Protein AF-A0A813EGX7-F1 (afdb_monomer_lite)

Structure (mmCIF, N/CA/C/O backbone):
data_AF-A0A813EGX7-F1
#
_entry.id   AF-A0A813EGX7-F1
#
loop_
_atom_site.group_PDB
_atom_site.id
_atom_site.type_symbol
_atom_site.label_atom_id
_atom_site.label_alt_id
_atom_site.label_comp_id
_atom_site.label_asym_id
_atom_site.label_entity_id
_atom_site.label_seq_id
_atom_site.pdbx_PDB_ins_code
_atom_site.Cartn_x
_atom_site.Cartn_y
_atom_site.Cartn_z
_atom_site.occupancy
_atom_site.B_iso_or_equiv
_atom_site.auth_seq_id
_atom_site.auth_comp_id
_atom_site.auth_asym_id
_atom_site.auth_atom_id
_atom_site.pdbx_PDB_model_num
ATOM 1 N N . MET A 1 1 ? -16.558 -33.524 -22.747 1.00 45.19 1 MET A N 1
ATOM 2 C CA . MET A 1 1 ? -15.262 -33.756 -23.423 1.00 45.19 1 MET A CA 1
ATOM 3 C C . MET A 1 1 ? -14.991 -35.251 -23.414 1.00 45.19 1 MET A C 1
ATOM 5 O O . MET A 1 1 ? -14.545 -35.788 -22.410 1.00 45.19 1 MET A O 1
ATOM 9 N N . GLU A 1 2 ? -15.364 -35.927 -24.496 1.00 51.81 2 GLU A N 1
ATOM 10 C CA . GLU A 1 2 ? -15.288 -37.383 -24.633 1.00 51.81 2 GLU A CA 1
ATOM 11 C C . GLU A 1 2 ? -13.990 -37.765 -25.347 1.00 51.81 2 GLU A C 1
ATOM 13 O O . GLU A 1 2 ? -13.885 -37.665 -26.566 1.00 51.81 2 GLU A O 1
ATOM 18 N N . LEU A 1 3 ? -12.980 -38.207 -24.597 1.00 62.59 3 LEU A N 1
ATOM 19 C CA . LEU A 1 3 ? -11.788 -38.815 -25.203 1.00 62.59 3 LEU A CA 1
ATOM 20 C C . LEU A 1 3 ? -12.041 -40.260 -25.687 1.00 62.59 3 LEU A C 1
ATOM 22 O O . LEU A 1 3 ? -11.210 -40.793 -26.418 1.00 62.59 3 LEU A O 1
ATOM 26 N N . GLY A 1 4 ? -13.201 -40.846 -25.346 1.00 71.69 4 GLY A N 1
ATOM 27 C CA . GLY A 1 4 ? -13.812 -42.034 -25.961 1.00 71.69 4 GLY A CA 1
ATOM 28 C C . GLY A 1 4 ? -12.841 -43.120 -26.445 1.00 71.69 4 GLY A C 1
ATOM 29 O O . GLY A 1 4 ? -11.885 -43.483 -25.764 1.00 71.69 4 GLY A O 1
ATOM 30 N N . SER A 1 5 ? -13.069 -43.619 -27.662 1.00 67.19 5 SER A N 1
ATOM 31 C CA . SER A 1 5 ? -12.245 -44.640 -28.332 1.00 67.19 5 SER A CA 1
ATOM 32 C C . SER A 1 5 ? -10.843 -44.166 -28.750 1.00 67.19 5 SER A C 1
ATOM 34 O O . SER A 1 5 ? -10.038 -44.972 -29.214 1.00 67.19 5 SER A O 1
ATOM 36 N N . ARG A 1 6 ? -10.523 -42.873 -28.583 1.00 67.75 6 ARG A N 1
ATOM 37 C CA . ARG A 1 6 ? -9.210 -42.285 -28.907 1.00 67.75 6 ARG A CA 1
ATOM 38 C C . ARG A 1 6 ? -8.250 -42.269 -27.712 1.00 67.75 6 ARG A C 1
ATOM 40 O O . ARG A 1 6 ? -7.054 -42.052 -27.902 1.00 67.75 6 ARG A O 1
ATOM 47 N N . PHE A 1 7 ? -8.729 -42.543 -26.496 1.00 80.69 7 PHE A N 1
ATOM 48 C CA . PHE A 1 7 ? -7.889 -42.698 -25.306 1.00 80.69 7 PHE A CA 1
ATOM 49 C C . PHE A 1 7 ? -7.298 -44.111 -25.231 1.00 80.69 7 PHE A C 1
ATOM 51 O O . PHE A 1 7 ? -7.738 -44.972 -24.470 1.00 80.69 7 PHE A O 1
ATOM 58 N N . THR A 1 8 ? -6.300 -44.362 -26.074 1.00 86.25 8 THR A N 1
ATOM 59 C CA . THR A 1 8 ? -5.605 -45.653 -26.138 1.00 86.25 8 THR A CA 1
ATOM 60 C C . THR A 1 8 ? -4.811 -45.941 -24.856 1.00 86.25 8 THR A C 1
ATOM 62 O O . THR A 1 8 ? -4.517 -45.048 -24.058 1.00 86.25 8 THR A O 1
ATOM 65 N N . SER A 1 9 ? -4.396 -47.195 -24.661 1.00 84.12 9 SER A N 1
ATOM 66 C CA . SER A 1 9 ? -3.467 -47.579 -23.585 1.00 84.12 9 SER A CA 1
ATOM 67 C C . SER A 1 9 ? -2.167 -46.763 -23.619 1.00 84.12 9 SER A C 1
ATOM 69 O O . SER A 1 9 ? -1.671 -46.353 -22.569 1.00 84.12 9 SER A O 1
ATOM 71 N N . ASN A 1 10 ? -1.667 -46.452 -24.818 1.00 85.88 10 ASN A N 1
ATOM 72 C CA . ASN A 1 10 ? -0.508 -45.584 -25.024 1.00 85.88 10 ASN A CA 1
ATOM 73 C C . ASN A 1 10 ? -0.790 -44.145 -24.574 1.00 85.88 10 ASN A C 1
ATOM 75 O O . ASN A 1 10 ? 0.039 -43.552 -23.885 1.00 85.88 10 ASN A O 1
ATOM 79 N N . ALA A 1 11 ? -1.973 -43.599 -24.884 1.00 84.94 11 ALA A N 1
ATOM 80 C CA . ALA A 1 11 ? -2.385 -42.284 -24.394 1.00 84.94 11 ALA A CA 1
ATOM 81 C C . ALA A 1 11 ? -2.476 -42.263 -22.858 1.00 84.94 11 ALA A C 1
ATOM 83 O O . ALA A 1 11 ? -1.947 -41.350 -22.226 1.00 84.94 11 ALA A O 1
ATOM 84 N N . LYS A 1 12 ? -3.056 -43.301 -22.240 1.00 86.12 12 LYS A N 1
ATOM 85 C CA . LYS A 1 12 ? -3.098 -43.461 -20.777 1.00 86.12 12 LYS A CA 1
ATOM 86 C C . LYS A 1 12 ? -1.696 -43.508 -20.159 1.00 86.12 12 LYS A C 1
ATOM 88 O O . LYS A 1 12 ? -1.464 -42.873 -19.131 1.00 86.12 12 LYS A O 1
ATOM 93 N N . GLY A 1 13 ? -0.768 -44.237 -20.780 1.00 90.81 13 GLY A N 1
ATOM 94 C CA . GLY A 1 13 ? 0.637 -44.296 -20.368 1.00 90.81 13 GLY A CA 1
ATOM 95 C C . GLY A 1 13 ? 1.327 -42.934 -20.460 1.00 90.81 13 GLY A C 1
ATOM 96 O O . GLY A 1 13 ? 1.921 -42.487 -19.481 1.00 90.81 13 GLY A O 1
ATOM 97 N N . GLY A 1 14 ? 1.175 -42.236 -21.589 1.00 90.00 14 GLY A N 1
ATOM 98 C CA . GLY A 1 14 ? 1.719 -40.892 -21.799 1.00 90.00 14 GLY A CA 1
ATOM 99 C C . GLY A 1 14 ? 1.189 -39.873 -20.787 1.00 90.00 14 GLY A C 1
ATOM 100 O O . GLY A 1 14 ? 1.975 -39.173 -20.153 1.00 90.00 14 GLY A O 1
ATOM 101 N N . TRP A 1 15 ? -0.127 -39.849 -20.554 1.00 90.81 15 TRP A N 1
ATOM 102 C CA . TRP A 1 15 ? -0.745 -38.984 -19.543 1.00 90.81 15 TRP A CA 1
ATOM 103 C C . TRP A 1 15 ? -0.251 -39.289 -18.131 1.00 90.81 15 TRP A C 1
ATOM 105 O O . TRP A 1 15 ? 0.045 -38.364 -17.378 1.00 90.81 15 TRP A O 1
ATOM 115 N N . ARG A 1 16 ? -0.105 -40.568 -17.768 1.00 91.62 16 ARG A N 1
ATOM 116 C CA . ARG A 1 16 ? 0.450 -40.956 -16.465 1.00 91.62 16 ARG A CA 1
ATOM 117 C C . ARG A 1 16 ? 1.886 -40.461 -16.301 1.00 91.62 16 ARG A C 1
ATOM 119 O O . ARG A 1 16 ? 2.215 -39.933 -15.244 1.00 91.62 16 ARG A O 1
ATOM 126 N N . SER A 1 17 ? 2.721 -40.594 -17.329 1.00 92.12 17 SER A N 1
ATOM 127 C CA . SER A 1 17 ? 4.101 -40.098 -17.303 1.00 92.12 17 SER A CA 1
ATOM 128 C C . SER A 1 17 ? 4.164 -38.577 -17.175 1.00 92.12 17 SER A C 1
ATOM 130 O O . SER A 1 17 ? 4.918 -38.079 -16.343 1.00 92.12 17 SER A O 1
ATOM 132 N N . ILE A 1 18 ? 3.334 -37.842 -17.925 1.00 94.50 18 ILE A N 1
ATOM 133 C CA . ILE A 1 18 ? 3.250 -36.377 -17.833 1.00 94.50 18 ILE A CA 1
ATOM 134 C C . ILE A 1 18 ? 2.794 -35.953 -16.438 1.00 94.50 18 ILE A C 1
ATOM 136 O O . ILE A 1 18 ? 3.456 -35.137 -15.810 1.00 94.50 18 ILE A O 1
ATOM 140 N N . LEU A 1 19 ? 1.702 -36.519 -15.920 1.00 93.75 19 LEU A N 1
ATOM 141 C CA . LEU A 1 19 ? 1.178 -36.151 -14.603 1.00 93.75 19 LEU A CA 1
ATOM 142 C C . LEU A 1 19 ? 2.152 -36.506 -13.475 1.00 93.75 19 LEU A C 1
ATOM 144 O O . LEU A 1 19 ? 2.310 -35.718 -12.547 1.00 93.75 19 LEU A O 1
ATOM 148 N N . ASN A 1 20 ? 2.850 -37.641 -13.569 1.00 93.88 20 ASN A N 1
ATOM 149 C CA . ASN A 1 20 ? 3.901 -38.003 -12.618 1.00 93.88 20 ASN A CA 1
ATOM 150 C C . ASN A 1 20 ? 5.095 -37.048 -12.693 1.00 93.88 20 ASN A C 1
ATOM 152 O O . ASN A 1 20 ? 5.609 -36.644 -11.653 1.00 93.88 20 ASN A O 1
ATOM 156 N N . TYR A 1 21 ? 5.531 -36.673 -13.898 1.00 93.75 21 TYR A N 1
ATOM 157 C CA . TYR A 1 21 ? 6.613 -35.709 -14.082 1.00 93.75 21 TYR A CA 1
ATOM 158 C C . TYR A 1 21 ? 6.225 -34.332 -13.541 1.00 93.75 21 TYR A C 1
ATOM 160 O O . TYR A 1 21 ? 6.965 -33.757 -12.751 1.00 93.75 21 TYR A O 1
ATOM 168 N N . VAL A 1 22 ? 5.040 -33.835 -13.902 1.00 92.81 22 VAL A N 1
ATOM 169 C CA . VAL A 1 22 ? 4.501 -32.556 -13.425 1.00 92.81 22 VAL A CA 1
ATOM 170 C C . VAL A 1 22 ? 4.359 -32.579 -11.904 1.00 92.81 22 VAL A C 1
ATOM 172 O O . VAL A 1 22 ? 4.867 -31.684 -11.236 1.00 92.81 22 VAL A O 1
ATOM 175 N N . GLY A 1 23 ? 3.750 -33.621 -11.334 1.00 91.06 23 GLY A N 1
ATOM 176 C CA . GLY A 1 23 ? 3.618 -33.783 -9.885 1.00 91.06 23 GLY A CA 1
ATOM 177 C C . GLY A 1 23 ? 4.971 -33.849 -9.172 1.00 91.06 23 GLY A C 1
ATOM 178 O O . GLY A 1 23 ? 5.176 -33.155 -8.177 1.00 91.06 23 GLY A O 1
ATOM 179 N N . GLY A 1 24 ? 5.922 -34.617 -9.709 1.00 89.19 24 GLY A N 1
ATOM 180 C CA . GLY A 1 24 ? 7.290 -34.698 -9.198 1.00 89.19 24 GLY A CA 1
ATOM 181 C C . GLY A 1 24 ? 8.025 -33.358 -9.265 1.00 89.19 24 GLY A C 1
ATOM 182 O O . GLY A 1 24 ? 8.662 -32.964 -8.289 1.00 89.19 24 GLY A O 1
ATOM 183 N N . ALA A 1 25 ? 7.876 -32.618 -10.365 1.00 86.31 25 ALA A N 1
ATOM 184 C CA . ALA A 1 25 ? 8.431 -31.280 -10.531 1.00 86.31 25 ALA A CA 1
ATOM 185 C C . ALA A 1 25 ? 7.820 -30.290 -9.531 1.00 86.31 25 ALA A C 1
ATOM 187 O O . ALA A 1 25 ? 8.562 -29.553 -8.889 1.00 86.31 25 ALA A O 1
ATOM 188 N N . TYR A 1 26 ? 6.500 -30.313 -9.317 1.00 84.56 26 TYR A N 1
ATOM 189 C CA . TYR A 1 26 ? 5.847 -29.483 -8.298 1.00 84.56 26 TYR A CA 1
ATOM 190 C C . TYR A 1 26 ? 6.363 -29.783 -6.890 1.00 84.56 26 TYR A C 1
ATOM 192 O O . TYR A 1 26 ? 6.650 -28.854 -6.136 1.00 84.56 26 TYR A O 1
ATOM 200 N N . ILE A 1 27 ? 6.508 -31.062 -6.532 1.00 86.31 27 ILE A N 1
ATOM 201 C CA . ILE A 1 27 ? 7.036 -31.469 -5.222 1.00 86.31 27 ILE A CA 1
ATOM 202 C C . ILE A 1 27 ? 8.485 -31.004 -5.065 1.00 86.31 27 ILE A C 1
ATOM 204 O O . ILE A 1 27 ? 8.824 -30.407 -4.043 1.00 86.31 27 ILE A O 1
ATOM 208 N N . TYR A 1 28 ? 9.323 -31.246 -6.074 1.00 83.00 28 TYR A N 1
ATOM 209 C CA . TYR A 1 28 ? 10.725 -30.840 -6.068 1.00 83.00 28 TYR A CA 1
ATOM 210 C C . TYR A 1 28 ? 10.862 -29.319 -5.949 1.00 83.00 28 TYR A C 1
ATOM 212 O O . TYR A 1 28 ? 11.502 -28.840 -5.018 1.00 83.00 28 TYR A O 1
ATOM 220 N N . VAL A 1 29 ? 10.187 -28.554 -6.814 1.00 83.75 29 VAL A N 1
ATOM 221 C CA . VAL A 1 29 ? 10.199 -27.084 -6.781 1.00 83.75 29 VAL A CA 1
ATOM 222 C C . VAL A 1 29 ? 9.729 -26.582 -5.426 1.00 83.75 29 VAL A C 1
ATOM 224 O O . VAL A 1 29 ? 10.419 -25.768 -4.824 1.00 83.75 29 VAL A O 1
ATOM 227 N N . ARG A 1 30 ? 8.613 -27.100 -4.898 1.00 82.81 30 ARG A N 1
ATOM 228 C CA . ARG A 1 30 ? 8.091 -26.685 -3.592 1.00 82.81 30 ARG A CA 1
ATOM 229 C C . ARG A 1 30 ? 9.081 -26.969 -2.466 1.00 82.81 30 ARG A C 1
ATOM 231 O O . ARG A 1 30 ? 9.258 -26.111 -1.606 1.00 82.81 30 ARG A O 1
ATOM 238 N N . ARG A 1 31 ? 9.723 -28.141 -2.461 1.00 85.62 31 ARG A N 1
ATOM 239 C CA . ARG A 1 31 ? 10.693 -28.523 -1.426 1.00 85.62 31 ARG A CA 1
ATOM 240 C C . ARG A 1 31 ? 11.950 -27.659 -1.488 1.00 85.62 31 ARG A C 1
ATOM 242 O O . ARG A 1 31 ? 12.354 -27.110 -0.468 1.00 85.62 31 ARG A O 1
ATOM 249 N N . GLU A 1 32 ? 12.543 -27.518 -2.670 1.00 87.06 32 GLU A N 1
ATOM 250 C CA . GLU A 1 32 ? 13.781 -26.755 -2.854 1.00 87.06 32 GLU A CA 1
ATOM 251 C C . GLU A 1 32 ? 13.557 -25.250 -2.641 1.00 87.06 32 GLU A C 1
ATOM 253 O O . GLU A 1 32 ? 14.358 -24.603 -1.966 1.00 87.06 32 GLU A O 1
ATOM 258 N N . TYR A 1 33 ? 12.444 -24.687 -3.136 1.00 87.81 33 TYR A N 1
ATOM 259 C CA . TYR A 1 33 ? 12.081 -23.292 -2.857 1.00 87.81 33 TYR A CA 1
ATOM 260 C C . TYR A 1 33 ? 11.847 -23.076 -1.368 1.00 87.81 33 TYR A C 1
ATOM 262 O O . TYR A 1 33 ? 12.433 -22.162 -0.801 1.00 87.81 33 TYR A O 1
ATOM 270 N N . ALA A 1 34 ? 11.043 -23.917 -0.712 1.00 89.38 34 ALA A N 1
ATOM 271 C CA . ALA A 1 34 ? 10.782 -23.768 0.718 1.00 89.38 34 ALA A CA 1
ATOM 272 C C . ALA A 1 34 ? 12.075 -23.829 1.546 1.00 89.38 34 ALA A C 1
ATOM 274 O O . ALA A 1 34 ? 12.238 -23.041 2.475 1.00 89.38 34 ALA A O 1
ATOM 275 N N . GLY A 1 35 ? 13.013 -24.712 1.180 1.00 92.38 35 GLY A N 1
ATOM 276 C CA . GLY A 1 35 ? 14.334 -24.786 1.805 1.00 92.38 35 GLY A CA 1
ATOM 277 C C . GLY A 1 35 ? 15.123 -23.481 1.674 1.00 92.38 35 GLY A C 1
ATOM 278 O O . GLY A 1 35 ? 15.589 -22.945 2.678 1.00 92.38 35 GLY A O 1
ATOM 279 N N . ARG A 1 36 ? 15.216 -22.924 0.458 1.00 94.81 36 ARG A N 1
ATOM 280 C CA . ARG A 1 36 ? 15.902 -21.642 0.209 1.00 94.81 36 ARG A CA 1
ATOM 281 C C . ARG A 1 36 ? 15.238 -20.482 0.941 1.00 94.81 36 ARG A C 1
ATOM 283 O O . ARG A 1 36 ? 15.931 -19.710 1.591 1.00 94.81 36 ARG A O 1
ATOM 290 N N . LEU A 1 37 ? 13.910 -20.392 0.878 1.00 94.44 37 LEU A N 1
ATOM 291 C CA . LEU A 1 37 ? 13.131 -19.356 1.559 1.00 94.44 37 LEU A CA 1
ATOM 292 C C . LEU A 1 37 ? 13.343 -19.402 3.073 1.00 94.44 37 LEU A C 1
ATOM 294 O O . LEU A 1 37 ? 13.539 -18.360 3.692 1.00 94.44 37 LEU A O 1
ATOM 298 N N . LYS A 1 38 ? 13.366 -20.603 3.665 1.00 94.56 38 LYS A N 1
ATOM 299 C CA . LYS A 1 38 ? 13.644 -20.778 5.093 1.00 94.56 38 LYS A CA 1
ATOM 300 C C . LYS A 1 38 ? 15.043 -20.282 5.455 1.00 94.56 38 LYS A C 1
ATOM 302 O O . LYS A 1 38 ? 15.168 -19.546 6.425 1.00 94.56 38 LYS A O 1
ATOM 307 N N . ILE A 1 39 ? 16.059 -20.657 4.672 1.00 96.19 39 ILE A N 1
ATOM 308 C CA . ILE A 1 39 ? 17.447 -20.215 4.877 1.00 96.19 39 ILE A CA 1
ATOM 309 C C . ILE A 1 39 ? 17.552 -18.692 4.784 1.00 96.19 39 ILE A C 1
ATOM 311 O O . ILE A 1 39 ? 18.139 -18.069 5.666 1.00 96.19 39 ILE A O 1
ATOM 315 N N . ILE A 1 40 ? 16.974 -18.088 3.742 1.00 96.75 40 ILE A N 1
ATOM 316 C CA . ILE A 1 40 ? 16.983 -16.633 3.544 1.00 96.75 40 ILE A CA 1
ATOM 317 C C . ILE A 1 40 ? 16.323 -15.943 4.739 1.00 96.75 40 ILE A C 1
ATOM 319 O O . ILE A 1 40 ? 16.952 -15.099 5.364 1.00 96.75 40 ILE A O 1
ATOM 323 N N . ALA A 1 41 ? 15.112 -16.353 5.121 1.00 94.62 41 ALA A N 1
ATOM 324 C CA . ALA A 1 41 ? 14.388 -15.742 6.233 1.00 94.62 41 ALA A CA 1
ATOM 325 C C . ALA A 1 41 ? 15.136 -15.876 7.571 1.00 94.62 41 ALA A C 1
ATOM 327 O O . ALA A 1 41 ? 15.265 -14.897 8.305 1.00 94.62 41 ALA A O 1
ATOM 328 N N . SER A 1 42 ? 15.665 -17.064 7.892 1.00 94.44 42 SER A N 1
ATOM 329 C CA . SER A 1 42 ? 16.363 -17.283 9.164 1.00 94.44 42 SER A CA 1
ATOM 330 C C . SER A 1 42 ? 17.701 -16.553 9.229 1.00 94.44 42 SER A C 1
ATOM 332 O O . SER A 1 42 ? 18.004 -15.930 10.243 1.00 94.44 42 SER A O 1
ATOM 334 N N . SER A 1 43 ? 18.497 -16.601 8.158 1.00 95.19 43 SER A N 1
ATOM 335 C CA . SER A 1 43 ? 19.795 -15.918 8.120 1.00 95.19 43 SER A CA 1
ATOM 336 C C . SER A 1 43 ? 19.645 -14.399 8.043 1.00 95.19 43 SER A C 1
ATOM 338 O O . SER A 1 43 ? 20.428 -13.695 8.673 1.00 95.19 43 SER A O 1
ATOM 340 N N . TRP A 1 44 ? 18.606 -13.890 7.369 1.00 96.38 44 TRP A N 1
ATOM 341 C CA . TRP A 1 44 ? 18.268 -12.465 7.375 1.00 96.38 44 TRP A CA 1
ATOM 342 C C . TRP A 1 44 ? 17.869 -11.972 8.765 1.00 96.38 44 TRP A C 1
ATOM 344 O O . TRP A 1 44 ? 18.356 -10.934 9.209 1.00 96.38 44 TRP A O 1
ATOM 354 N N . ALA A 1 45 ? 17.046 -12.741 9.486 1.00 93.50 45 ALA A N 1
ATOM 355 C CA . ALA A 1 45 ? 16.718 -12.432 10.872 1.00 93.50 45 ALA A CA 1
ATOM 356 C C . ALA A 1 45 ? 17.988 -12.397 11.735 1.00 93.50 45 ALA A C 1
ATOM 358 O O . ALA A 1 45 ? 18.220 -11.421 12.438 1.00 93.50 45 ALA A O 1
ATOM 359 N N . THR A 1 46 ? 18.860 -13.406 11.645 1.00 93.38 46 THR A N 1
ATOM 360 C CA . THR A 1 46 ? 20.135 -13.423 12.385 1.00 93.38 46 THR A CA 1
ATOM 361 C C . THR A 1 46 ? 21.032 -12.232 12.043 1.00 93.38 46 THR A C 1
ATOM 363 O O . THR A 1 46 ? 21.591 -11.625 12.952 1.00 93.38 46 THR A O 1
ATOM 366 N N . ALA A 1 47 ? 21.123 -11.849 10.767 1.00 93.38 47 ALA A N 1
ATOM 367 C CA . ALA A 1 47 ? 21.926 -10.714 10.315 1.00 93.38 47 ALA A CA 1
ATOM 368 C C . ALA A 1 47 ? 21.415 -9.348 10.814 1.00 93.38 47 ALA A C 1
ATOM 370 O O . ALA A 1 47 ? 22.158 -8.371 10.763 1.00 93.38 47 ALA A O 1
ATOM 371 N N . ASN A 1 48 ? 20.174 -9.275 11.307 1.00 90.50 48 ASN A N 1
ATOM 372 C CA . ASN A 1 48 ? 19.564 -8.045 11.817 1.00 90.50 48 ASN A CA 1
ATOM 373 C C . ASN A 1 48 ? 19.181 -8.105 13.308 1.00 90.50 48 ASN A C 1
ATOM 375 O O . ASN A 1 48 ? 18.812 -7.086 13.880 1.00 90.50 48 ASN A O 1
ATOM 379 N N . LYS A 1 49 ? 19.319 -9.256 13.983 1.00 74.94 49 LYS A N 1
ATOM 380 C CA . LYS A 1 49 ? 18.928 -9.441 15.397 1.00 74.94 49 LYS A CA 1
ATOM 381 C C . LYS A 1 49 ? 19.642 -8.511 16.382 1.00 74.94 49 LYS A C 1
ATOM 383 O O . LYS A 1 49 ? 19.037 -8.125 17.373 1.00 74.94 49 LYS A O 1
ATOM 388 N N . LYS A 1 50 ? 20.879 -8.095 16.098 1.00 54.06 50 LYS A N 1
ATOM 389 C CA . LYS A 1 50 ? 21.597 -7.140 16.959 1.00 54.06 50 LYS A CA 1
ATOM 390 C C . LYS A 1 50 ? 21.109 -5.689 16.830 1.00 54.06 50 LYS A C 1
ATOM 392 O O . LYS A 1 50 ? 21.482 -4.875 17.663 1.00 54.06 50 LYS A O 1
ATOM 397 N N . ALA A 1 51 ? 20.276 -5.370 15.833 1.00 45.16 51 ALA A N 1
ATOM 398 C CA . ALA A 1 51 ? 19.594 -4.076 15.760 1.00 45.16 51 ALA A CA 1
ATOM 399 C C . ALA A 1 51 ? 18.469 -3.986 16.807 1.00 45.16 51 ALA A C 1
ATOM 401 O O . ALA A 1 51 ? 18.340 -2.978 17.488 1.00 45.16 51 ALA A O 1
ATOM 402 N N . ASN A 1 52 ? 17.702 -5.070 16.980 1.00 39.69 52 ASN A N 1
ATOM 403 C CA . ASN A 1 52 ? 16.533 -5.083 17.865 1.00 39.69 52 ASN A CA 1
ATOM 404 C C . ASN A 1 52 ? 16.907 -5.106 19.356 1.00 39.69 52 ASN A C 1
ATOM 406 O O . ASN A 1 52 ? 16.208 -4.511 20.165 1.00 39.69 52 ASN A O 1
ATOM 410 N N . GLU A 1 53 ? 18.036 -5.719 19.725 1.00 37.72 53 GLU A N 1
ATOM 411 C CA . GLU A 1 53 ? 18.519 -5.713 21.118 1.00 37.72 53 GLU A CA 1
ATOM 412 C C . GLU A 1 53 ? 19.007 -4.323 21.583 1.00 37.72 53 GLU A C 1
ATOM 414 O O . GLU A 1 53 ? 19.120 -4.089 22.783 1.00 37.72 53 GLU A O 1
ATOM 419 N N . LEU A 1 54 ? 19.275 -3.384 20.662 1.00 36.38 54 LEU A N 1
ATOM 420 C CA . LEU A 1 54 ? 19.698 -2.014 20.990 1.00 36.38 54 LEU A CA 1
ATOM 421 C C . LEU A 1 54 ? 18.530 -1.019 21.115 1.00 36.38 54 LEU A C 1
ATOM 423 O O . LEU A 1 54 ? 18.703 -0.001 21.781 1.00 36.38 54 LEU A O 1
ATOM 427 N N . ASP A 1 55 ? 17.351 -1.344 20.575 1.00 37.00 55 ASP A N 1
ATOM 428 C CA . ASP A 1 55 ? 16.110 -0.574 20.776 1.00 37.00 55 ASP A CA 1
ATOM 429 C C . ASP A 1 55 ? 15.245 -1.129 21.930 1.00 37.00 55 ASP A C 1
ATOM 431 O O . ASP A 1 55 ? 14.464 -0.390 22.527 1.00 37.00 55 ASP A O 1
ATOM 435 N N . GLU A 1 56 ? 15.424 -2.397 22.322 1.00 33.22 56 GLU A N 1
ATOM 436 C CA . GLU A 1 56 ? 14.760 -3.000 23.496 1.00 33.22 56 GLU A CA 1
ATOM 437 C C . GLU A 1 56 ? 15.549 -2.818 24.813 1.00 33.22 56 GLU A C 1
ATOM 439 O O . GLU A 1 56 ? 15.039 -3.102 25.895 1.00 33.22 56 GLU A O 1
ATOM 444 N N . ALA A 1 57 ? 16.765 -2.258 24.773 1.00 28.58 57 ALA A N 1
ATOM 445 C CA . ALA A 1 57 ? 17.575 -1.971 25.966 1.00 28.58 57 ALA A CA 1
ATOM 446 C C . ALA A 1 57 ? 17.191 -0.665 26.706 1.00 28.58 57 ALA A C 1
ATOM 448 O O . ALA A 1 57 ? 17.923 -0.209 27.588 1.00 28.58 57 ALA A O 1
ATOM 449 N N . ALA A 1 58 ? 16.036 -0.075 26.385 1.00 32.28 58 ALA A N 1
ATOM 450 C CA . ALA A 1 58 ? 15.436 1.051 27.101 1.00 32.28 58 ALA A CA 1
ATOM 451 C C . ALA A 1 58 ? 13.982 0.742 27.508 1.00 32.28 58 ALA A C 1
ATOM 453 O O . ALA A 1 58 ? 13.061 1.489 27.192 1.00 32.28 58 ALA A O 1
ATOM 454 N N . GLY A 1 59 ? 13.769 -0.366 28.220 1.00 26.45 59 GLY A N 1
ATOM 455 C CA . GLY A 1 59 ? 12.477 -0.671 28.835 1.00 26.45 59 GLY A CA 1
ATOM 456 C C . GLY A 1 59 ? 12.426 -2.064 29.452 1.00 26.45 59 GLY A C 1
ATOM 457 O O . GLY A 1 59 ? 12.194 -3.019 28.735 1.00 26.45 59 GLY A O 1
ATOM 458 N N . GLU A 1 60 ? 12.654 -2.123 30.771 1.00 27.08 60 GLU A N 1
ATOM 459 C CA . GLU A 1 60 ? 12.141 -3.106 31.752 1.00 27.08 60 GLU A CA 1
ATOM 460 C C . GLU A 1 60 ? 12.142 -4.597 31.327 1.00 27.08 60 GLU A C 1
ATOM 462 O O . GLU A 1 60 ? 11.403 -5.043 30.465 1.00 27.08 60 GLU A O 1
ATOM 467 N N . GLY A 1 61 ? 12.952 -5.473 31.925 1.00 25.73 61 GLY A N 1
ATOM 468 C CA . GLY A 1 61 ? 12.875 -5.801 33.347 1.00 25.73 61 GLY A CA 1
ATOM 469 C C . GLY A 1 61 ? 11.758 -6.822 33.603 1.00 25.73 61 GLY A C 1
ATOM 470 O O . GLY A 1 61 ? 10.601 -6.441 33.714 1.00 25.73 61 GLY A O 1
ATOM 471 N N . GLY A 1 62 ? 12.110 -8.105 33.752 1.00 25.20 62 GLY A N 1
ATOM 472 C CA . GLY A 1 62 ? 11.202 -9.113 34.315 1.00 25.20 62 GLY A CA 1
ATOM 473 C C . GLY A 1 62 ? 11.239 -10.474 33.630 1.00 25.20 62 GLY A C 1
ATOM 474 O O . GLY A 1 62 ? 10.423 -10.764 32.763 1.00 25.20 62 GLY A O 1
ATOM 475 N N . GLU A 1 63 ? 12.171 -11.318 34.070 1.00 28.67 63 GLU A N 1
ATOM 476 C CA . GLU A 1 63 ? 12.175 -12.763 33.838 1.00 28.67 63 GLU A CA 1
ATOM 477 C C . GLU A 1 63 ? 10.960 -13.461 34.471 1.00 28.67 63 GLU A C 1
ATOM 479 O O . GLU A 1 63 ? 10.421 -13.022 35.488 1.00 28.67 63 GLU A O 1
ATOM 484 N N . GLY A 1 64 ? 10.607 -14.620 33.912 1.00 25.89 64 GLY A N 1
ATOM 485 C CA . GLY A 1 64 ? 9.708 -15.583 34.542 1.00 25.89 64 GLY A CA 1
ATOM 486 C C . GLY A 1 64 ? 9.346 -16.736 33.612 1.00 25.89 64 GLY A C 1
ATOM 487 O O . GLY A 1 64 ? 8.212 -16.821 33.152 1.00 25.89 64 GLY A O 1
ATOM 488 N N . GLY A 1 65 ? 10.320 -17.593 33.299 1.00 25.20 65 GLY A N 1
ATOM 489 C CA . GLY A 1 65 ? 10.086 -18.873 32.630 1.00 25.20 65 GLY A CA 1
ATOM 490 C C . GLY A 1 65 ? 9.754 -19.993 33.620 1.00 25.20 65 GLY A C 1
ATOM 491 O O . GLY A 1 65 ? 10.148 -19.930 34.779 1.00 25.20 65 GLY A O 1
ATOM 492 N N . GLU A 1 66 ? 9.101 -21.046 33.132 1.00 24.91 66 GLU A N 1
ATOM 493 C CA . GLU A 1 66 ? 9.149 -22.386 33.726 1.00 24.91 66 GLU A CA 1
ATOM 494 C C . GLU A 1 66 ? 9.189 -23.428 32.597 1.00 24.91 66 GLU A C 1
ATOM 496 O O . GLU A 1 66 ? 8.191 -23.693 31.930 1.00 24.91 66 GLU A O 1
ATOM 501 N N . GLU A 1 67 ? 10.365 -24.026 32.398 1.00 25.39 67 GLU A N 1
ATOM 502 C CA . GLU A 1 67 ? 10.519 -25.372 31.848 1.00 25.39 67 GLU A CA 1
ATOM 503 C C . GLU A 1 67 ? 11.282 -26.208 32.885 1.00 25.39 67 GLU A C 1
ATOM 505 O O . GLU A 1 67 ? 12.255 -25.758 33.493 1.00 25.39 67 GLU A O 1
ATOM 510 N N . VAL A 1 68 ? 10.764 -27.411 33.125 1.00 27.92 68 VAL A N 1
ATOM 511 C CA . VAL A 1 68 ? 11.159 -28.349 34.181 1.00 27.92 68 VAL A CA 1
ATOM 512 C C . VAL A 1 68 ? 12.431 -29.113 33.795 1.00 27.92 68 VAL A C 1
ATOM 514 O O . VAL A 1 68 ? 12.599 -29.536 32.655 1.00 27.92 68 VAL A O 1
ATOM 517 N N . VAL A 1 69 ? 13.303 -29.305 34.789 1.00 26.55 69 VAL A N 1
ATOM 518 C CA . VAL A 1 69 ? 14.614 -29.973 34.738 1.00 26.55 69 VAL A CA 1
ATOM 519 C C . VAL A 1 69 ? 14.511 -31.460 35.108 1.00 26.55 69 VAL A C 1
ATOM 521 O O . VAL A 1 69 ? 13.877 -31.796 36.100 1.00 26.55 69 VAL A O 1
ATOM 524 N N . GLU A 1 70 ? 15.264 -32.308 34.405 1.00 23.77 70 GLU A N 1
ATOM 525 C CA . GLU A 1 70 ? 15.985 -33.493 34.920 1.00 23.77 70 GLU A CA 1
ATOM 526 C C . GLU A 1 70 ? 17.256 -33.617 34.055 1.00 23.77 70 GLU A C 1
ATOM 528 O O . GLU A 1 70 ? 17.175 -33.447 32.844 1.00 23.77 70 GLU A O 1
ATOM 533 N N . GLY A 1 71 ? 18.481 -33.882 34.504 1.00 23.05 71 GLY A N 1
ATOM 534 C CA . GLY A 1 71 ? 19.109 -34.211 35.780 1.00 23.05 71 GLY A CA 1
ATOM 535 C C . GLY A 1 71 ? 20.570 -34.601 35.450 1.00 23.05 71 GLY A C 1
ATOM 536 O O . GLY A 1 71 ? 20.846 -35.010 34.321 1.00 23.05 71 GLY A O 1
ATOM 537 N N . GLY A 1 72 ? 21.516 -34.470 36.387 1.00 23.81 72 GLY A N 1
ATOM 538 C CA . GLY A 1 72 ? 22.881 -34.995 36.200 1.00 23.81 72 GLY A CA 1
ATOM 539 C C . GLY A 1 72 ? 23.977 -34.261 36.973 1.00 23.81 72 GLY A C 1
ATOM 540 O O . GLY A 1 72 ? 24.341 -33.141 36.639 1.00 23.81 72 GLY A O 1
ATOM 541 N N . GLU A 1 73 ? 24.490 -34.931 38.000 1.00 24.89 73 GLU A N 1
ATOM 542 C CA . GLU A 1 73 ? 25.519 -34.529 38.965 1.00 24.89 73 GLU A CA 1
ATOM 543 C C . GLU A 1 73 ? 26.926 -34.327 38.359 1.00 24.89 73 GLU A C 1
ATOM 545 O O . GLU A 1 73 ? 27.303 -35.030 37.426 1.00 24.89 73 GLU A O 1
ATOM 550 N N . ALA A 1 74 ? 27.746 -33.448 38.961 1.00 27.48 74 ALA A N 1
ATOM 551 C CA . ALA A 1 74 ? 28.936 -33.833 39.750 1.00 27.48 74 ALA A CA 1
ATOM 552 C C . ALA A 1 74 ? 29.925 -32.662 39.982 1.00 27.48 74 ALA A C 1
ATOM 554 O O . ALA A 1 74 ? 30.500 -32.117 39.049 1.00 27.48 74 ALA A O 1
ATOM 555 N N . ALA A 1 75 ? 30.116 -32.357 41.273 1.00 26.97 75 ALA A N 1
ATOM 556 C CA . ALA A 1 75 ? 31.349 -32.045 42.015 1.00 26.97 75 ALA A CA 1
ATOM 557 C C . ALA A 1 75 ? 32.470 -31.146 41.434 1.00 26.97 75 ALA A C 1
ATOM 559 O O . ALA A 1 75 ? 33.058 -31.445 40.401 1.00 26.97 75 ALA A O 1
ATOM 560 N N . GLY A 1 76 ? 32.935 -30.200 42.272 1.00 25.28 76 GLY A N 1
ATOM 561 C CA . GLY A 1 76 ? 34.375 -29.911 42.385 1.00 25.28 76 GLY A CA 1
ATOM 562 C C . GLY A 1 76 ? 34.804 -28.460 42.646 1.00 25.28 76 GLY A C 1
ATOM 563 O O . GLY A 1 76 ? 35.136 -27.755 41.709 1.00 25.28 76 GLY A O 1
ATOM 564 N N . GLU A 1 77 ? 34.858 -28.087 43.930 1.00 25.47 77 GLU A N 1
ATOM 565 C CA . GLU A 1 77 ? 35.880 -27.250 44.606 1.00 25.47 77 GLU A CA 1
ATOM 566 C C . GLU A 1 77 ? 36.264 -25.824 44.124 1.00 25.47 77 GLU A C 1
ATOM 568 O O . GLU A 1 77 ? 36.963 -25.611 43.142 1.00 25.47 77 GLU A O 1
ATOM 573 N N . ALA A 1 78 ? 35.891 -24.858 44.980 1.00 25.50 78 ALA A N 1
ATOM 574 C CA . ALA A 1 78 ? 36.733 -23.864 45.671 1.00 25.50 78 ALA A CA 1
ATOM 575 C C . ALA A 1 78 ? 37.829 -23.076 44.912 1.00 25.50 78 ALA A C 1
ATOM 577 O O . ALA A 1 78 ? 38.880 -23.611 44.575 1.00 25.50 78 ALA A O 1
ATOM 578 N N . ASN A 1 79 ? 37.708 -21.738 44.909 1.00 27.97 79 ASN A N 1
ATOM 579 C CA . ASN A 1 79 ? 38.571 -20.927 45.783 1.00 27.97 79 ASN A CA 1
ATOM 580 C C . ASN A 1 79 ? 38.081 -19.482 45.986 1.00 27.97 79 ASN A C 1
ATOM 582 O O . ASN A 1 79 ? 37.630 -18.804 45.064 1.00 27.97 79 ASN A O 1
ATOM 586 N N . GLU A 1 80 ? 38.226 -19.046 47.233 1.00 27.20 80 GLU A N 1
ATOM 587 C CA . GLU A 1 80 ? 37.966 -17.724 47.796 1.00 27.20 80 GLU A CA 1
ATOM 588 C C . GLU A 1 80 ? 38.935 -16.648 47.266 1.00 27.20 80 GLU A C 1
ATOM 590 O O . GLU A 1 80 ? 40.129 -16.873 47.088 1.00 27.20 80 GLU A O 1
ATOM 595 N N . ALA A 1 81 ? 38.390 -15.474 46.947 1.00 27.89 81 ALA A N 1
ATOM 596 C CA . ALA A 1 81 ? 38.530 -14.190 47.644 1.00 27.89 81 ALA A CA 1
ATOM 597 C C . ALA A 1 81 ? 39.944 -13.591 47.746 1.00 27.89 81 ALA A C 1
ATOM 599 O O . ALA A 1 81 ? 40.845 -14.136 48.380 1.00 27.89 81 ALA A O 1
ATOM 600 N N . LYS A 1 82 ? 40.068 -12.342 47.274 1.00 29.00 82 LYS A N 1
ATOM 601 C CA . LYS A 1 82 ? 40.771 -11.301 48.034 1.00 29.00 82 LYS A CA 1
ATOM 602 C C . LYS A 1 82 ? 40.313 -9.895 47.648 1.00 29.00 82 LYS A C 1
ATOM 604 O O . LYS A 1 82 ? 40.422 -9.470 46.503 1.00 29.00 82 LYS A O 1
ATOM 609 N N . GLU A 1 83 ? 39.785 -9.228 48.667 1.00 26.70 83 GLU A N 1
ATOM 610 C CA . GLU A 1 83 ? 39.417 -7.820 48.764 1.00 26.70 83 GLU A CA 1
ATOM 611 C C . GLU A 1 83 ? 40.628 -6.872 48.838 1.00 26.70 83 GLU A C 1
ATOM 613 O O . GLU A 1 83 ? 41.752 -7.286 49.130 1.00 26.70 83 GLU A O 1
ATOM 618 N N . GLY A 1 84 ? 40.318 -5.573 48.724 1.00 25.34 84 GLY A N 1
ATOM 619 C CA . GLY A 1 84 ? 41.086 -4.439 49.259 1.00 25.34 84 GLY A CA 1
ATOM 620 C C . GLY A 1 84 ? 41.645 -3.563 48.139 1.00 25.34 84 GLY A C 1
ATOM 621 O O . GLY A 1 84 ? 42.544 -3.990 47.431 1.00 25.34 84 GLY A O 1
ATOM 622 N N . GLY A 1 85 ? 41.087 -2.383 47.832 1.00 23.84 85 GLY A N 1
ATOM 623 C CA . GLY A 1 85 ? 41.063 -1.177 48.683 1.00 23.84 85 GLY A CA 1
ATOM 624 C C . GLY A 1 85 ? 42.450 -0.501 48.667 1.00 23.84 85 GLY A C 1
ATOM 625 O O . GLY A 1 85 ? 43.452 -1.188 48.756 1.00 23.84 85 GLY A O 1
ATOM 626 N N . MET A 1 86 ? 42.671 0.809 48.594 1.00 25.56 86 MET A N 1
ATOM 627 C CA . MET A 1 86 ? 41.861 2.023 48.617 1.00 25.56 86 MET A CA 1
ATOM 628 C C . MET A 1 86 ? 42.865 3.185 48.397 1.00 25.56 86 MET A C 1
ATOM 630 O O . MET A 1 86 ? 44.003 3.089 48.849 1.00 25.56 86 MET A O 1
ATOM 634 N N . GLY A 1 87 ? 42.430 4.298 47.794 1.00 24.61 87 GLY A N 1
ATOM 635 C CA . GLY A 1 87 ? 42.962 5.635 48.109 1.00 24.61 87 GLY A CA 1
ATOM 636 C C . GLY A 1 87 ? 44.050 6.254 47.214 1.00 24.61 87 GLY A C 1
ATOM 637 O O . GLY A 1 87 ? 45.088 5.658 46.958 1.00 24.61 87 GLY A O 1
ATOM 638 N N . GLY A 1 88 ? 43.850 7.539 46.881 1.00 25.52 88 GLY A N 1
ATOM 639 C CA . GLY A 1 88 ? 44.949 8.516 46.922 1.00 25.52 88 GLY A CA 1
ATOM 640 C C . GLY A 1 88 ? 45.111 9.471 45.736 1.00 25.52 88 GLY A C 1
ATOM 641 O O . GLY A 1 88 ? 45.820 9.180 44.787 1.00 25.52 88 GLY A O 1
ATOM 642 N N . GLU A 1 89 ? 44.494 10.642 45.865 1.00 25.98 89 GLU A N 1
ATOM 643 C CA . GLU A 1 89 ? 44.528 11.873 45.058 1.00 25.98 89 GLU A CA 1
ATOM 644 C C . GLU A 1 89 ? 45.864 12.433 44.488 1.00 25.98 89 GLU A C 1
ATOM 646 O O . GLU A 1 89 ? 46.908 12.415 45.128 1.00 25.98 89 GLU A O 1
ATOM 651 N N . LYS A 1 90 ? 45.674 13.172 43.372 1.00 28.16 90 LYS A N 1
ATOM 652 C CA . LYS A 1 90 ? 46.265 14.472 42.945 1.00 28.16 90 LYS A CA 1
ATOM 653 C C . LYS A 1 90 ? 47.751 14.576 42.555 1.00 28.16 90 LYS A C 1
ATOM 655 O O . LYS A 1 90 ? 48.645 14.561 43.388 1.00 28.16 90 LYS A O 1
ATOM 660 N N . SER A 1 91 ? 47.981 15.034 41.319 1.00 28.20 91 SER A N 1
ATOM 661 C CA . SER A 1 91 ? 48.665 16.322 41.073 1.00 28.20 91 SER A CA 1
ATOM 662 C C . SER A 1 91 ? 48.542 16.784 39.613 1.00 28.20 91 SER A C 1
ATOM 664 O O . SER A 1 91 ? 48.615 16.004 38.669 1.00 28.20 91 SER A O 1
ATOM 666 N N . GLN A 1 92 ? 48.306 18.088 39.453 1.00 28.47 92 GLN A N 1
ATOM 667 C CA . GLN A 1 92 ? 48.341 18.832 38.196 1.00 28.47 92 GLN A CA 1
ATOM 668 C C . GLN A 1 92 ? 49.790 19.067 37.749 1.00 28.47 92 GLN A C 1
ATOM 670 O O . GLN A 1 92 ? 50.621 19.460 38.565 1.00 28.47 92 GLN A O 1
ATOM 675 N N . ALA A 1 93 ? 50.047 19.007 36.442 1.00 27.73 93 ALA A N 1
ATOM 676 C CA . ALA A 1 93 ? 51.092 19.804 35.807 1.00 27.73 93 ALA A CA 1
ATOM 677 C C . ALA A 1 93 ? 50.640 20.241 34.408 1.00 27.73 93 ALA A C 1
ATOM 679 O O . ALA A 1 93 ? 50.080 19.475 33.627 1.00 27.73 93 ALA A O 1
ATOM 680 N N . ARG A 1 94 ? 50.841 21.529 34.150 1.00 25.89 94 ARG A N 1
ATOM 681 C CA . ARG A 1 94 ? 50.361 22.324 33.023 1.00 25.89 94 ARG A CA 1
ATOM 682 C C . ARG A 1 94 ? 51.544 22.567 32.080 1.00 25.89 94 ARG A C 1
ATOM 684 O O . ARG A 1 94 ? 52.606 22.944 32.561 1.00 25.89 94 ARG A O 1
ATOM 691 N N . GLY A 1 95 ? 51.318 22.472 30.768 1.00 24.03 95 GLY A N 1
ATOM 692 C CA . GLY A 1 95 ? 52.100 23.201 29.760 1.00 24.03 95 GLY A CA 1
ATOM 693 C C . GLY A 1 95 ? 52.905 22.358 28.770 1.00 24.03 95 GLY A C 1
ATOM 694 O O . GLY A 1 95 ? 53.947 21.822 29.119 1.00 24.03 95 GLY A O 1
ATOM 695 N N . ALA A 1 96 ? 52.448 22.317 27.515 1.00 25.66 96 ALA A N 1
ATOM 696 C CA . ALA A 1 96 ? 53.146 22.901 26.359 1.00 25.66 96 ALA A CA 1
ATOM 697 C C . ALA A 1 96 ? 52.472 22.431 25.059 1.00 25.66 96 ALA A C 1
ATOM 699 O O . ALA A 1 96 ? 52.511 21.262 24.684 1.00 25.66 96 ALA A O 1
ATOM 700 N N . SER A 1 97 ? 51.818 23.378 24.395 1.00 26.77 97 SER A N 1
ATOM 701 C CA . SER A 1 97 ? 51.229 23.277 23.065 1.00 26.77 97 SER A CA 1
ATOM 702 C C . SER A 1 97 ? 52.310 23.104 21.996 1.00 26.77 97 SER A C 1
ATOM 704 O O . SER A 1 97 ? 53.193 23.950 21.874 1.00 26.77 97 SER A O 1
ATOM 706 N N . GLY A 1 98 ? 52.191 22.047 21.197 1.00 24.70 98 GLY A N 1
ATOM 707 C CA . GLY A 1 98 ? 52.931 21.840 19.957 1.00 24.70 98 GLY A CA 1
ATOM 708 C C . GLY A 1 98 ? 52.039 21.083 18.978 1.00 24.70 98 GLY A C 1
ATOM 709 O O . GLY A 1 98 ? 51.507 20.025 19.314 1.00 24.70 98 GLY A O 1
ATOM 710 N N . GLU A 1 99 ? 51.822 21.683 17.813 1.00 33.34 99 GLU A N 1
ATOM 711 C CA . GLU A 1 99 ? 50.956 21.238 16.722 1.00 33.34 99 GLU A CA 1
ATOM 712 C C . GLU A 1 99 ? 51.121 19.750 16.375 1.00 33.34 99 GLU A C 1
ATOM 714 O O . GLU A 1 99 ? 52.224 19.260 16.133 1.00 33.34 99 GLU A O 1
ATOM 719 N N . LYS A 1 100 ? 49.995 19.034 16.273 1.00 26.20 100 LYS A N 1
ATOM 720 C CA . LYS A 1 100 ? 49.912 17.750 15.572 1.00 26.20 100 LYS A CA 1
ATOM 721 C C . LYS A 1 100 ? 48.741 17.774 14.605 1.00 26.20 100 LYS A C 1
ATOM 723 O O . LYS A 1 100 ? 47.582 17.822 15.011 1.00 26.20 100 LYS A O 1
ATOM 728 N N . ALA A 1 101 ? 49.088 17.691 13.323 1.00 30.20 101 ALA A N 1
ATOM 729 C CA . ALA A 1 101 ? 48.210 17.242 12.260 1.00 30.20 101 ALA A CA 1
ATOM 730 C C . ALA A 1 101 ? 47.508 15.945 12.694 1.00 30.20 101 ALA A C 1
ATOM 732 O O . ALA A 1 101 ? 48.155 14.970 13.091 1.00 30.20 101 ALA A O 1
ATOM 733 N N . SER A 1 102 ? 46.178 15.954 12.655 1.00 27.19 102 SER A N 1
ATOM 734 C CA . SER A 1 102 ? 45.327 14.830 13.028 1.00 27.19 102 SER A CA 1
ATOM 735 C C . SER A 1 102 ? 45.361 13.749 11.949 1.00 27.19 102 SER A C 1
ATOM 737 O O . SER A 1 102 ? 44.429 13.574 11.169 1.00 27.19 102 SER A O 1
ATOM 739 N N . ASN A 1 103 ? 46.427 12.954 11.950 1.00 29.72 103 ASN A N 1
ATOM 740 C CA . ASN A 1 103 ? 46.349 11.595 11.437 1.00 29.72 103 ASN A CA 1
ATOM 741 C C . ASN A 1 103 ? 45.468 10.813 12.419 1.00 29.72 103 ASN A C 1
ATOM 743 O O . ASN A 1 103 ? 45.924 10.388 13.482 1.00 29.72 103 ASN A O 1
ATOM 747 N N . LYS A 1 104 ? 44.167 10.729 12.123 1.00 32.62 104 LYS A N 1
ATOM 748 C CA . LYS A 1 104 ? 43.205 10.008 12.958 1.00 32.62 104 LYS A CA 1
ATOM 749 C C . LYS A 1 104 ? 43.406 8.514 12.721 1.00 32.62 104 LYS A C 1
ATOM 751 O O . LYS A 1 104 ? 42.859 7.919 11.799 1.00 32.62 104 LYS A O 1
ATOM 756 N N . THR A 1 105 ? 44.266 7.955 13.557 1.00 30.97 105 THR A N 1
ATOM 757 C CA . THR A 1 105 ? 44.499 6.534 13.773 1.00 30.97 105 THR A CA 1
ATOM 758 C C . THR A 1 105 ? 43.168 5.801 13.935 1.00 30.97 105 THR A C 1
ATOM 760 O O . THR A 1 105 ? 42.327 6.197 14.744 1.00 30.97 105 THR A O 1
ATOM 763 N N . VAL A 1 106 ? 42.996 4.733 13.158 1.00 41.12 106 VAL A N 1
ATOM 764 C CA . VAL A 1 106 ? 41.914 3.750 13.270 1.00 41.12 106 VAL A CA 1
ATOM 765 C C . VAL A 1 106 ? 42.070 3.036 14.617 1.00 41.12 106 VAL A C 1
ATOM 767 O O . VAL A 1 106 ? 42.795 2.055 14.724 1.00 41.12 106 VAL A O 1
ATOM 770 N N . ASN A 1 107 ? 41.456 3.578 15.668 1.00 37.41 107 ASN A N 1
ATOM 771 C CA . ASN A 1 107 ? 41.418 2.974 16.998 1.00 37.41 107 ASN A CA 1
ATOM 772 C C . ASN A 1 107 ? 40.015 2.413 17.260 1.00 37.41 107 ASN A C 1
ATOM 774 O O . ASN A 1 107 ? 39.027 3.121 17.084 1.00 37.41 107 ASN A O 1
ATOM 778 N N . SER A 1 108 ? 39.978 1.135 17.663 1.00 39.69 108 SER A N 1
ATOM 779 C CA . SER A 1 108 ? 38.813 0.352 18.107 1.00 39.69 108 SER A CA 1
ATOM 780 C C . SER A 1 108 ? 37.580 0.442 17.197 1.00 39.69 108 SER A C 1
ATOM 782 O O . SER A 1 108 ? 36.606 1.122 17.511 1.00 39.69 108 SER A O 1
ATOM 784 N N . MET A 1 109 ? 37.607 -0.263 16.063 1.00 52.78 109 MET A N 1
ATOM 785 C CA . MET A 1 109 ? 36.406 -0.452 15.246 1.00 52.78 109 MET A CA 1
ATOM 786 C C . MET A 1 109 ? 35.402 -1.321 16.009 1.00 52.78 109 MET A C 1
ATOM 788 O O . MET A 1 109 ? 35.621 -2.521 16.174 1.00 52.78 109 MET A O 1
ATOM 792 N N . ASN A 1 110 ? 34.295 -0.717 16.449 1.00 73.06 110 ASN A N 1
ATOM 793 C CA . ASN A 1 110 ? 33.072 -1.459 16.738 1.00 73.06 110 ASN A CA 1
ATOM 794 C C . ASN A 1 110 ? 32.749 -2.296 15.497 1.00 73.06 110 ASN A C 1
ATOM 796 O O . ASN A 1 110 ? 32.504 -1.744 14.424 1.00 73.06 110 ASN A O 1
ATOM 800 N N . VAL A 1 111 ? 32.831 -3.620 15.626 1.00 79.44 111 VAL A N 1
ATOM 801 C CA . VAL A 1 111 ? 32.494 -4.535 14.535 1.00 79.44 111 VAL A CA 1
ATOM 802 C C . VAL A 1 111 ? 31.008 -4.343 14.223 1.00 79.44 111 VAL A C 1
ATOM 804 O O . VAL A 1 111 ? 30.205 -4.490 15.147 1.00 79.44 111 VAL A O 1
ATOM 807 N N . PRO A 1 112 ? 30.635 -4.020 12.968 1.00 90.81 112 PRO A N 1
ATOM 808 C CA . PRO A 1 112 ? 29.243 -3.870 12.561 1.00 90.81 112 PRO A CA 1
ATOM 809 C C . PRO A 1 112 ? 28.390 -5.061 12.978 1.00 90.81 112 PRO A C 1
ATOM 811 O O . PRO A 1 112 ? 28.837 -6.210 12.909 1.00 90.81 112 PRO A O 1
ATOM 814 N N . THR A 1 113 ? 27.160 -4.797 13.401 1.00 90.25 113 THR A N 1
ATOM 815 C CA . THR A 1 113 ? 26.302 -5.846 13.973 1.00 90.25 113 THR A CA 1
ATOM 816 C C . THR A 1 113 ? 25.028 -6.099 13.188 1.00 90.25 113 THR A C 1
ATOM 818 O O . THR A 1 113 ? 24.405 -7.145 13.368 1.00 90.25 113 THR A O 1
ATOM 821 N N . THR A 1 114 ? 24.685 -5.186 12.285 1.00 93.62 114 THR A N 1
ATOM 822 C CA . THR A 1 114 ? 23.522 -5.287 11.406 1.00 93.62 114 THR A CA 1
ATOM 823 C C . THR A 1 114 ? 23.957 -5.480 9.959 1.00 93.62 114 THR A C 1
ATOM 825 O O . THR A 1 114 ? 25.088 -5.140 9.583 1.00 93.62 114 THR A O 1
ATOM 828 N N . PHE A 1 115 ? 23.063 -6.006 9.117 1.00 95.62 115 PHE A N 1
ATOM 829 C CA . PHE A 1 115 ? 23.365 -6.190 7.698 1.00 95.62 115 PHE A CA 1
ATOM 830 C C . PHE A 1 115 ? 23.756 -4.879 7.019 1.00 95.62 115 PHE A C 1
ATOM 832 O O . PHE A 1 115 ? 24.767 -4.848 6.322 1.00 95.62 115 PHE A O 1
ATOM 839 N N . ASN A 1 116 ? 23.011 -3.798 7.254 1.00 94.94 116 ASN A N 1
ATOM 840 C CA . ASN A 1 116 ? 23.275 -2.509 6.615 1.00 94.94 116 ASN A CA 1
ATOM 841 C C . ASN A 1 116 ? 24.654 -1.956 6.990 1.00 94.94 116 ASN A C 1
ATOM 843 O O . ASN A 1 116 ? 25.419 -1.556 6.110 1.00 94.94 116 ASN A O 1
ATOM 847 N N . GLU A 1 117 ? 25.014 -1.988 8.273 1.00 94.62 117 GLU A N 1
ATOM 848 C CA . GLU A 1 117 ? 26.331 -1.535 8.728 1.00 94.62 117 GLU A CA 1
ATOM 849 C C . GLU A 1 117 ? 27.451 -2.410 8.154 1.00 94.62 117 GLU A C 1
ATOM 851 O O . GLU A 1 117 ? 28.458 -1.894 7.663 1.00 94.62 117 GLU A O 1
ATOM 856 N N . MET A 1 118 ? 27.276 -3.736 8.172 1.00 95.88 118 MET A N 1
ATOM 857 C CA . MET A 1 118 ? 28.279 -4.667 7.653 1.00 95.88 118 MET A CA 1
ATOM 858 C C . MET A 1 118 ? 28.412 -4.572 6.131 1.00 95.88 118 MET A C 1
ATOM 860 O O . MET A 1 118 ? 29.500 -4.751 5.586 1.00 95.88 118 MET A O 1
ATOM 864 N N . PHE A 1 119 ? 27.322 -4.300 5.415 1.00 96.75 119 PHE A N 1
ATOM 865 C CA . PHE A 1 119 ? 27.333 -4.023 3.981 1.00 96.75 119 PHE A CA 1
ATOM 866 C C . PHE A 1 119 ? 28.147 -2.771 3.679 1.00 96.75 119 PHE A C 1
ATOM 868 O O . PHE A 1 119 ? 29.045 -2.819 2.843 1.00 96.75 119 PHE A O 1
ATOM 875 N N . MET A 1 120 ? 27.901 -1.675 4.396 1.00 95.12 120 MET A N 1
ATOM 876 C CA . MET A 1 120 ? 28.659 -0.436 4.219 1.00 95.12 120 MET A CA 1
ATOM 877 C C . MET A 1 120 ? 30.141 -0.613 4.567 1.00 95.12 120 MET A C 1
ATOM 879 O O . MET A 1 120 ? 31.005 -0.128 3.835 1.00 95.12 120 MET A O 1
ATOM 883 N N . PHE A 1 121 ? 30.447 -1.356 5.633 1.00 95.12 121 PHE A N 1
ATOM 884 C CA . PHE A 1 121 ? 31.818 -1.683 6.023 1.00 95.12 121 PHE A CA 1
ATOM 885 C C . PHE A 1 121 ? 32.546 -2.500 4.948 1.00 95.12 121 PHE A C 1
ATOM 887 O O . PHE A 1 121 ? 33.596 -2.077 4.462 1.00 95.12 121 PHE A O 1
ATOM 894 N N . ASN A 1 122 ? 31.979 -3.630 4.516 1.00 96.06 122 ASN A N 1
ATOM 895 C CA . ASN A 1 122 ? 32.588 -4.463 3.476 1.00 96.06 122 ASN A CA 1
ATOM 896 C C . ASN A 1 122 ? 32.641 -3.742 2.126 1.00 96.06 122 ASN A C 1
ATOM 898 O O . ASN A 1 122 ? 33.633 -3.855 1.411 1.00 96.06 122 ASN A O 1
ATOM 902 N N . GLY A 1 123 ? 31.622 -2.947 1.79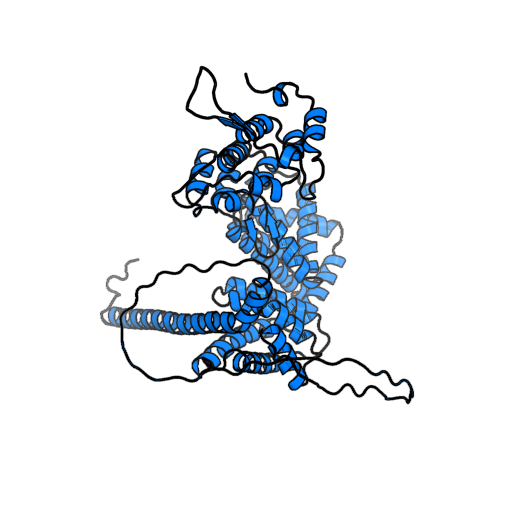9 1.00 96.12 123 GLY A N 1
ATOM 903 C CA . GLY A 1 123 ? 31.615 -2.082 0.626 1.00 96.12 123 GLY A CA 1
ATOM 904 C C . GLY A 1 123 ? 32.791 -1.111 0.650 1.00 96.12 123 GLY A C 1
ATOM 905 O O . GLY A 1 123 ? 33.524 -1.025 -0.330 1.00 96.12 123 GLY A O 1
ATOM 906 N N . ALA A 1 124 ? 33.047 -0.441 1.777 1.00 94.75 124 ALA A N 1
ATOM 907 C CA . ALA A 1 124 ? 34.205 0.438 1.937 1.00 94.75 124 ALA A CA 1
ATOM 908 C C . ALA A 1 124 ? 35.540 -0.309 1.787 1.00 94.75 124 ALA A C 1
ATOM 910 O O . ALA A 1 124 ? 36.410 0.157 1.052 1.00 94.75 124 ALA A O 1
ATOM 911 N N . VAL A 1 125 ? 35.679 -1.487 2.407 1.00 94.25 125 VAL A N 1
ATOM 912 C CA . VAL A 1 125 ? 36.878 -2.341 2.292 1.00 94.25 125 VAL A CA 1
ATOM 913 C C . VAL A 1 125 ? 37.133 -2.774 0.843 1.00 94.25 125 VAL A C 1
ATOM 915 O O . VAL A 1 125 ? 38.282 -2.824 0.409 1.00 94.25 125 VAL A O 1
ATOM 918 N N . MET A 1 126 ? 36.078 -3.042 0.072 1.00 93.56 126 MET A N 1
ATOM 919 C CA . MET A 1 126 ? 36.164 -3.446 -1.336 1.00 93.56 126 MET A CA 1
ATOM 920 C C . MET A 1 126 ? 36.275 -2.263 -2.319 1.00 93.56 126 MET A C 1
ATOM 922 O O . MET A 1 126 ? 36.303 -2.481 -3.527 1.00 93.56 126 MET A O 1
ATOM 926 N N . GLY A 1 127 ? 36.357 -1.018 -1.830 1.00 93.31 127 GLY A N 1
ATOM 927 C CA . GLY A 1 127 ? 36.496 0.187 -2.662 1.00 93.31 127 GLY A CA 1
ATOM 928 C C . GLY A 1 127 ? 35.177 0.812 -3.139 1.00 93.31 127 GLY A C 1
ATOM 929 O O . GLY A 1 127 ? 35.192 1.743 -3.939 1.00 93.31 127 GLY A O 1
ATOM 930 N N . PHE A 1 128 ? 34.036 0.351 -2.623 1.00 93.00 128 PHE A N 1
ATOM 931 C CA . PHE A 1 128 ? 32.682 0.786 -2.990 1.00 93.00 128 PHE A CA 1
ATOM 932 C C . PHE A 1 128 ? 31.995 1.680 -1.945 1.00 93.00 128 PHE A C 1
ATOM 934 O O . PHE A 1 128 ? 30.804 1.955 -2.067 1.00 93.00 128 PHE A O 1
ATOM 941 N N . GLY A 1 129 ? 32.710 2.160 -0.921 1.00 83.19 129 GLY A N 1
ATOM 942 C CA . GLY A 1 129 ? 32.112 2.891 0.212 1.00 83.19 129 GLY A CA 1
ATOM 943 C C . GLY A 1 129 ? 31.299 4.141 -0.165 1.00 83.19 129 GLY A C 1
ATOM 944 O O . GLY A 1 129 ? 30.365 4.503 0.544 1.00 83.19 129 GLY A O 1
ATOM 945 N N . ASN A 1 130 ? 31.600 4.756 -1.315 1.00 87.38 130 ASN A N 1
ATOM 946 C CA . ASN A 1 130 ? 30.903 5.936 -1.844 1.00 87.38 130 ASN A CA 1
ATOM 947 C C . ASN A 1 130 ? 29.927 5.606 -2.994 1.00 87.38 130 ASN A C 1
ATOM 949 O O . ASN A 1 130 ? 29.510 6.498 -3.734 1.00 87.38 130 ASN A O 1
ATOM 953 N N . SER A 1 131 ? 29.593 4.329 -3.203 1.00 92.62 131 SER A N 1
ATOM 954 C CA . SER A 1 131 ? 28.723 3.901 -4.300 1.00 92.62 131 SER A CA 1
ATOM 955 C C . SER A 1 131 ? 27.255 4.235 -4.018 1.00 92.62 131 SER A C 1
ATOM 957 O O . SER A 1 131 ? 26.555 3.510 -3.312 1.00 92.62 131 SER A O 1
ATOM 959 N N . ILE A 1 132 ? 26.775 5.334 -4.606 1.00 93.81 132 ILE A N 1
ATOM 960 C CA . ILE A 1 132 ? 25.396 5.822 -4.433 1.00 93.81 132 ILE A CA 1
ATOM 961 C C . ILE A 1 132 ? 24.372 4.776 -4.900 1.00 93.81 132 ILE A C 1
ATOM 963 O O . ILE A 1 132 ? 23.393 4.515 -4.210 1.00 93.81 132 ILE A O 1
ATOM 967 N N . TRP A 1 133 ? 24.602 4.125 -6.046 1.00 95.69 133 TRP A N 1
ATOM 968 C CA . TRP A 1 133 ? 23.653 3.136 -6.565 1.00 95.69 133 TRP A CA 1
ATOM 969 C C . TRP A 1 133 ? 23.555 1.895 -5.667 1.00 95.69 133 TRP A C 1
ATOM 971 O O . TRP A 1 133 ? 22.477 1.323 -5.542 1.00 95.69 133 TRP A O 1
ATOM 981 N N . MET A 1 134 ? 24.647 1.488 -5.004 1.00 96.62 134 MET A N 1
ATOM 982 C CA . MET A 1 134 ? 24.598 0.378 -4.048 1.00 96.62 134 MET A CA 1
ATOM 983 C C . MET A 1 134 ? 23.784 0.741 -2.807 1.00 96.62 134 MET A C 1
ATOM 985 O O . MET A 1 134 ? 23.073 -0.117 -2.294 1.00 96.62 134 MET A O 1
ATOM 989 N N . GLN A 1 135 ? 23.846 1.996 -2.350 1.00 94.75 135 GLN A N 1
ATOM 990 C CA . GLN A 1 135 ? 23.015 2.473 -1.240 1.00 94.75 135 GLN A CA 1
ATOM 991 C C . GLN A 1 135 ? 21.524 2.445 -1.597 1.00 94.75 135 GLN A C 1
ATOM 993 O O . GLN A 1 135 ? 20.709 2.065 -0.762 1.00 94.75 135 GLN A O 1
ATOM 998 N N . GLU A 1 136 ? 21.160 2.773 -2.840 1.00 95.38 136 GLU A N 1
ATOM 999 C CA . GLU A 1 136 ? 19.773 2.662 -3.318 1.00 95.38 136 GLU A CA 1
ATOM 1000 C C . GLU A 1 136 ? 19.264 1.212 -3.308 1.00 95.38 136 GLU A C 1
ATOM 1002 O O . GLU A 1 136 ? 18.149 0.942 -2.850 1.00 95.38 136 GLU A O 1
ATOM 1007 N N . VAL A 1 137 ? 20.094 0.260 -3.753 1.00 97.19 137 VAL A N 1
ATOM 1008 C CA . VAL A 1 137 ? 19.763 -1.171 -3.644 1.00 97.19 137 VAL A CA 1
ATOM 1009 C C . VAL A 1 137 ? 19.648 -1.574 -2.174 1.00 97.19 137 VAL A C 1
ATOM 1011 O O . VAL A 1 137 ? 18.678 -2.233 -1.813 1.00 97.19 137 VAL A O 1
ATOM 1014 N N . LEU A 1 138 ? 20.589 -1.148 -1.323 1.00 96.31 138 LEU A N 1
ATOM 1015 C CA . LEU A 1 138 ? 20.614 -1.469 0.105 1.00 96.31 138 LEU A CA 1
ATOM 1016 C C . LEU A 1 138 ? 19.345 -0.998 0.828 1.00 96.31 138 LEU A C 1
ATOM 1018 O O . LEU A 1 138 ? 18.751 -1.773 1.572 1.00 96.31 138 LEU A O 1
ATOM 1022 N N . GLN A 1 139 ? 18.883 0.226 0.557 1.00 94.19 139 GLN A N 1
ATOM 1023 C CA . GLN A 1 139 ? 17.640 0.770 1.124 1.00 94.19 139 GLN A CA 1
ATOM 1024 C C . GLN A 1 139 ? 16.403 -0.058 0.752 1.00 94.19 139 GLN A C 1
ATOM 1026 O O . GLN A 1 139 ? 15.459 -0.137 1.531 1.00 94.19 139 GLN A O 1
ATOM 1031 N N . SER A 1 140 ? 16.406 -0.685 -0.425 1.00 95.06 140 SER A N 1
ATOM 1032 C CA . SER A 1 140 ? 15.297 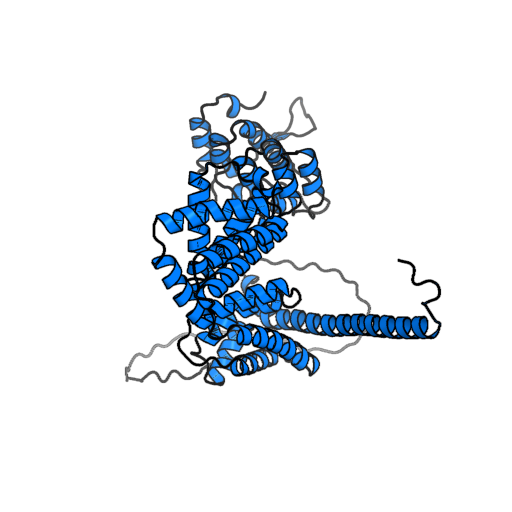-1.526 -0.899 1.00 95.06 140 SER A CA 1
ATOM 1033 C C . SER A 1 140 ? 15.463 -2.999 -0.502 1.00 95.06 140 SER A C 1
ATOM 1035 O O . SER A 1 140 ? 14.550 -3.804 -0.689 1.00 95.06 140 SER A O 1
ATOM 1037 N N . PHE A 1 141 ? 16.636 -3.380 0.012 1.00 96.75 141 PHE A N 1
ATOM 1038 C CA . PHE A 1 141 ? 17.035 -4.778 0.121 1.00 96.75 141 PHE A CA 1
ATOM 1039 C C . PHE A 1 141 ? 16.241 -5.540 1.182 1.00 96.75 141 PHE A C 1
ATOM 1041 O O . PHE A 1 141 ? 15.863 -6.683 0.940 1.00 96.75 141 PHE A O 1
ATOM 1048 N N . ASP A 1 142 ? 15.914 -4.903 2.308 1.00 95.50 142 ASP A N 1
ATOM 1049 C CA . ASP A 1 142 ? 15.071 -5.520 3.338 1.00 95.50 142 ASP A CA 1
ATOM 1050 C C . ASP A 1 142 ? 13.692 -5.903 2.778 1.00 95.50 142 ASP A C 1
ATOM 1052 O O . ASP A 1 142 ? 13.296 -7.068 2.837 1.00 95.50 142 ASP A O 1
ATOM 1056 N N . ASN A 1 143 ? 13.021 -4.972 2.092 1.00 93.69 143 ASN A N 1
ATOM 1057 C CA . ASN A 1 143 ? 11.741 -5.244 1.438 1.00 93.69 143 ASN A CA 1
ATOM 1058 C C . ASN A 1 143 ? 11.848 -6.357 0.385 1.00 93.69 143 ASN A C 1
ATOM 1060 O O . ASN A 1 143 ? 10.956 -7.203 0.296 1.00 93.69 143 ASN A O 1
ATOM 1064 N N . ILE A 1 144 ? 12.935 -6.398 -0.392 1.00 96.69 144 ILE A N 1
ATOM 1065 C CA . ILE A 1 144 ? 13.205 -7.470 -1.363 1.00 96.69 144 ILE A CA 1
ATOM 1066 C C . ILE A 1 144 ? 13.307 -8.829 -0.660 1.00 96.69 144 ILE A C 1
ATOM 1068 O O . ILE A 1 144 ? 12.693 -9.802 -1.104 1.00 96.69 144 ILE A O 1
ATOM 1072 N N . VAL A 1 145 ? 14.060 -8.903 0.440 1.00 96.56 145 VAL A N 1
ATOM 1073 C CA . VAL A 1 145 ? 14.276 -10.144 1.191 1.00 96.56 145 VAL A CA 1
ATOM 1074 C C . VAL A 1 145 ? 12.990 -10.606 1.870 1.00 96.56 145 VAL A C 1
ATOM 1076 O O . VAL A 1 145 ? 12.621 -11.772 1.726 1.00 96.56 145 VAL A O 1
ATOM 1079 N N . LEU A 1 146 ? 12.266 -9.713 2.545 1.00 94.12 146 LEU A N 1
ATOM 1080 C CA . LEU A 1 146 ? 11.006 -10.042 3.220 1.00 94.12 146 LEU A CA 1
ATOM 1081 C C . LEU A 1 146 ? 9.923 -10.514 2.239 1.00 94.12 146 LEU A C 1
ATOM 1083 O O . LEU A 1 146 ? 9.070 -11.327 2.598 1.00 94.12 146 LEU A O 1
ATOM 1087 N N . ASN A 1 147 ? 9.982 -10.062 0.984 1.00 93.75 147 ASN A N 1
ATOM 1088 C CA . ASN A 1 147 ? 8.994 -10.382 -0.043 1.00 93.75 147 ASN A CA 1
ATOM 1089 C C . ASN A 1 147 ? 9.469 -11.392 -1.095 1.00 93.75 147 ASN A C 1
ATOM 1091 O O . ASN A 1 147 ? 8.755 -11.628 -2.070 1.00 93.75 147 ASN A O 1
ATOM 1095 N N . VAL A 1 148 ? 10.613 -12.053 -0.902 1.00 93.62 148 VAL A N 1
ATOM 1096 C CA . VAL A 1 148 ? 11.174 -13.011 -1.876 1.00 93.62 148 VAL A CA 1
ATOM 1097 C C . VAL A 1 148 ? 10.218 -14.169 -2.221 1.00 93.62 148 VAL A C 1
ATOM 1099 O O . VAL A 1 148 ? 10.253 -14.705 -3.328 1.00 93.62 148 VAL A O 1
ATOM 1102 N N . ALA A 1 149 ? 9.327 -14.551 -1.299 1.00 91.00 149 ALA A N 1
ATOM 1103 C CA . ALA A 1 149 ? 8.319 -15.591 -1.527 1.00 91.00 149 ALA A CA 1
ATOM 1104 C C . ALA A 1 149 ? 7.104 -15.107 -2.346 1.00 91.00 149 ALA A C 1
ATOM 1106 O O . ALA A 1 149 ? 6.344 -15.930 -2.859 1.00 91.00 149 ALA A O 1
ATOM 1107 N N . ASN A 1 150 ? 6.904 -13.793 -2.468 1.00 91.31 150 ASN A N 1
ATOM 1108 C CA . ASN A 1 150 ? 5.791 -13.180 -3.182 1.00 91.31 150 ASN A CA 1
ATOM 1109 C C . ASN A 1 150 ? 6.297 -12.565 -4.493 1.00 91.31 150 ASN A C 1
ATOM 1111 O O . ASN A 1 150 ? 6.769 -11.431 -4.524 1.00 91.31 150 ASN A O 1
ATOM 1115 N N . SER A 1 151 ? 6.162 -13.304 -5.597 1.00 89.81 151 SER A N 1
ATOM 1116 C CA . SER A 1 151 ? 6.679 -12.891 -6.910 1.00 89.81 151 SER A CA 1
ATOM 1117 C C . SER A 1 151 ? 6.124 -11.552 -7.398 1.00 89.81 151 SER A C 1
ATOM 1119 O O . SER A 1 151 ? 6.843 -10.795 -8.042 1.00 89.81 151 SER A O 1
ATOM 1121 N N . TYR A 1 152 ? 4.858 -11.246 -7.096 1.00 90.25 152 TYR A N 1
ATOM 1122 C CA . TYR A 1 152 ? 4.241 -9.981 -7.499 1.00 90.25 152 TYR A CA 1
ATOM 1123 C C . TYR A 1 152 ? 4.825 -8.804 -6.724 1.00 90.25 152 TYR A C 1
ATOM 1125 O O . TYR A 1 152 ? 5.146 -7.777 -7.323 1.00 90.25 152 TYR A O 1
ATOM 1133 N N . ARG A 1 153 ? 5.007 -8.975 -5.410 1.00 91.50 153 ARG A N 1
ATOM 1134 C CA . ARG A 1 153 ? 5.608 -7.951 -4.558 1.00 91.50 153 ARG A CA 1
ATOM 1135 C C . ARG A 1 153 ? 7.086 -7.758 -4.880 1.00 91.50 153 ARG A C 1
ATOM 1137 O O . ARG A 1 153 ? 7.507 -6.626 -5.058 1.00 91.50 153 ARG A O 1
ATOM 1144 N N . LEU A 1 154 ? 7.840 -8.840 -5.071 1.00 94.12 154 LEU A N 1
ATOM 1145 C CA . LEU A 1 154 ? 9.236 -8.773 -5.505 1.00 94.12 154 LEU A CA 1
ATOM 1146 C C . LEU A 1 154 ? 9.389 -8.030 -6.844 1.00 94.12 154 LEU A C 1
ATOM 1148 O O . LEU A 1 154 ? 10.315 -7.238 -7.001 1.00 94.12 154 LEU A O 1
ATOM 1152 N N . GLN A 1 155 ? 8.477 -8.253 -7.799 1.00 94.50 155 GLN A N 1
ATOM 1153 C CA . GLN A 1 155 ? 8.469 -7.513 -9.065 1.00 94.50 155 GLN A CA 1
ATOM 1154 C C . GLN A 1 155 ? 8.190 -6.027 -8.866 1.00 94.50 155 GLN A C 1
ATOM 1156 O O . GLN A 1 155 ? 8.863 -5.215 -9.484 1.00 94.50 155 GLN A O 1
ATOM 1161 N N . GLU A 1 156 ? 7.245 -5.657 -8.005 1.00 94.69 156 GLU A N 1
ATOM 1162 C CA . GLU A 1 156 ? 6.981 -4.251 -7.671 1.00 94.69 156 GLU A CA 1
ATOM 1163 C C . GLU A 1 156 ? 8.199 -3.558 -7.034 1.00 94.69 156 GLU A C 1
ATOM 1165 O O . GLU A 1 156 ? 8.547 -2.449 -7.443 1.00 94.69 156 GLU A O 1
ATOM 1170 N N . GLU A 1 157 ? 8.892 -4.228 -6.105 1.00 95.19 157 GLU A N 1
ATOM 1171 C CA . GLU A 1 157 ? 10.132 -3.713 -5.503 1.00 95.19 157 GLU A CA 1
ATOM 1172 C C . GLU A 1 157 ? 11.227 -3.522 -6.562 1.00 95.19 157 GLU A C 1
ATOM 1174 O O . GLU A 1 157 ? 11.873 -2.477 -6.616 1.00 95.19 157 GLU A O 1
ATOM 1179 N N . CYS A 1 158 ? 11.407 -4.497 -7.460 1.00 96.94 158 CYS A N 1
ATOM 1180 C CA . CYS A 1 158 ? 12.401 -4.404 -8.532 1.00 96.94 158 CYS A CA 1
ATOM 1181 C C . CYS A 1 158 ? 12.044 -3.338 -9.580 1.00 96.94 158 CYS A C 1
ATOM 1183 O O . CYS A 1 158 ? 12.942 -2.662 -10.085 1.00 96.94 158 CYS A O 1
ATOM 1185 N N . ASP A 1 159 ? 10.762 -3.171 -9.913 1.00 97.00 159 ASP A N 1
ATOM 1186 C CA . ASP A 1 159 ? 10.283 -2.143 -10.845 1.00 97.00 159 ASP A CA 1
ATOM 1187 C C . ASP A 1 159 ? 10.552 -0.742 -10.270 1.00 97.00 159 ASP A C 1
ATOM 1189 O O . ASP A 1 159 ? 11.114 0.116 -10.954 1.00 97.00 159 ASP A O 1
ATOM 1193 N N . THR A 1 160 ? 10.238 -0.537 -8.987 1.00 96.50 160 THR A N 1
ATOM 1194 C CA . THR A 1 160 ? 10.487 0.725 -8.269 1.00 96.50 160 THR A CA 1
ATOM 1195 C C . THR A 1 160 ? 11.984 1.002 -8.137 1.00 96.50 160 THR A C 1
ATOM 1197 O O . THR A 1 160 ? 12.452 2.095 -8.461 1.00 96.50 160 THR A O 1
ATOM 1200 N N . LEU A 1 161 ? 12.770 -0.001 -7.735 1.00 97.25 161 LEU A N 1
ATOM 1201 C CA . LEU A 1 161 ? 14.225 0.109 -7.650 1.00 97.25 161 LEU A CA 1
ATOM 1202 C C . LEU A 1 161 ? 14.845 0.426 -9.018 1.00 97.25 161 LEU A C 1
ATOM 1204 O O . LEU A 1 161 ? 15.770 1.229 -9.096 1.00 97.25 161 LEU A O 1
ATOM 1208 N N . SER A 1 162 ? 14.321 -0.135 -10.110 1.00 97.12 162 SER A N 1
ATOM 1209 C CA . SER A 1 162 ? 14.801 0.167 -11.467 1.00 97.12 162 SER A CA 1
ATOM 1210 C C . SER A 1 162 ? 14.603 1.637 -11.842 1.00 97.12 162 SER A C 1
ATOM 1212 O O . SER A 1 162 ? 15.478 2.216 -12.489 1.00 97.12 162 SER A O 1
ATOM 1214 N N . LEU A 1 163 ? 13.504 2.262 -11.403 1.00 97.44 163 LEU A N 1
ATOM 1215 C CA . LEU A 1 163 ? 13.275 3.703 -11.572 1.00 97.44 163 LEU A CA 1
ATOM 1216 C C . LEU A 1 163 ? 14.282 4.525 -10.762 1.00 97.44 163 LEU A C 1
ATOM 1218 O O . LEU A 1 163 ? 14.878 5.460 -11.294 1.00 97.44 163 LEU A O 1
ATOM 1222 N N . CYS A 1 164 ? 14.534 4.150 -9.504 1.00 96.19 164 CYS A N 1
ATOM 1223 C CA . CYS A 1 164 ? 15.543 4.807 -8.666 1.00 96.19 164 CYS A CA 1
ATOM 1224 C C . CYS A 1 164 ? 16.946 4.702 -9.281 1.00 96.19 164 CYS A C 1
ATOM 1226 O O . CYS A 1 164 ? 17.656 5.700 -9.402 1.00 96.19 164 CYS A O 1
ATOM 1228 N N . LEU A 1 165 ? 17.330 3.506 -9.732 1.00 96.25 165 LEU A N 1
ATOM 1229 C CA . LEU A 1 165 ? 18.630 3.249 -10.348 1.00 96.25 165 LEU A CA 1
ATOM 1230 C C . LEU A 1 165 ? 18.807 3.985 -11.680 1.00 96.25 165 LEU A C 1
ATOM 1232 O O . LEU A 1 165 ? 19.919 4.406 -11.988 1.00 96.25 165 LEU A O 1
ATOM 1236 N N . ALA A 1 166 ? 17.739 4.198 -12.454 1.00 95.19 166 ALA A N 1
ATOM 1237 C CA . ALA A 1 166 ? 17.810 4.943 -13.712 1.00 95.19 166 ALA A CA 1
ATOM 1238 C C . ALA A 1 166 ? 18.250 6.408 -13.532 1.00 95.19 166 ALA A C 1
ATOM 1240 O O . ALA A 1 166 ? 18.760 7.015 -14.475 1.00 95.19 166 ALA A O 1
ATOM 1241 N N . LYS A 1 167 ? 18.102 6.966 -12.324 1.00 93.00 167 LYS A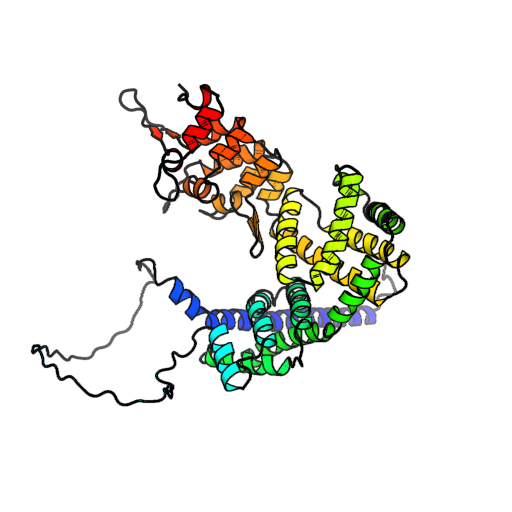 N 1
ATOM 1242 C CA . LYS A 1 167 ? 18.564 8.320 -11.984 1.00 93.00 167 LYS A CA 1
ATOM 1243 C C . LYS A 1 167 ? 20.069 8.397 -11.731 1.00 93.00 167 LYS A C 1
ATOM 1245 O O . LYS A 1 167 ? 20.642 9.489 -11.750 1.00 93.00 167 LYS A O 1
ATOM 1250 N N . TYR A 1 168 ? 20.721 7.264 -11.476 1.00 93.69 168 TYR A N 1
ATOM 1251 C CA . TYR A 1 168 ? 22.152 7.228 -11.219 1.00 93.69 168 TYR A CA 1
ATOM 1252 C C . TYR A 1 168 ? 22.948 7.511 -12.500 1.00 93.69 168 TYR A C 1
ATOM 1254 O O . TYR A 1 168 ? 22.799 6.842 -13.522 1.00 93.69 168 TYR A O 1
ATOM 1262 N N . LYS A 1 169 ? 23.838 8.505 -12.432 1.00 87.62 169 LYS A N 1
ATOM 1263 C CA . LYS A 1 169 ? 24.736 8.878 -13.530 1.00 87.62 169 LYS A CA 1
ATOM 1264 C C . LYS A 1 169 ? 26.050 8.111 -13.389 1.00 87.62 169 LYS A C 1
ATOM 1266 O O . LYS A 1 169 ? 26.981 8.589 -12.749 1.00 87.62 169 LYS A O 1
ATOM 1271 N N . GLY A 1 170 ? 26.119 6.918 -13.971 1.00 88.88 170 GLY A N 1
ATOM 1272 C CA . GLY A 1 170 ? 27.328 6.096 -13.973 1.00 88.88 170 GLY A CA 1
ATOM 1273 C C . GLY A 1 170 ? 27.069 4.665 -14.429 1.00 88.88 170 GLY A C 1
ATOM 1274 O O . GLY A 1 170 ? 25.967 4.319 -14.855 1.00 88.88 170 GLY A O 1
ATOM 1275 N N . SER A 1 171 ? 28.095 3.821 -14.340 1.00 90.75 171 SER A N 1
ATOM 1276 C CA . SER A 1 171 ? 27.968 2.389 -14.605 1.00 90.75 171 SER A CA 1
ATOM 1277 C C . SER A 1 171 ? 27.449 1.658 -13.371 1.00 90.75 171 SER A C 1
ATOM 1279 O O . SER A 1 171 ? 28.015 1.787 -12.287 1.00 90.75 171 SER A O 1
ATOM 1281 N N . ILE A 1 172 ? 26.409 0.848 -13.552 1.00 95.06 172 ILE A N 1
ATOM 1282 C CA . ILE A 1 172 ? 25.879 -0.043 -12.517 1.00 95.06 172 ILE A CA 1
ATOM 1283 C C . ILE A 1 172 ? 26.374 -1.456 -12.811 1.00 95.06 172 ILE A C 1
ATOM 1285 O O . ILE A 1 172 ? 26.090 -2.005 -13.879 1.00 95.06 172 ILE A O 1
ATOM 1289 N N . ASN A 1 173 ? 27.078 -2.061 -11.855 1.00 95.25 173 ASN A N 1
ATOM 1290 C CA . ASN A 1 173 ? 27.531 -3.444 -11.943 1.00 95.25 173 ASN A CA 1
ATOM 1291 C C . ASN A 1 173 ? 26.930 -4.276 -10.808 1.00 95.25 173 ASN A C 1
ATOM 1293 O O . ASN A 1 173 ? 27.478 -4.382 -9.716 1.00 95.25 173 ASN A O 1
ATOM 1297 N N . LEU A 1 174 ? 25.796 -4.912 -11.095 1.00 96.31 174 LEU A N 1
ATOM 1298 C CA . LEU A 1 174 ? 25.034 -5.708 -10.128 1.00 96.31 174 LEU A CA 1
ATOM 1299 C C . LEU A 1 174 ? 25.844 -6.870 -9.516 1.00 96.31 174 LEU A C 1
ATOM 1301 O O . LEU A 1 174 ? 25.576 -7.274 -8.385 1.00 96.31 174 LEU A O 1
ATOM 1305 N N . SER A 1 175 ? 26.885 -7.353 -10.202 1.00 96.31 175 SER A N 1
ATOM 1306 C CA . SER A 1 175 ? 27.779 -8.393 -9.672 1.00 96.31 175 SER A CA 1
ATOM 1307 C C . SER A 1 175 ? 28.594 -7.906 -8.470 1.00 96.31 175 SER A C 1
ATOM 1309 O O . SER A 1 175 ? 28.923 -8.698 -7.588 1.00 96.31 175 SER A O 1
ATOM 1311 N N . GLU A 1 176 ? 28.910 -6.609 -8.408 1.00 96.44 176 GLU A N 1
ATOM 1312 C CA . GLU A 1 176 ? 29.642 -6.018 -7.282 1.00 96.44 176 GLU A CA 1
ATOM 1313 C C . GLU A 1 176 ? 28.766 -5.984 -6.028 1.00 96.44 176 GLU A C 1
ATOM 1315 O O . GLU A 1 176 ? 29.229 -6.359 -4.953 1.00 96.44 176 GLU A O 1
ATOM 1320 N N . PHE A 1 177 ? 27.477 -5.647 -6.168 1.00 97.56 177 PHE A N 1
ATOM 1321 C CA . PHE A 1 177 ? 26.536 -5.710 -5.046 1.00 97.56 177 PHE A CA 1
ATOM 1322 C C . PHE A 1 177 ? 26.420 -7.140 -4.507 1.00 97.56 177 PHE A C 1
ATOM 1324 O O . PHE A 1 177 ? 26.507 -7.338 -3.297 1.00 97.56 177 PHE A O 1
ATOM 1331 N N . LYS A 1 178 ? 26.312 -8.148 -5.390 1.00 97.94 178 LYS A N 1
ATOM 1332 C CA . LYS A 1 178 ? 26.313 -9.574 -5.004 1.00 97.94 178 LYS A CA 1
ATOM 1333 C C . LYS A 1 178 ? 27.523 -9.927 -4.140 1.00 97.94 178 LYS A C 1
ATOM 1335 O O . LYS A 1 178 ? 27.381 -10.616 -3.132 1.00 97.94 178 LYS A O 1
ATOM 1340 N N . ALA A 1 179 ? 28.710 -9.474 -4.546 1.00 97.50 179 ALA A N 1
ATOM 1341 C CA . ALA A 1 179 ? 29.954 -9.778 -3.852 1.00 97.50 179 ALA A CA 1
ATOM 1342 C C . ALA A 1 179 ? 29.974 -9.180 -2.437 1.00 97.50 179 ALA A C 1
ATOM 1344 O O . ALA A 1 179 ? 30.260 -9.906 -1.482 1.00 97.50 179 ALA A O 1
ATOM 1345 N N . VAL A 1 180 ? 29.601 -7.902 -2.298 1.00 97.94 180 VAL A N 1
ATOM 1346 C CA . VAL A 1 180 ? 29.519 -7.220 -0.994 1.00 97.94 180 VAL A CA 1
ATOM 1347 C C . VAL A 1 180 ? 28.437 -7.857 -0.116 1.00 97.94 180 VAL A C 1
ATOM 1349 O O . VAL A 1 180 ? 28.706 -8.201 1.031 1.00 97.94 180 VAL A O 1
ATOM 1352 N N . MET A 1 181 ? 27.246 -8.108 -0.668 1.00 98.00 181 MET A N 1
ATOM 1353 C CA . MET A 1 181 ? 26.124 -8.758 0.021 1.00 98.00 181 MET A CA 1
ATOM 1354 C C . MET A 1 181 ? 26.534 -10.107 0.625 1.00 98.00 181 MET A C 1
ATOM 1356 O O . MET A 1 181 ? 26.328 -10.341 1.816 1.00 98.00 181 MET A O 1
ATOM 1360 N N . LEU A 1 182 ? 27.142 -10.992 -0.174 1.00 98.06 182 LEU A N 1
ATOM 1361 C CA . LEU A 1 182 ? 27.582 -12.304 0.306 1.00 98.06 182 LEU A CA 1
ATOM 1362 C C . LEU A 1 182 ? 28.703 -12.186 1.345 1.00 98.06 182 LEU A C 1
ATOM 1364 O O . LEU A 1 182 ? 28.711 -12.943 2.313 1.00 98.06 182 LEU A O 1
ATOM 1368 N N . ALA A 1 183 ? 29.639 -11.247 1.178 1.00 97.31 183 ALA A N 1
ATOM 1369 C CA . ALA A 1 183 ? 30.674 -10.995 2.180 1.00 97.31 183 ALA A CA 1
ATOM 1370 C C . ALA A 1 183 ? 30.061 -10.570 3.525 1.00 97.31 183 ALA A C 1
ATOM 1372 O O . ALA A 1 183 ? 30.432 -11.108 4.566 1.00 97.31 183 ALA A O 1
ATOM 1373 N N . SER A 1 184 ? 29.074 -9.674 3.512 1.00 97.06 184 SER A N 1
ATOM 1374 C CA . SER A 1 184 ? 28.430 -9.170 4.731 1.00 97.06 184 SER A CA 1
ATOM 1375 C C . SER A 1 184 ? 27.596 -10.218 5.449 1.00 97.06 184 SER A C 1
ATOM 1377 O O . SER A 1 184 ? 27.666 -10.315 6.674 1.00 97.06 184 SER A O 1
ATOM 1379 N N . LEU A 1 185 ? 26.873 -11.061 4.711 1.00 97.19 185 LEU A N 1
ATOM 1380 C CA . LEU A 1 185 ? 26.125 -12.165 5.311 1.00 97.19 185 LEU A CA 1
ATOM 1381 C C . LEU A 1 185 ? 27.050 -13.218 5.938 1.00 97.19 185 LEU A C 1
ATOM 1383 O O . LEU A 1 185 ? 26.769 -13.681 7.043 1.00 97.19 185 LEU A O 1
ATOM 1387 N N . ARG A 1 186 ? 28.183 -13.546 5.297 1.00 96.00 186 ARG A N 1
ATOM 1388 C CA . ARG A 1 186 ? 29.206 -14.435 5.882 1.00 96.00 186 ARG A CA 1
ATOM 1389 C C . ARG A 1 186 ? 29.734 -13.903 7.210 1.00 96.00 186 ARG A C 1
ATOM 1391 O O . ARG A 1 186 ? 29.887 -14.673 8.153 1.00 96.00 186 ARG A O 1
ATOM 1398 N N . SER A 1 187 ? 29.996 -12.598 7.283 1.00 95.00 187 SER A N 1
ATOM 1399 C CA . SER A 1 187 ? 30.504 -11.953 8.496 1.00 95.00 187 SER A CA 1
ATOM 1400 C C . SER A 1 187 ? 29.493 -11.959 9.645 1.00 95.00 187 SER A C 1
ATOM 1402 O O . SER A 1 187 ? 29.895 -12.059 10.801 1.00 95.00 187 SER A O 1
ATOM 1404 N N . LEU A 1 188 ? 28.194 -11.860 9.345 1.00 94.88 188 LEU A N 1
ATOM 1405 C CA . LEU A 1 188 ? 27.133 -11.754 10.356 1.00 94.88 188 LEU A CA 1
ATOM 1406 C C . LEU A 1 188 ? 26.529 -13.093 10.775 1.00 94.88 188 LEU A C 1
ATOM 1408 O O . LEU A 1 188 ? 26.023 -13.212 11.889 1.00 94.88 188 LEU A O 1
ATOM 1412 N N . VAL A 1 189 ? 26.599 -14.110 9.915 1.00 93.44 189 VAL A N 1
ATOM 1413 C CA . VAL A 1 189 ? 26.022 -15.437 10.174 1.00 93.44 189 VAL A CA 1
ATOM 1414 C C . VAL A 1 189 ? 27.095 -16.547 10.146 1.00 93.44 189 VAL A C 1
ATOM 1416 O O . VAL A 1 189 ? 26.850 -17.621 9.602 1.00 93.44 189 VAL A O 1
ATOM 1419 N N . PRO A 1 190 ? 28.298 -16.362 10.732 1.00 91.12 190 PRO A N 1
ATOM 1420 C CA . PRO A 1 190 ? 29.431 -17.265 10.502 1.00 91.12 190 PRO A CA 1
ATOM 1421 C C . PRO A 1 190 ? 29.222 -18.680 11.059 1.00 91.12 190 PRO A C 1
ATOM 1423 O O . PRO A 1 190 ? 29.833 -19.622 10.568 1.00 91.12 190 PRO A O 1
ATOM 1426 N N . LYS A 1 191 ? 28.369 -18.841 12.082 1.00 90.69 191 LYS A N 1
ATOM 1427 C CA . LYS A 1 191 ? 28.098 -20.142 12.717 1.00 90.69 191 LYS A CA 1
ATOM 1428 C C . LYS A 1 191 ? 27.237 -21.060 11.848 1.00 90.69 191 LYS A C 1
ATOM 1430 O O . LYS A 1 191 ? 27.472 -22.263 11.837 1.00 90.69 191 LYS A O 1
ATOM 1435 N N . ASP A 1 192 ? 26.274 -20.493 11.123 1.00 89.88 192 ASP A N 1
ATOM 1436 C CA . ASP A 1 192 ? 25.326 -21.268 10.312 1.00 89.88 192 ASP A CA 1
ATOM 1437 C C . ASP A 1 192 ? 25.704 -21.280 8.824 1.00 89.88 192 ASP A C 1
ATOM 1439 O O . ASP A 1 192 ? 25.222 -22.130 8.067 1.00 89.88 192 ASP A O 1
ATOM 1443 N N . TRP A 1 193 ? 26.567 -20.353 8.389 1.00 95.94 193 TRP A N 1
ATOM 1444 C CA . TRP A 1 193 ? 26.894 -20.170 6.980 1.00 95.94 193 TRP A CA 1
ATOM 1445 C C . TRP A 1 193 ? 27.554 -21.409 6.367 1.00 95.94 193 TRP A C 1
ATOM 1447 O O . TRP A 1 193 ? 28.622 -21.858 6.779 1.00 95.94 193 TRP A O 1
ATOM 1457 N N . ASN A 1 194 ? 26.928 -21.945 5.323 1.00 95.94 194 ASN A N 1
ATOM 1458 C CA . ASN A 1 194 ? 27.384 -23.134 4.608 1.00 95.94 194 ASN A CA 1
ATOM 1459 C C . ASN A 1 194 ? 27.049 -23.038 3.109 1.00 95.94 194 ASN A C 1
ATOM 1461 O O . ASN A 1 194 ? 26.487 -22.046 2.641 1.00 95.94 194 ASN A O 1
ATOM 1465 N N . SER A 1 195 ? 27.354 -24.084 2.337 1.00 96.19 195 SER A N 1
ATOM 1466 C CA . SER A 1 195 ? 27.094 -24.112 0.890 1.00 96.19 195 SER A CA 1
ATOM 1467 C C . SER A 1 195 ? 25.617 -23.911 0.522 1.00 96.19 195 SER A C 1
ATOM 1469 O O . SER A 1 195 ? 25.324 -23.324 -0.518 1.00 96.19 195 SER A O 1
ATOM 1471 N N . ALA A 1 196 ? 24.672 -24.332 1.367 1.00 95.69 196 ALA A N 1
ATOM 1472 C CA . ALA A 1 196 ? 23.249 -24.106 1.123 1.00 95.69 196 ALA A CA 1
ATOM 1473 C C . ALA A 1 196 ? 22.864 -22.623 1.269 1.00 95.69 196 ALA A C 1
ATOM 1475 O O . ALA A 1 196 ? 22.005 -22.147 0.526 1.00 95.69 196 ALA A O 1
ATOM 1476 N N . HIS A 1 197 ? 23.529 -21.880 2.162 1.00 97.00 197 HIS A N 1
ATOM 1477 C CA . HIS A 1 197 ? 23.359 -20.428 2.287 1.00 97.00 197 HIS A CA 1
ATOM 1478 C C . HIS A 1 197 ? 23.868 -19.704 1.043 1.00 97.00 197 HIS A C 1
ATOM 1480 O O . HIS A 1 197 ? 23.143 -18.878 0.489 1.00 97.00 197 HIS A O 1
ATOM 1486 N N . GLU A 1 198 ? 25.053 -20.075 0.549 1.00 97.38 198 GLU A N 1
ATOM 1487 C CA . GLU A 1 198 ? 25.605 -19.531 -0.700 1.00 97.38 198 GLU A CA 1
ATOM 1488 C C . GLU A 1 198 ? 24.636 -19.706 -1.866 1.00 97.38 198 GLU A C 1
ATOM 1490 O O . GLU A 1 198 ? 24.342 -18.750 -2.583 1.00 97.38 198 GLU A O 1
ATOM 1495 N N . VAL A 1 199 ? 24.098 -20.919 -2.028 1.00 96.50 199 VAL A N 1
ATOM 1496 C CA . VAL A 1 199 ? 23.143 -21.240 -3.093 1.00 96.50 199 VAL A CA 1
ATOM 1497 C C . VAL A 1 199 ? 21.843 -20.456 -2.927 1.00 96.50 199 VAL A C 1
ATOM 1499 O O . VAL A 1 199 ? 21.328 -19.933 -3.913 1.00 96.50 199 VAL A O 1
ATOM 1502 N N . ALA A 1 200 ? 21.301 -20.356 -1.710 1.00 97.00 200 ALA A N 1
ATOM 1503 C CA . ALA A 1 200 ? 20.040 -19.661 -1.459 1.00 97.00 200 ALA A CA 1
ATOM 1504 C C . ALA A 1 200 ? 20.148 -18.149 -1.720 1.00 97.00 200 ALA A C 1
ATOM 1506 O O . ALA A 1 200 ? 19.323 -17.594 -2.447 1.00 97.00 200 ALA A O 1
ATOM 1507 N N . TRP A 1 201 ? 21.184 -17.494 -1.194 1.00 98.12 201 TRP A N 1
ATOM 1508 C CA . TRP A 1 201 ? 21.400 -16.055 -1.370 1.00 98.12 201 TRP A CA 1
ATOM 1509 C C . TRP A 1 201 ? 21.829 -15.689 -2.789 1.00 98.12 201 TRP A C 1
ATOM 1511 O O . TRP A 1 201 ? 21.362 -14.691 -3.338 1.00 98.12 201 TRP A O 1
ATOM 1521 N N . THR A 1 202 ? 22.647 -16.530 -3.425 1.00 98.00 202 THR A N 1
ATOM 1522 C CA . THR A 1 202 ? 22.967 -16.389 -4.850 1.00 98.00 202 THR A CA 1
ATOM 1523 C C . THR A 1 202 ? 21.712 -16.502 -5.705 1.00 98.00 202 THR A C 1
ATOM 1525 O O . THR A 1 202 ? 21.496 -15.662 -6.575 1.00 98.00 202 THR A O 1
ATOM 1528 N N . TRP A 1 203 ? 20.854 -17.486 -5.423 1.00 96.25 203 TRP A N 1
ATOM 1529 C CA . TRP A 1 203 ? 19.584 -17.646 -6.122 1.00 96.25 203 TRP A CA 1
ATOM 1530 C C . TRP A 1 203 ? 18.677 -16.422 -5.950 1.00 96.25 203 TRP A C 1
ATOM 1532 O O . TRP A 1 203 ? 18.132 -15.950 -6.946 1.00 96.25 203 TRP A O 1
ATOM 1542 N N . LEU A 1 204 ? 18.523 -15.880 -4.736 1.00 96.88 204 LEU A N 1
ATOM 1543 C CA . LEU A 1 204 ? 17.747 -14.651 -4.516 1.00 96.88 204 LEU A CA 1
ATOM 1544 C C . LEU A 1 204 ? 18.283 -13.518 -5.393 1.00 96.88 204 LEU A C 1
ATOM 1546 O O . LEU A 1 204 ? 17.526 -12.923 -6.162 1.00 96.88 204 LEU A O 1
ATOM 1550 N N . TRP A 1 205 ? 19.589 -13.253 -5.317 1.00 98.06 205 TRP A N 1
ATOM 1551 C CA . TRP A 1 205 ? 20.183 -12.131 -6.034 1.00 98.06 205 TRP A CA 1
ATOM 1552 C C . TRP A 1 205 ? 20.108 -12.295 -7.551 1.00 98.06 205 TRP A C 1
ATOM 1554 O O . TRP A 1 205 ? 19.774 -11.345 -8.243 1.00 98.06 205 TRP A O 1
ATOM 1564 N N . GLU A 1 206 ? 20.339 -13.491 -8.089 1.00 97.25 206 GLU A N 1
ATOM 1565 C CA . GLU A 1 206 ? 20.240 -13.736 -9.534 1.00 97.25 206 GLU A CA 1
ATOM 1566 C C . GLU A 1 206 ? 18.826 -13.490 -10.075 1.00 97.25 206 GLU A C 1
ATOM 1568 O O . GLU A 1 206 ? 18.664 -13.033 -11.209 1.00 97.25 206 GLU A O 1
ATOM 1573 N N . ASN A 1 207 ? 17.789 -13.738 -9.265 1.00 95.56 207 ASN A N 1
ATOM 1574 C CA . ASN A 1 207 ? 16.421 -13.382 -9.634 1.00 95.56 207 ASN A CA 1
ATOM 1575 C C . ASN A 1 207 ? 16.226 -11.865 -9.686 1.00 95.56 207 ASN A C 1
ATOM 1577 O O . ASN A 1 207 ? 15.733 -11.368 -10.700 1.00 95.56 207 ASN A O 1
ATOM 1581 N N . VAL A 1 208 ? 16.652 -11.150 -8.642 1.00 97.88 208 VAL A N 1
ATOM 1582 C CA . VAL A 1 208 ? 16.596 -9.679 -8.574 1.00 97.88 208 VAL A CA 1
ATOM 1583 C C . VAL A 1 208 ? 17.378 -9.064 -9.733 1.00 97.88 208 VAL A C 1
ATOM 1585 O O . VAL A 1 208 ? 16.850 -8.260 -10.496 1.00 97.88 208 VAL A O 1
ATOM 1588 N N . GLU A 1 209 ? 18.616 -9.503 -9.935 1.00 97.38 209 GLU A N 1
ATOM 1589 C CA . GLU A 1 209 ? 19.506 -9.032 -10.988 1.00 97.38 209 GLU A CA 1
ATOM 1590 C C . GLU A 1 209 ? 18.892 -9.218 -12.378 1.00 97.38 209 GLU A C 1
ATOM 1592 O O . GLU A 1 209 ? 18.909 -8.291 -13.187 1.00 97.38 209 GLU A O 1
ATOM 1597 N N . ARG A 1 210 ? 18.295 -10.381 -12.659 1.00 96.62 210 ARG A N 1
ATOM 1598 C CA . ARG A 1 210 ? 17.594 -10.630 -13.925 1.00 96.62 210 ARG A CA 1
ATOM 1599 C C . ARG A 1 210 ? 16.448 -9.640 -14.151 1.00 96.62 210 ARG A C 1
ATOM 1601 O O . ARG A 1 210 ? 16.284 -9.154 -15.270 1.00 96.62 210 ARG A O 1
ATOM 1608 N N . MET A 1 211 ? 15.669 -9.344 -13.112 1.00 96.44 211 MET A N 1
ATOM 1609 C CA . MET A 1 211 ? 14.545 -8.406 -13.191 1.00 96.44 211 MET A CA 1
ATOM 1610 C C . MET A 1 211 ? 15.045 -6.978 -13.432 1.00 96.44 211 MET A C 1
ATOM 1612 O O . MET A 1 211 ? 14.600 -6.340 -14.386 1.00 96.44 211 MET A O 1
ATOM 1616 N N . LEU A 1 212 ? 16.047 -6.524 -12.673 1.00 96.88 212 LEU A N 1
ATOM 1617 C CA . LEU A 1 212 ? 16.667 -5.207 -12.855 1.00 96.88 212 LEU A CA 1
ATOM 1618 C C . LEU A 1 212 ? 17.275 -5.056 -14.256 1.00 96.88 212 LEU A C 1
ATOM 1620 O O . LEU A 1 212 ? 16.987 -4.087 -14.957 1.00 96.88 212 LEU A O 1
ATOM 1624 N N . ARG A 1 213 ? 18.052 -6.042 -14.724 1.00 95.94 213 ARG A N 1
ATOM 1625 C CA . ARG A 1 213 ? 18.663 -6.029 -16.067 1.00 95.94 213 ARG A CA 1
ATOM 1626 C C . ARG A 1 213 ? 17.634 -5.921 -17.185 1.00 95.94 213 ARG A C 1
ATOM 1628 O O . ARG A 1 213 ? 17.913 -5.285 -18.195 1.00 95.94 213 ARG A O 1
ATOM 1635 N N . SER A 1 214 ? 16.448 -6.503 -17.007 1.00 95.19 214 SER A N 1
ATOM 1636 C CA . SER A 1 214 ? 15.372 -6.414 -18.001 1.00 95.19 214 SER A CA 1
ATOM 1637 C C . SER A 1 214 ? 14.812 -4.992 -18.176 1.00 95.19 214 SER A C 1
ATOM 1639 O O . SER A 1 214 ? 14.194 -4.703 -19.209 1.00 95.19 214 SER A O 1
ATOM 1641 N N . LEU A 1 215 ? 15.050 -4.110 -17.198 1.00 94.44 215 LEU A N 1
ATOM 1642 C CA . LEU A 1 215 ? 14.584 -2.724 -17.164 1.00 94.44 215 LEU A CA 1
ATOM 1643 C C . LEU A 1 215 ? 15.707 -1.691 -17.302 1.00 94.44 215 LEU A C 1
ATOM 1645 O O . LEU A 1 215 ? 15.421 -0.544 -17.630 1.00 94.44 215 LEU A O 1
ATOM 1649 N N . MET A 1 216 ? 16.975 -2.060 -17.104 1.00 92.44 216 MET A N 1
ATOM 1650 C CA . MET A 1 216 ? 18.101 -1.124 -17.207 1.00 92.44 216 MET A CA 1
ATOM 1651 C C . MET A 1 216 ? 18.069 -0.316 -18.515 1.00 92.44 216 MET A C 1
ATOM 1653 O O . MET A 1 216 ? 17.964 -0.864 -19.610 1.00 92.44 216 MET A O 1
ATOM 1657 N N . GLY A 1 217 ? 18.159 1.009 -18.388 1.00 90.81 217 GLY A N 1
ATOM 1658 C CA . GLY A 1 217 ? 18.159 1.956 -19.508 1.00 90.81 217 GLY A CA 1
ATOM 1659 C C . GLY A 1 217 ? 16.780 2.303 -20.083 1.00 90.81 217 GLY A C 1
ATOM 1660 O O . GLY A 1 217 ? 16.648 3.367 -20.686 1.00 90.81 217 GLY A O 1
ATOM 1661 N N . LYS A 1 218 ? 15.740 1.485 -19.865 1.00 95.19 218 LYS A N 1
ATOM 1662 C CA . LYS A 1 218 ? 14.388 1.756 -20.389 1.00 95.19 218 LYS A CA 1
ATOM 1663 C C . LYS A 1 218 ? 13.710 2.968 -19.735 1.00 95.19 218 LYS A C 1
ATOM 1665 O O . LYS A 1 218 ? 13.232 3.808 -20.497 1.00 95.19 218 LYS A O 1
ATOM 1670 N N . PRO A 1 219 ? 13.722 3.140 -18.393 1.00 96.25 219 PRO A N 1
ATOM 1671 C CA . PRO A 1 219 ? 13.001 4.236 -17.752 1.00 96.25 219 PRO A CA 1
ATOM 1672 C C . PRO A 1 219 ? 13.385 5.622 -18.267 1.00 96.25 219 PRO A C 1
ATOM 1674 O O . PRO A 1 219 ? 12.511 6.425 -18.552 1.00 96.25 219 PRO A O 1
ATOM 1677 N N . ALA A 1 220 ? 14.678 5.884 -18.478 1.00 94.44 220 ALA A N 1
ATOM 1678 C CA . ALA A 1 220 ? 15.142 7.188 -18.954 1.00 94.44 220 ALA A CA 1
ATOM 1679 C C . ALA A 1 220 ? 14.692 7.506 -20.394 1.00 94.44 220 ALA A C 1
ATOM 1681 O O . ALA A 1 220 ? 14.527 8.673 -20.751 1.00 94.44 220 ALA A O 1
ATOM 1682 N N . LEU A 1 221 ? 14.524 6.484 -21.243 1.00 96.12 221 LEU A N 1
ATOM 1683 C CA . LEU A 1 221 ? 13.991 6.649 -22.600 1.00 96.12 221 LEU A CA 1
ATOM 1684 C C . LEU A 1 221 ? 12.473 6.843 -22.568 1.00 96.12 221 LEU A C 1
ATOM 1686 O O . LEU A 1 221 ? 11.954 7.731 -23.243 1.00 96.12 221 LEU A O 1
ATOM 1690 N N . GLN A 1 222 ? 11.785 6.045 -21.752 1.00 97.81 222 GLN A N 1
ATOM 1691 C CA . GLN A 1 222 ? 10.338 6.097 -21.563 1.00 97.81 222 GLN A CA 1
ATOM 1692 C C . GLN A 1 222 ? 9.886 7.429 -20.964 1.00 97.81 222 GLN A C 1
ATOM 1694 O O . GLN A 1 222 ? 8.966 8.036 -21.499 1.00 97.81 222 GLN A O 1
ATOM 1699 N N . GLU A 1 223 ? 10.562 7.921 -19.923 1.00 97.44 223 GLU A N 1
ATOM 1700 C CA . GLU A 1 223 ? 10.279 9.212 -19.286 1.00 97.44 223 GLU A CA 1
ATOM 1701 C C . GLU A 1 223 ? 10.331 10.351 -20.309 1.00 97.44 223 GLU A C 1
ATOM 1703 O O . GLU A 1 223 ? 9.367 11.097 -20.456 1.00 97.44 223 GLU A O 1
ATOM 1708 N N . LYS A 1 224 ? 11.413 10.435 -21.093 1.00 97.06 224 LYS A N 1
ATOM 1709 C CA . LYS A 1 224 ? 11.574 11.469 -22.128 1.00 97.06 224 LYS A CA 1
ATOM 1710 C C . LYS A 1 224 ? 10.537 11.353 -23.241 1.00 97.06 224 LYS A C 1
ATOM 1712 O O . LYS A 1 224 ? 10.048 12.366 -23.739 1.00 97.06 224 LYS A O 1
ATOM 1717 N N . ALA A 1 225 ? 10.230 10.136 -23.689 1.00 97.75 225 ALA A N 1
ATOM 1718 C CA . ALA A 1 225 ? 9.228 9.918 -24.729 1.00 97.75 225 ALA A CA 1
ATOM 1719 C C . ALA A 1 225 ? 7.827 10.316 -24.238 1.00 97.75 225 ALA A C 1
ATOM 1721 O O . ALA A 1 225 ? 7.111 11.037 -24.934 1.00 97.75 225 ALA A O 1
ATOM 1722 N N . LEU A 1 226 ? 7.481 9.917 -23.013 1.00 96.88 226 LEU A N 1
ATOM 1723 C CA . LEU A 1 226 ? 6.209 10.226 -22.376 1.00 96.88 226 LEU A CA 1
ATOM 1724 C C . LEU A 1 226 ? 6.059 11.722 -22.075 1.00 96.88 226 LEU A C 1
ATOM 1726 O O . LEU A 1 226 ? 5.005 12.293 -22.339 1.00 96.88 226 LEU A O 1
ATOM 1730 N N . GLU A 1 227 ? 7.112 12.381 -21.594 1.00 97.25 227 GLU A N 1
ATOM 1731 C CA . GLU A 1 227 ? 7.118 13.828 -21.359 1.00 97.25 227 GLU A CA 1
ATOM 1732 C C . GLU A 1 227 ? 6.864 14.605 -22.656 1.00 97.25 227 GLU A C 1
ATOM 1734 O O . GLU A 1 227 ? 5.988 15.471 -22.693 1.00 97.25 227 GLU A O 1
ATOM 1739 N N . ARG A 1 228 ? 7.549 14.244 -23.751 1.00 97.38 228 ARG A N 1
ATOM 1740 C CA . ARG A 1 228 ? 7.299 14.848 -25.072 1.00 97.38 228 ARG A CA 1
ATOM 1741 C C . ARG A 1 228 ? 5.859 14.642 -25.532 1.00 97.38 228 ARG A C 1
ATOM 1743 O O . ARG A 1 228 ? 5.257 15.588 -26.035 1.00 97.38 228 ARG A O 1
ATOM 1750 N N . LEU A 1 229 ? 5.312 13.437 -25.352 1.00 96.19 229 LEU A N 1
ATOM 1751 C CA . LEU A 1 229 ? 3.920 13.149 -25.688 1.00 96.19 229 LEU A CA 1
ATOM 1752 C C . LEU A 1 229 ? 2.977 14.068 -24.907 1.00 96.19 229 LEU A C 1
ATOM 1754 O O . LEU A 1 229 ? 2.199 14.788 -25.527 1.00 96.19 229 LEU A O 1
ATOM 1758 N N . ILE A 1 230 ? 3.084 14.097 -23.577 1.00 94.56 230 ILE A N 1
ATOM 1759 C CA . ILE A 1 230 ? 2.206 14.892 -22.706 1.00 94.56 230 ILE A CA 1
ATOM 1760 C C . ILE A 1 230 ? 2.299 16.386 -23.048 1.00 94.56 230 ILE A C 1
ATOM 1762 O O . ILE A 1 230 ? 1.268 17.042 -23.186 1.00 94.56 230 ILE A O 1
ATOM 1766 N N . MET A 1 231 ? 3.508 16.918 -23.255 1.00 94.88 231 MET A N 1
ATOM 1767 C CA . MET A 1 231 ? 3.713 18.326 -23.620 1.00 94.88 231 MET A CA 1
ATOM 1768 C C . MET A 1 231 ? 3.170 18.685 -25.010 1.00 94.88 231 MET A C 1
ATOM 1770 O O . MET A 1 231 ? 2.872 19.850 -25.262 1.00 94.88 231 MET A O 1
ATOM 1774 N N . SER A 1 232 ? 3.043 17.710 -25.913 1.00 94.88 232 SER A N 1
ATOM 1775 C CA . SER A 1 232 ? 2.495 17.925 -27.258 1.00 94.88 232 SER A CA 1
ATOM 1776 C C . SER A 1 232 ? 0.962 17.919 -27.314 1.00 94.88 232 SER A C 1
ATOM 1778 O O . SER A 1 232 ? 0.387 18.297 -28.336 1.00 94.88 232 SER A O 1
ATOM 1780 N N . LEU A 1 233 ? 0.282 17.500 -26.237 1.00 93.94 233 LEU A N 1
ATOM 1781 C CA . LEU A 1 233 ? -1.175 17.397 -26.216 1.00 93.94 233 LEU A CA 1
ATOM 1782 C C . LEU A 1 233 ? -1.834 18.779 -26.184 1.00 93.94 233 LEU A C 1
ATOM 1784 O O . LEU A 1 233 ? -1.762 19.499 -25.187 1.00 93.94 233 LEU A O 1
ATOM 1788 N N . THR A 1 234 ? -2.561 19.102 -27.253 1.00 95.25 234 THR A N 1
ATOM 1789 C CA . THR A 1 234 ? -3.449 20.272 -27.303 1.00 95.25 234 THR A CA 1
ATOM 1790 C C . THR A 1 234 ? -4.639 20.112 -26.351 1.00 95.25 234 THR A C 1
ATOM 1792 O O . THR A 1 234 ? -4.978 18.999 -25.949 1.00 95.25 234 THR A O 1
ATOM 1795 N N . GLU A 1 235 ? -5.330 21.208 -26.028 1.00 94.38 235 GLU A N 1
ATOM 1796 C CA . GLU A 1 235 ? -6.545 21.163 -25.201 1.00 94.38 235 GLU A CA 1
ATOM 1797 C C . GLU A 1 235 ? -7.631 20.247 -25.801 1.00 94.38 235 GLU A C 1
ATOM 1799 O O . GLU A 1 235 ? -8.290 19.498 -25.077 1.00 94.38 235 GLU A O 1
ATOM 1804 N N . GLU A 1 236 ? -7.774 20.236 -27.131 1.00 95.56 236 GLU A N 1
ATOM 1805 C CA . GLU A 1 236 ? -8.689 19.334 -27.836 1.00 95.56 236 GLU A CA 1
ATOM 1806 C C . GLU A 1 236 ? -8.291 17.864 -27.638 1.00 95.56 236 GLU A C 1
ATOM 1808 O O . GLU A 1 236 ? -9.129 17.035 -27.274 1.00 95.56 236 GLU A O 1
ATOM 1813 N N . SER A 1 237 ? -7.003 17.543 -27.790 1.00 94.19 237 SER A N 1
ATOM 1814 C CA . SER A 1 237 ? -6.475 16.190 -27.576 1.00 94.19 237 SER A CA 1
ATOM 1815 C C . SER A 1 237 ? -6.622 15.732 -26.121 1.00 94.19 237 SER A C 1
ATOM 1817 O O . SER A 1 237 ? -6.969 14.579 -25.869 1.00 94.19 237 SER A O 1
ATOM 1819 N N . GLN A 1 238 ? -6.411 16.627 -25.153 1.00 94.44 238 GLN A N 1
ATOM 1820 C CA . GLN A 1 238 ? -6.635 16.338 -23.733 1.00 94.44 238 GLN A CA 1
ATOM 1821 C C . GLN A 1 238 ? -8.117 16.059 -23.449 1.00 94.44 238 GLN A C 1
ATOM 1823 O O . GLN A 1 238 ? -8.451 15.092 -22.765 1.00 94.44 238 GLN A O 1
ATOM 1828 N N . ASN A 1 239 ? -9.026 16.857 -24.016 1.00 95.31 239 ASN A N 1
ATOM 1829 C CA . ASN A 1 239 ? -10.468 16.630 -23.897 1.00 95.31 239 ASN A CA 1
ATOM 1830 C C . ASN A 1 239 ? -10.908 15.309 -24.535 1.00 95.31 239 ASN A C 1
ATOM 1832 O O . ASN A 1 239 ? -11.740 14.599 -23.961 1.00 95.31 239 ASN A O 1
ATOM 1836 N N . TYR A 1 240 ? -10.320 14.948 -25.675 1.00 96.00 240 TYR A N 1
ATOM 1837 C CA . TYR A 1 240 ? -10.520 13.640 -26.287 1.00 96.00 240 TYR A CA 1
ATOM 1838 C C . TYR A 1 240 ? -10.068 12.511 -25.350 1.00 96.00 240 TYR A C 1
ATOM 1840 O O . TYR A 1 240 ? -10.871 11.624 -25.057 1.00 96.00 240 TYR A O 1
ATOM 1848 N N . LEU A 1 241 ? -8.846 12.583 -24.806 1.00 95.69 241 LEU A N 1
ATOM 1849 C CA . LEU A 1 241 ? -8.308 11.592 -23.866 1.00 95.69 241 LEU A CA 1
ATOM 1850 C C . LEU A 1 241 ? -9.226 11.399 -22.654 1.00 95.69 241 LEU A C 1
ATOM 1852 O O . LEU A 1 241 ? -9.618 10.273 -22.350 1.00 95.69 241 LEU A O 1
ATOM 1856 N N . ARG A 1 242 ? -9.618 12.497 -21.995 1.00 95.31 242 ARG A N 1
ATOM 1857 C CA . ARG A 1 242 ? -10.493 12.491 -20.810 1.00 95.31 242 ARG A CA 1
ATOM 1858 C C . ARG A 1 242 ? -11.814 11.772 -21.076 1.00 95.31 242 ARG A C 1
ATOM 1860 O O . ARG A 1 242 ? -12.246 10.951 -20.270 1.00 95.31 242 ARG A O 1
ATOM 1867 N N . LYS A 1 243 ? -12.463 12.075 -22.203 1.00 95.38 243 LYS A N 1
ATOM 1868 C CA . LYS A 1 243 ? -13.755 11.484 -22.574 1.00 95.38 243 LYS A CA 1
ATOM 1869 C C . LYS A 1 243 ? -13.609 10.019 -22.974 1.00 95.38 243 LYS A C 1
ATOM 1871 O O . LYS A 1 243 ? -14.382 9.167 -22.532 1.00 95.38 243 LYS A O 1
ATOM 1876 N N . GLU A 1 244 ? -12.638 9.735 -23.831 1.00 97.31 244 GLU A N 1
ATOM 1877 C CA . GLU A 1 244 ? -12.474 8.423 -24.442 1.00 97.31 244 GLU A CA 1
ATOM 1878 C C . GLU A 1 244 ? -11.974 7.386 -23.431 1.00 97.31 244 GLU A C 1
ATOM 1880 O O . GLU A 1 244 ? -12.413 6.239 -23.485 1.00 97.31 244 GLU A O 1
ATOM 1885 N N . LEU A 1 245 ? -11.150 7.786 -22.455 1.00 96.50 245 LEU A N 1
ATOM 1886 C CA . LEU A 1 245 ? -10.653 6.908 -21.394 1.00 96.50 245 LEU A CA 1
ATOM 1887 C C . LEU A 1 245 ? -11.807 6.240 -20.639 1.00 96.50 245 LEU A C 1
ATOM 1889 O O . LEU A 1 245 ? -11.881 5.011 -20.589 1.00 96.50 245 LEU A O 1
ATOM 1893 N N . TYR A 1 246 ? -12.742 7.026 -20.094 1.00 95.62 246 TYR A N 1
ATOM 1894 C CA . TYR A 1 246 ? -13.878 6.463 -19.357 1.00 95.62 246 TYR A CA 1
ATOM 1895 C C . TYR A 1 246 ? -14.835 5.714 -20.276 1.00 95.62 246 TYR A C 1
ATOM 1897 O O . TYR A 1 246 ? -15.349 4.665 -19.894 1.00 95.62 246 TYR A O 1
ATOM 1905 N N . ARG A 1 247 ? -15.035 6.191 -21.512 1.00 96.31 247 ARG A N 1
ATOM 1906 C CA . ARG A 1 247 ? -15.859 5.479 -22.497 1.00 96.31 247 ARG A CA 1
ATOM 1907 C C . ARG A 1 247 ? -15.318 4.072 -22.768 1.00 96.31 247 ARG A C 1
ATOM 1909 O O . ARG A 1 247 ? -16.098 3.123 -22.808 1.00 96.31 247 ARG A O 1
ATOM 1916 N N . ARG A 1 248 ? -14.000 3.929 -22.941 1.00 97.38 248 ARG A N 1
ATOM 1917 C CA . ARG A 1 248 ? -13.329 2.636 -23.150 1.00 97.38 248 ARG A CA 1
ATOM 1918 C C . ARG A 1 248 ? -13.373 1.775 -21.903 1.00 97.38 248 ARG A C 1
ATOM 1920 O O . ARG A 1 248 ? -13.762 0.615 -21.991 1.00 97.38 248 ARG A O 1
ATOM 1927 N N . PHE A 1 249 ? -13.053 2.348 -20.747 1.00 97.25 249 PHE A N 1
ATOM 1928 C CA . PHE A 1 249 ? -13.127 1.632 -19.480 1.00 97.25 249 PHE A CA 1
ATOM 1929 C C . PHE A 1 249 ? -14.528 1.054 -19.233 1.00 97.25 249 PHE A C 1
ATOM 1931 O O . PHE A 1 249 ? -14.655 -0.138 -18.978 1.00 97.25 249 PHE A O 1
ATOM 1938 N N . PHE A 1 250 ? -15.585 1.849 -19.399 1.00 96.25 250 PHE A N 1
ATOM 1939 C CA . PHE A 1 250 ? -16.962 1.388 -19.210 1.00 96.25 250 PHE A CA 1
ATOM 1940 C C . PHE A 1 250 ? -17.440 0.404 -20.281 1.00 96.25 250 PHE A C 1
ATOM 1942 O O . PHE A 1 250 ? -18.363 -0.363 -20.021 1.00 96.25 250 PHE A O 1
ATOM 1949 N N . ALA A 1 251 ? -16.824 0.391 -21.464 1.00 97.50 251 ALA A N 1
ATOM 1950 C CA . ALA A 1 251 ? -17.067 -0.656 -22.452 1.00 97.50 251 ALA A CA 1
ATOM 1951 C C . ALA A 1 251 ? -16.417 -1.990 -22.040 1.00 97.50 251 ALA A C 1
ATOM 1953 O O . ALA A 1 251 ? -17.011 -3.045 -22.246 1.00 97.50 251 ALA A O 1
ATOM 1954 N N . LEU A 1 252 ? -15.222 -1.945 -21.441 1.00 97.56 252 LEU A N 1
ATOM 1955 C CA . LEU A 1 252 ? -14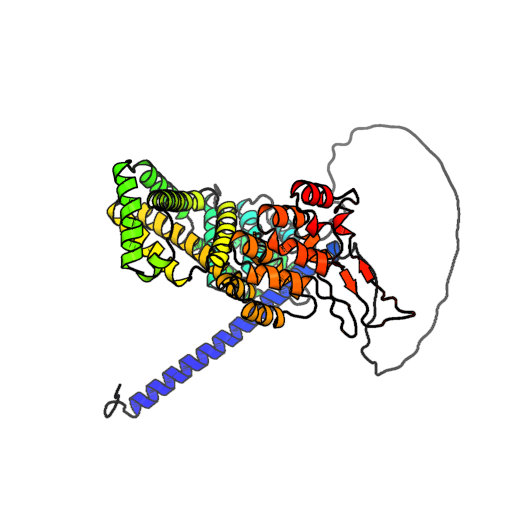.493 -3.130 -20.971 1.00 97.56 252 LEU A CA 1
ATOM 1956 C C . LEU A 1 252 ? -15.034 -3.675 -19.639 1.00 97.56 252 LEU A C 1
ATOM 1958 O O . LEU A 1 252 ? -15.035 -4.884 -19.423 1.00 97.56 252 LEU A O 1
ATOM 1962 N N . ALA A 1 253 ? -15.499 -2.796 -18.752 1.00 97.25 253 ALA A N 1
ATOM 1963 C CA . ALA A 1 253 ? -16.052 -3.131 -17.444 1.00 97.25 253 ALA A CA 1
ATOM 1964 C C . ALA A 1 253 ? -17.319 -2.299 -17.155 1.00 97.25 253 ALA A C 1
ATOM 1966 O O . ALA A 1 253 ? -17.259 -1.325 -16.401 1.00 97.25 253 ALA A O 1
ATOM 1967 N N . PRO A 1 254 ? -18.488 -2.678 -17.714 1.00 96.56 254 PRO A N 1
ATOM 1968 C CA . PRO A 1 254 ? -19.735 -1.928 -17.532 1.00 96.56 254 PRO A CA 1
ATOM 1969 C C . PRO A 1 254 ? -20.147 -1.745 -16.067 1.00 96.56 254 PRO A C 1
ATOM 1971 O O . PRO A 1 254 ? -20.572 -0.658 -15.689 1.00 96.56 254 PRO A O 1
ATOM 1974 N N . ALA A 1 255 ? -19.934 -2.766 -15.226 1.00 95.44 255 ALA A N 1
ATOM 1975 C CA . ALA A 1 255 ? -20.197 -2.708 -13.782 1.00 95.44 255 ALA A CA 1
ATOM 1976 C C . ALA A 1 255 ? -19.359 -1.641 -13.049 1.00 95.44 255 ALA A C 1
ATOM 1978 O O . ALA A 1 255 ? -19.713 -1.214 -11.954 1.00 95.44 255 ALA A O 1
ATOM 1979 N N . GLY A 1 256 ? -18.264 -1.173 -13.658 1.00 92.25 256 GLY A N 1
ATOM 1980 C CA . GLY A 1 256 ? -17.475 -0.074 -13.121 1.00 92.25 256 GLY A CA 1
ATOM 1981 C C . GLY A 1 256 ? -18.279 1.222 -13.003 1.00 92.25 256 GLY A C 1
ATOM 1982 O O . GLY A 1 256 ? -17.999 1.998 -12.098 1.00 92.25 256 GLY A O 1
ATOM 1983 N N . GLN A 1 257 ? -19.297 1.446 -13.847 1.00 92.19 257 GLN A N 1
ATOM 1984 C CA . GLN A 1 257 ? -20.107 2.675 -13.846 1.00 92.19 257 GLN A CA 1
ATOM 1985 C C . GLN A 1 257 ? -20.756 2.969 -12.487 1.00 92.19 257 GLN A C 1
ATOM 1987 O O . GLN A 1 257 ? -20.804 4.128 -12.077 1.00 92.19 257 GLN A O 1
ATOM 1992 N N . ASP A 1 258 ? -21.166 1.934 -11.751 1.00 92.44 258 ASP A N 1
ATOM 1993 C CA . ASP A 1 258 ? -21.854 2.066 -10.458 1.00 92.44 258 ASP A CA 1
ATOM 1994 C C . ASP A 1 258 ? -20.987 2.736 -9.373 1.00 92.44 258 ASP A C 1
ATOM 1996 O O . ASP A 1 258 ? -21.498 3.274 -8.382 1.00 92.44 258 ASP A O 1
ATOM 2000 N N . TYR A 1 259 ? -19.667 2.745 -9.574 1.00 91.31 259 TYR A N 1
ATOM 2001 C CA . TYR A 1 259 ? -18.688 3.329 -8.659 1.00 91.31 259 TYR A CA 1
ATOM 2002 C C . TYR A 1 259 ? -18.344 4.791 -8.982 1.00 91.31 259 TYR A C 1
ATOM 2004 O O . TYR A 1 259 ? -17.735 5.473 -8.155 1.00 91.31 259 TYR A O 1
ATOM 2012 N N . PHE A 1 260 ? -18.769 5.312 -10.137 1.00 89.31 260 PHE A N 1
ATOM 2013 C CA . PHE A 1 260 ? -18.494 6.687 -10.564 1.00 89.31 260 PHE A CA 1
ATOM 2014 C C . PHE A 1 260 ? -19.738 7.563 -10.404 1.00 89.31 260 PHE A C 1
ATOM 2016 O O . PHE A 1 260 ? -20.495 7.798 -11.341 1.00 89.31 260 PHE A O 1
ATOM 2023 N N . LYS A 1 261 ? -19.936 8.074 -9.185 1.00 85.75 261 LYS A N 1
ATOM 2024 C CA . LYS A 1 261 ? -21.055 8.970 -8.822 1.00 85.75 261 LYS A CA 1
ATOM 2025 C C . LYS A 1 261 ? -20.722 10.459 -8.983 1.00 85.75 261 LYS A C 1
ATOM 2027 O O . LYS A 1 261 ? -21.535 11.321 -8.660 1.00 85.75 261 LYS A O 1
ATOM 2032 N N . GLN A 1 262 ? -19.500 10.773 -9.401 1.00 86.88 262 GLN A N 1
ATOM 2033 C CA . GLN A 1 262 ? -18.988 12.133 -9.503 1.00 86.88 262 GLN A CA 1
ATOM 2034 C C . GLN A 1 262 ? -19.395 12.789 -10.828 1.00 86.88 262 GLN A C 1
ATOM 2036 O O . GLN A 1 262 ? -19.685 12.120 -11.816 1.00 86.88 262 GLN A O 1
ATOM 2041 N N . SER A 1 263 ? -19.377 14.124 -10.864 1.00 91.56 263 SER A N 1
ATOM 2042 C CA . SER A 1 263 ? -19.640 14.875 -12.093 1.00 91.56 263 SER A CA 1
ATOM 2043 C C . SER A 1 263 ? -18.584 14.599 -13.169 1.00 91.56 263 SER A C 1
ATOM 2045 O O . SER A 1 263 ? -17.417 14.351 -12.860 1.00 91.56 263 SER A O 1
ATOM 2047 N N . THR A 1 264 ? -18.957 14.733 -14.444 1.00 90.56 264 THR A N 1
ATOM 2048 C CA . THR A 1 264 ? -18.032 14.594 -15.583 1.00 90.56 264 THR A CA 1
ATOM 2049 C C . THR A 1 264 ? -16.789 15.474 -15.433 1.00 90.56 264 THR A C 1
ATOM 2051 O O . THR A 1 264 ? -15.676 15.017 -15.675 1.00 90.56 264 THR A O 1
ATOM 2054 N N . THR A 1 265 ? -16.947 16.708 -14.945 1.00 92.06 265 THR A N 1
ATOM 2055 C CA . THR A 1 265 ? -15.826 17.617 -14.660 1.00 92.06 265 THR A CA 1
ATOM 2056 C C . THR A 1 265 ? -14.843 17.016 -13.655 1.00 92.06 265 THR A C 1
ATOM 2058 O O . THR A 1 265 ? -13.630 17.110 -13.836 1.00 92.06 265 THR A O 1
ATOM 2061 N N . ARG A 1 266 ? -15.347 16.353 -12.606 1.00 92.88 266 ARG A N 1
ATOM 2062 C CA . ARG A 1 266 ? -14.496 15.675 -11.624 1.00 92.88 266 ARG A CA 1
ATOM 2063 C C . ARG A 1 266 ? -13.800 14.457 -12.228 1.00 92.88 266 ARG A C 1
ATOM 2065 O O . ARG A 1 266 ? -12.634 14.237 -11.918 1.00 92.88 266 ARG A O 1
ATOM 2072 N N . LEU A 1 267 ? -14.475 13.703 -13.096 1.00 92.62 267 LEU A N 1
ATOM 2073 C CA . LEU A 1 267 ? -13.864 12.580 -13.814 1.00 92.62 267 LEU A CA 1
ATOM 2074 C C . LEU A 1 267 ? -12.712 13.043 -14.707 1.00 92.62 267 LEU A C 1
ATOM 2076 O O . LEU A 1 267 ? -11.656 12.417 -14.719 1.00 92.62 267 LEU A O 1
ATOM 2080 N N . TYR A 1 268 ? -12.879 14.166 -15.400 1.00 94.56 268 TYR A N 1
ATOM 2081 C CA . TYR A 1 268 ? -11.840 14.746 -16.252 1.00 94.56 268 TYR A CA 1
ATOM 2082 C C . TYR A 1 268 ? -10.622 15.189 -15.443 1.00 94.56 268 TYR A C 1
ATOM 2084 O O . TYR A 1 268 ? -9.503 14.831 -15.793 1.00 94.56 268 TYR A O 1
ATOM 2092 N N . PHE A 1 269 ? -10.843 15.850 -14.304 1.00 95.06 269 PHE A N 1
ATOM 2093 C CA . PHE A 1 269 ? -9.766 16.163 -13.365 1.00 95.06 269 PHE A CA 1
ATOM 2094 C C . PHE A 1 269 ? -9.024 14.903 -12.888 1.00 95.06 269 PHE A C 1
ATOM 2096 O O . PHE A 1 269 ? -7.799 14.896 -12.801 1.00 95.06 269 PHE A O 1
ATOM 2103 N N . ILE A 1 270 ? -9.748 13.818 -12.590 1.00 94.12 270 ILE A N 1
ATOM 2104 C CA . ILE A 1 270 ? -9.133 12.545 -12.189 1.00 94.12 270 ILE A CA 1
ATOM 2105 C C . ILE A 1 270 ? -8.318 11.943 -13.342 1.00 94.12 270 ILE A C 1
ATOM 2107 O O . ILE A 1 270 ? -7.220 11.454 -13.099 1.00 94.12 270 ILE A O 1
ATOM 2111 N N . ALA A 1 271 ? -8.812 12.002 -14.582 1.00 95.38 271 ALA A N 1
ATOM 2112 C CA . ALA A 1 271 ? -8.070 11.518 -15.746 1.00 95.38 271 ALA A CA 1
ATOM 2113 C C . ALA A 1 271 ? -6.754 12.288 -15.936 1.00 95.38 271 ALA A C 1
ATOM 2115 O O . ALA A 1 271 ? -5.717 11.663 -16.147 1.00 95.38 271 ALA A O 1
ATOM 2116 N N . ASP A 1 272 ? -6.772 13.612 -15.766 1.00 95.38 272 ASP A N 1
ATOM 2117 C CA . ASP A 1 272 ? -5.554 14.430 -15.804 1.00 95.38 272 ASP A CA 1
ATOM 2118 C C . ASP A 1 272 ? -4.567 14.010 -14.714 1.00 95.38 272 ASP A C 1
ATOM 2120 O O . ASP A 1 272 ? -3.385 13.813 -14.989 1.00 95.38 272 ASP A O 1
ATOM 2124 N N . LYS A 1 273 ? -5.058 13.788 -13.487 1.00 96.44 273 LYS A N 1
ATOM 2125 C CA . LYS A 1 273 ? -4.222 13.300 -12.385 1.00 96.44 273 LYS A CA 1
ATOM 2126 C C . LYS A 1 273 ? -3.642 11.920 -12.650 1.00 96.44 273 LYS A C 1
ATOM 2128 O O . LYS A 1 273 ? -2.487 11.691 -12.324 1.00 96.44 273 LYS A O 1
ATOM 2133 N N . VAL A 1 274 ? -4.386 11.020 -13.282 1.00 96.06 274 VAL A N 1
ATOM 2134 C CA . VAL A 1 274 ? -3.869 9.700 -13.666 1.00 96.06 274 VAL A CA 1
ATOM 2135 C C . VAL A 1 274 ? -2.721 9.844 -14.664 1.00 96.06 274 VAL A C 1
ATOM 2137 O O . VAL A 1 274 ? -1.686 9.211 -14.474 1.00 96.06 274 VAL A O 1
ATOM 2140 N N . VAL A 1 275 ? -2.864 10.695 -15.685 1.00 95.94 275 VAL A N 1
ATOM 2141 C CA . VAL A 1 275 ? -1.793 10.962 -16.660 1.00 95.94 275 VAL A CA 1
ATOM 2142 C C . VAL A 1 275 ? -0.580 11.599 -15.979 1.00 95.94 275 VAL A C 1
ATOM 2144 O O . VAL A 1 275 ? 0.540 11.143 -16.189 1.00 95.94 275 VAL A O 1
ATOM 2147 N N . GLU A 1 276 ? -0.781 12.586 -15.107 1.00 96.50 276 GLU A N 1
ATOM 2148 C CA . GLU A 1 276 ? 0.292 13.208 -14.318 1.00 96.50 276 GLU A CA 1
ATOM 2149 C C . GLU A 1 276 ? 1.040 12.169 -13.467 1.00 96.50 276 GLU A C 1
ATOM 2151 O O . GLU A 1 276 ? 2.265 12.097 -13.501 1.00 96.50 276 GLU A O 1
ATOM 2156 N N . MET A 1 277 ? 0.322 11.270 -12.791 1.00 97.88 277 MET A N 1
ATOM 2157 C CA . MET A 1 277 ? 0.942 10.197 -12.009 1.00 97.88 277 MET A CA 1
ATOM 2158 C C . MET A 1 277 ? 1.819 9.271 -12.867 1.00 97.88 277 MET A C 1
ATOM 2160 O O . MET A 1 277 ? 2.827 8.770 -12.370 1.00 97.88 277 MET A O 1
ATOM 2164 N N . THR A 1 278 ? 1.482 9.047 -14.148 1.00 97.69 278 THR A N 1
ATOM 2165 C CA . THR A 1 278 ? 2.300 8.193 -15.034 1.00 97.69 278 THR A CA 1
ATOM 2166 C C . THR A 1 278 ? 3.684 8.764 -15.322 1.00 97.69 278 THR A C 1
ATOM 2168 O O . THR A 1 278 ? 4.613 7.973 -15.487 1.00 97.69 278 THR A O 1
ATOM 2171 N N . ILE A 1 279 ? 3.836 10.094 -15.363 1.00 97.38 279 ILE A N 1
ATOM 2172 C CA . ILE A 1 279 ? 5.140 10.750 -15.532 1.00 97.38 279 ILE A CA 1
ATOM 2173 C C . ILE A 1 279 ? 5.835 10.960 -14.183 1.00 97.38 279 ILE A C 1
ATOM 2175 O O . ILE A 1 279 ? 7.033 10.703 -14.067 1.00 97.38 279 ILE A O 1
ATOM 2179 N N . GLU A 1 280 ? 5.089 11.324 -13.137 1.00 97.69 280 GLU A N 1
ATOM 2180 C CA . GLU A 1 280 ? 5.642 11.494 -11.789 1.00 97.69 280 GLU A CA 1
ATOM 2181 C C . GLU A 1 280 ? 6.224 10.190 -11.229 1.00 97.69 280 GLU A C 1
ATOM 2183 O O . GLU A 1 280 ? 7.216 10.225 -10.506 1.00 97.69 280 GLU A O 1
ATOM 2188 N N . MET A 1 281 ? 5.701 9.025 -11.631 1.00 98.00 281 MET A N 1
ATOM 2189 C CA . MET A 1 281 ? 6.290 7.724 -11.285 1.00 98.00 281 MET A CA 1
ATOM 2190 C C . MET A 1 281 ? 7.756 7.597 -11.738 1.00 98.00 281 MET A C 1
ATOM 2192 O O . MET A 1 281 ? 8.563 6.997 -11.033 1.00 98.00 281 MET A O 1
ATOM 2196 N N . TYR A 1 282 ? 8.133 8.180 -12.880 1.00 97.69 282 TYR A N 1
ATOM 2197 C CA . TYR A 1 282 ? 9.533 8.215 -13.321 1.00 97.69 282 TYR A CA 1
ATOM 2198 C C . TYR A 1 282 ? 10.347 9.261 -12.544 1.00 97.69 282 TYR A C 1
ATOM 2200 O O . TYR A 1 282 ? 11.481 8.996 -12.130 1.00 97.69 282 TYR A O 1
ATOM 2208 N N . ARG A 1 283 ? 9.751 10.433 -12.297 1.00 96.56 283 ARG A N 1
ATOM 2209 C CA . ARG A 1 283 ? 10.420 11.583 -11.672 1.00 96.56 283 ARG A CA 1
ATOM 2210 C C . ARG A 1 283 ? 10.685 11.404 -10.189 1.00 96.56 283 ARG A C 1
ATOM 2212 O O . ARG A 1 283 ? 11.757 11.792 -9.732 1.00 96.56 283 ARG A O 1
ATOM 2219 N N . ASP A 1 284 ? 9.771 10.805 -9.433 1.00 96.75 284 ASP A N 1
ATOM 2220 C CA . ASP A 1 284 ? 9.909 10.570 -7.993 1.00 96.75 284 ASP A CA 1
ATOM 2221 C C . ASP A 1 284 ? 9.227 9.258 -7.545 1.00 96.75 284 ASP A C 1
ATOM 2223 O O . ASP A 1 284 ? 8.178 9.269 -6.897 1.00 96.75 284 ASP A O 1
ATOM 2227 N N . PRO A 1 285 ? 9.817 8.091 -7.877 1.00 96.31 285 PRO A N 1
ATOM 2228 C CA . PRO A 1 285 ? 9.196 6.789 -7.644 1.00 96.31 285 PRO A CA 1
ATOM 2229 C C . PRO A 1 285 ? 8.925 6.494 -6.164 1.00 96.31 285 PRO A C 1
ATOM 2231 O O . PRO A 1 285 ? 7.886 5.921 -5.848 1.00 96.31 285 PRO A O 1
ATOM 2234 N N . LYS A 1 286 ? 9.819 6.890 -5.244 1.00 94.19 286 LYS A N 1
ATOM 2235 C CA . LYS A 1 286 ? 9.656 6.614 -3.803 1.00 94.19 286 LYS A CA 1
ATOM 2236 C C . LYS A 1 286 ? 8.430 7.339 -3.253 1.00 94.19 286 LYS A C 1
ATOM 2238 O O . LYS A 1 286 ? 7.546 6.698 -2.689 1.00 94.19 286 LYS A O 1
ATOM 2243 N N . LYS A 1 287 ? 8.340 8.647 -3.506 1.00 95.38 287 LYS A N 1
ATOM 2244 C CA . LYS A 1 287 ? 7.177 9.449 -3.122 1.00 95.38 287 LYS A CA 1
ATOM 2245 C C . LYS A 1 287 ? 5.900 8.937 -3.786 1.00 95.38 287 LYS A C 1
ATOM 2247 O O . LYS A 1 287 ? 4.877 8.793 -3.126 1.00 95.38 287 LYS A O 1
ATOM 2252 N N . MET A 1 288 ? 5.960 8.589 -5.072 1.00 97.00 288 MET A N 1
ATOM 2253 C CA . MET A 1 288 ? 4.793 8.063 -5.775 1.00 97.00 288 MET A CA 1
ATOM 2254 C C . MET A 1 288 ? 4.288 6.747 -5.180 1.00 97.00 288 MET A C 1
ATOM 2256 O O . MET A 1 288 ? 3.078 6.575 -5.066 1.00 97.00 288 MET A O 1
ATOM 2260 N N . VAL A 1 289 ? 5.162 5.833 -4.752 1.00 95.62 289 VAL A N 1
ATOM 2261 C CA . VAL A 1 28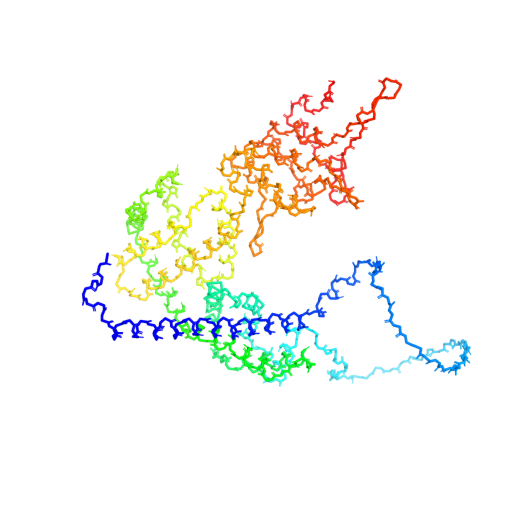9 ? 4.740 4.605 -4.052 1.00 95.62 289 VAL A CA 1
ATOM 2262 C C . VAL A 1 289 ? 3.983 4.928 -2.758 1.00 95.62 289 VAL A C 1
ATOM 2264 O O . VAL A 1 289 ? 2.969 4.278 -2.477 1.00 95.62 289 VAL A O 1
ATOM 2267 N N . GLU A 1 290 ? 4.424 5.930 -1.996 1.00 94.88 290 GLU A N 1
ATOM 2268 C CA . GLU A 1 290 ? 3.738 6.394 -0.782 1.00 94.88 290 GLU A CA 1
ATOM 2269 C C . GLU A 1 290 ? 2.371 7.008 -1.107 1.00 94.88 290 GLU A C 1
ATOM 2271 O O . GLU A 1 290 ? 1.354 6.548 -0.580 1.00 94.88 290 GLU A O 1
ATOM 2276 N N . ASP A 1 291 ? 2.325 7.962 -2.040 1.00 96.00 291 ASP A N 1
ATOM 2277 C CA . ASP A 1 291 ? 1.102 8.658 -2.455 1.00 96.00 291 ASP A CA 1
ATOM 2278 C C . ASP A 1 291 ? 0.061 7.682 -3.035 1.00 96.00 291 ASP A C 1
ATOM 2280 O O . ASP A 1 291 ? -1.137 7.755 -2.732 1.00 96.00 291 ASP A O 1
ATOM 2284 N N . ILE A 1 292 ? 0.509 6.716 -3.841 1.00 97.38 292 ILE A N 1
ATOM 2285 C CA . ILE A 1 292 ? -0.348 5.675 -4.418 1.00 97.38 292 ILE A CA 1
ATOM 2286 C C . ILE A 1 292 ? -0.827 4.711 -3.337 1.00 97.38 292 ILE A C 1
ATOM 2288 O O . ILE A 1 292 ? -1.990 4.311 -3.355 1.00 97.38 292 ILE A O 1
ATOM 2292 N N . SER A 1 293 ? 0.018 4.353 -2.370 1.00 96.06 293 SER A N 1
ATOM 2293 C CA . SER A 1 293 ? -0.406 3.520 -1.241 1.00 96.06 293 SER A CA 1
ATOM 2294 C C . SER A 1 293 ? -1.450 4.249 -0.384 1.00 96.06 293 SER A C 1
ATOM 2296 O O . SER A 1 293 ? -2.487 3.676 -0.057 1.00 96.06 293 SER A O 1
ATOM 2298 N N . ALA A 1 294 ? -1.279 5.542 -0.117 1.00 94.50 294 ALA A N 1
ATOM 2299 C CA . ALA A 1 294 ? -2.290 6.340 0.575 1.00 94.50 294 ALA A CA 1
ATOM 2300 C C . ALA A 1 294 ? -3.610 6.387 -0.220 1.00 94.50 294 ALA A C 1
ATOM 2302 O O . ALA A 1 294 ? -4.705 6.222 0.330 1.00 94.50 294 ALA A O 1
ATOM 2303 N N . LEU A 1 295 ? -3.529 6.550 -1.544 1.00 96.44 295 LEU A N 1
ATOM 2304 C CA . LEU A 1 295 ? -4.689 6.484 -2.431 1.00 96.44 295 LEU A CA 1
ATOM 2305 C C . LEU A 1 295 ? -5.352 5.096 -2.426 1.00 96.44 295 LEU A C 1
ATOM 2307 O O . LEU A 1 295 ? -6.583 5.018 -2.433 1.00 96.44 295 LEU A O 1
ATOM 2311 N N . GLY A 1 296 ? -4.570 4.020 -2.375 1.00 96.81 296 GLY A N 1
ATOM 2312 C CA . GLY A 1 296 ? -5.048 2.641 -2.289 1.00 96.81 296 GLY A CA 1
ATOM 2313 C C . GLY A 1 296 ? -5.858 2.390 -1.018 1.00 96.81 296 GLY A C 1
ATOM 2314 O O . GLY A 1 296 ? -6.940 1.812 -1.097 1.00 96.81 296 GLY A O 1
ATOM 2315 N N . LEU A 1 297 ? -5.421 2.910 0.134 1.00 95.06 297 LEU A N 1
ATOM 2316 C CA . LEU A 1 297 ? -6.188 2.823 1.386 1.00 95.06 297 LEU A CA 1
ATOM 2317 C C . LEU A 1 297 ? -7.535 3.556 1.300 1.00 95.06 297 LEU A C 1
ATOM 2319 O O . LEU A 1 297 ? -8.531 3.074 1.834 1.00 95.06 297 LEU A O 1
ATOM 2323 N N . ARG A 1 298 ? -7.620 4.665 0.557 1.00 94.44 298 ARG A N 1
ATOM 2324 C CA . ARG A 1 298 ? -8.923 5.295 0.270 1.00 94.44 298 ARG A CA 1
ATOM 2325 C C . ARG A 1 298 ? -9.806 4.414 -0.616 1.00 94.44 298 ARG A C 1
ATOM 2327 O O . ARG A 1 298 ? -11.004 4.318 -0.376 1.00 94.44 298 ARG A O 1
ATOM 2334 N N . HIS A 1 299 ? -9.229 3.717 -1.598 1.00 95.50 299 HIS A N 1
ATOM 2335 C CA . HIS A 1 299 ? -9.978 2.785 -2.452 1.00 95.50 299 HIS A CA 1
ATOM 2336 C C . HIS A 1 299 ? -10.522 1.573 -1.687 1.00 95.50 299 HIS A C 1
ATOM 2338 O O . HIS A 1 299 ? -11.612 1.102 -2.015 1.00 95.50 299 HIS A O 1
ATOM 2344 N N . VAL A 1 300 ? -9.825 1.110 -0.641 1.00 95.38 300 VAL A N 1
ATOM 2345 C CA . VAL A 1 300 ? -10.366 0.117 0.309 1.00 95.38 300 VAL A CA 1
ATOM 2346 C C . VAL A 1 300 ? -11.674 0.619 0.902 1.00 95.38 300 VAL A C 1
ATOM 2348 O O . VAL A 1 300 ? -12.679 -0.094 0.916 1.00 95.38 300 VAL A O 1
ATOM 2351 N N . GLY A 1 301 ? -11.660 1.856 1.384 1.00 91.81 301 GLY A N 1
ATOM 2352 C CA . GLY A 1 301 ? -12.806 2.463 2.030 1.00 91.81 301 GLY A CA 1
ATOM 2353 C C . GLY A 1 301 ? -13.951 2.832 1.082 1.00 91.81 301 GLY A C 1
ATOM 2354 O O . GLY A 1 301 ? -15.098 2.911 1.508 1.00 91.81 301 GLY A O 1
ATOM 2355 N N . TYR A 1 302 ? -13.669 3.013 -0.208 1.00 92.00 302 TYR A N 1
ATOM 2356 C CA . TYR A 1 302 ? -14.699 3.104 -1.250 1.00 92.00 302 TYR A CA 1
ATOM 2357 C C . TYR A 1 302 ? -15.241 1.729 -1.674 1.00 92.00 302 TYR A C 1
ATOM 2359 O O . TYR A 1 302 ? -16.216 1.658 -2.419 1.00 92.00 302 TYR A O 1
ATOM 2367 N N . GLY A 1 303 ? -14.606 0.637 -1.234 1.00 92.88 303 GLY A N 1
ATOM 2368 C CA . GLY A 1 303 ? -14.988 -0.724 -1.597 1.00 92.88 303 GLY A CA 1
ATOM 2369 C C . GLY A 1 303 ? -14.797 -1.034 -3.079 1.00 92.88 303 GLY A C 1
ATOM 2370 O O . GLY A 1 303 ? -15.610 -1.767 -3.640 1.00 92.88 303 GLY A O 1
ATOM 2371 N N . ILE A 1 304 ? -13.762 -0.467 -3.716 1.00 94.62 304 ILE A N 1
ATOM 2372 C CA . ILE A 1 304 ? -13.507 -0.668 -5.150 1.00 94.62 304 ILE A CA 1
ATOM 2373 C C . ILE A 1 304 ? -12.997 -2.095 -5.407 1.00 94.62 304 ILE A C 1
ATOM 2375 O O . ILE A 1 304 ? -11.959 -2.473 -4.855 1.00 94.62 304 ILE A O 1
ATOM 2379 N N . PRO A 1 305 ? -13.664 -2.876 -6.274 1.00 95.62 305 PRO A N 1
ATOM 2380 C CA . PRO A 1 305 ? -13.185 -4.191 -6.683 1.00 95.62 305 PRO A CA 1
ATOM 2381 C C . PRO A 1 305 ? -11.883 -4.110 -7.494 1.00 95.62 305 PRO A C 1
ATOM 2383 O O . PRO A 1 305 ? -11.728 -3.269 -8.386 1.00 95.62 305 PRO A O 1
ATOM 2386 N N . THR A 1 306 ? -10.922 -4.986 -7.191 1.00 96.81 306 THR A N 1
ATOM 2387 C CA . THR A 1 306 ? -9.582 -4.942 -7.802 1.00 96.81 306 THR A CA 1
ATOM 2388 C C . THR A 1 306 ? -9.575 -5.399 -9.261 1.00 96.81 306 THR A C 1
ATOM 2390 O O . THR A 1 306 ? -8.679 -5.029 -10.023 1.00 96.81 306 THR A O 1
ATOM 2393 N N . GLU A 1 307 ? -10.606 -6.121 -9.699 1.00 96.81 307 GLU A N 1
ATOM 2394 C CA . GLU A 1 307 ? -10.802 -6.544 -11.085 1.00 96.81 307 GLU A CA 1
ATOM 2395 C C . GLU A 1 307 ? -11.007 -5.381 -12.064 1.00 96.81 307 GLU A C 1
ATOM 2397 O O . GLU A 1 307 ? -10.783 -5.561 -13.258 1.00 96.81 307 GLU A O 1
ATOM 2402 N N . PHE A 1 308 ? -11.380 -4.184 -11.595 1.00 97.06 308 PHE A N 1
ATOM 2403 C CA . PHE A 1 308 ? -11.592 -3.026 -12.470 1.00 97.06 308 PHE A CA 1
ATOM 2404 C C . PHE A 1 308 ? -10.304 -2.316 -12.888 1.00 97.06 308 PHE A C 1
ATOM 2406 O O . PHE A 1 308 ? -10.299 -1.603 -13.892 1.00 97.06 308 PHE A O 1
ATOM 2413 N N . PHE A 1 309 ? -9.190 -2.547 -12.192 1.00 97.62 309 PHE A N 1
ATOM 2414 C CA . PHE A 1 309 ? -7.930 -1.871 -12.501 1.00 97.62 309 PHE A CA 1
ATOM 2415 C C . PHE A 1 309 ? -7.349 -2.321 -13.844 1.00 97.62 309 PHE A C 1
ATOM 2417 O O . PHE A 1 309 ? -6.953 -1.482 -14.646 1.00 97.62 309 PHE A O 1
ATOM 2424 N N . ALA A 1 310 ? -7.344 -3.621 -14.149 1.00 97.25 310 ALA A N 1
ATOM 2425 C CA . ALA A 1 310 ? -6.804 -4.113 -15.421 1.00 97.25 310 ALA A CA 1
ATOM 2426 C C . ALA A 1 310 ? -7.593 -3.616 -16.660 1.00 97.25 310 ALA A C 1
ATOM 2428 O O . ALA A 1 310 ? -6.958 -3.141 -17.609 1.00 97.25 310 ALA A O 1
ATOM 2429 N N . PRO A 1 311 ? -8.944 -3.636 -16.671 1.00 97.94 311 PRO A N 1
ATOM 2430 C CA . PRO A 1 311 ? -9.747 -2.969 -17.695 1.00 97.94 311 PRO A CA 1
ATOM 2431 C C . PRO A 1 311 ? -9.480 -1.466 -17.798 1.00 97.94 311 PRO A C 1
ATOM 2433 O O . PRO A 1 311 ? -9.404 -0.944 -18.907 1.00 97.94 311 PRO A O 1
ATOM 2436 N N . TYR A 1 312 ? -9.299 -0.772 -16.669 1.00 97.56 312 TYR A N 1
ATOM 2437 C CA . TYR A 1 312 ? -8.997 0.660 -16.660 1.00 97.56 312 TYR A CA 1
ATOM 2438 C C . TYR A 1 312 ? -7.654 0.961 -17.336 1.00 97.56 312 TYR A C 1
ATOM 2440 O O . TYR A 1 312 ? -7.594 1.798 -18.237 1.00 97.56 312 TYR A O 1
ATOM 2448 N N . VAL A 1 313 ? -6.593 0.231 -16.969 1.00 98.25 313 VAL A N 1
ATOM 2449 C CA . VAL A 1 313 ? -5.276 0.350 -17.616 1.00 98.25 313 VAL A CA 1
ATOM 2450 C C . VAL A 1 313 ? -5.382 0.046 -19.110 1.00 98.25 313 VAL A C 1
ATOM 2452 O O . VAL A 1 313 ? -4.888 0.816 -19.928 1.00 98.25 313 VAL A O 1
ATOM 2455 N N . SER A 1 314 ? -6.057 -1.045 -19.478 1.00 97.88 314 SER A N 1
ATOM 2456 C CA . SER A 1 314 ? -6.204 -1.453 -20.882 1.00 97.88 314 SER A CA 1
ATOM 2457 C C . SER A 1 314 ? -6.921 -0.384 -21.705 1.00 97.88 314 SER A C 1
ATOM 2459 O O . SER A 1 314 ? -6.416 0.018 -22.751 1.00 97.88 314 SER A O 1
ATOM 2461 N N . GLY A 1 315 ? -8.039 0.138 -21.192 1.00 97.69 315 GLY A N 1
ATOM 2462 C CA . GLY A 1 315 ? -8.790 1.213 -21.831 1.00 97.69 315 GLY A CA 1
ATOM 2463 C C . GLY A 1 315 ? -7.957 2.481 -21.993 1.00 97.69 315 GLY A C 1
ATOM 2464 O O . GLY A 1 315 ? -7.885 3.014 -23.094 1.00 97.69 315 GLY A O 1
ATOM 2465 N N . ALA A 1 316 ? -7.272 2.935 -20.940 1.00 97.69 316 ALA A N 1
ATOM 2466 C CA . ALA A 1 316 ? -6.426 4.128 -21.003 1.00 97.69 316 ALA A CA 1
ATOM 2467 C C . ALA A 1 316 ? -5.295 3.989 -22.036 1.00 97.69 316 ALA A C 1
ATOM 2469 O O . ALA A 1 316 ? -5.040 4.912 -22.810 1.00 97.69 316 ALA A O 1
ATOM 2470 N N . VAL A 1 317 ? -4.645 2.825 -22.090 1.00 97.88 317 VAL A N 1
ATOM 2471 C CA . VAL A 1 317 ? -3.555 2.574 -23.038 1.00 97.88 317 VAL A CA 1
ATOM 2472 C C . VAL A 1 317 ? -4.063 2.473 -24.478 1.00 97.88 317 VAL A C 1
ATOM 2474 O O . VAL A 1 317 ? -3.407 2.980 -25.386 1.00 97.88 317 VAL A O 1
ATOM 2477 N N . GLU A 1 318 ? -5.237 1.877 -24.708 1.00 97.50 318 GLU A N 1
ATOM 2478 C CA . GLU A 1 318 ? -5.878 1.894 -26.028 1.00 97.50 318 GLU A CA 1
ATOM 2479 C C . GLU A 1 318 ? -6.121 3.321 -26.523 1.00 97.50 318 GLU A C 1
ATOM 2481 O O . GLU A 1 318 ? -5.887 3.597 -27.698 1.00 97.50 318 GLU A O 1
ATOM 2486 N N . VAL A 1 319 ? -6.539 4.239 -25.644 1.00 97.50 319 VAL A N 1
ATOM 2487 C CA . VAL A 1 319 ? -6.712 5.647 -26.025 1.00 97.50 319 VAL A CA 1
ATOM 2488 C C . VAL A 1 319 ? -5.376 6.286 -26.373 1.00 97.50 319 VAL A C 1
ATOM 2490 O O . VAL A 1 319 ? -5.258 6.865 -27.451 1.00 97.50 319 VAL A O 1
ATOM 2493 N N . VAL A 1 320 ? -4.355 6.138 -25.525 1.00 96.69 320 VAL A N 1
ATOM 2494 C CA . VAL A 1 320 ? -3.025 6.723 -25.774 1.00 96.69 320 VAL A CA 1
ATOM 2495 C C . VAL A 1 320 ? -2.420 6.225 -27.086 1.00 96.69 320 VAL A C 1
ATOM 2497 O O . VAL A 1 320 ? -1.885 7.030 -27.845 1.00 96.69 320 VAL A O 1
ATOM 2500 N N . ARG A 1 321 ? -2.592 4.943 -27.424 1.00 96.56 321 ARG A N 1
ATOM 2501 C CA . ARG A 1 321 ? -2.168 4.386 -28.718 1.00 96.56 321 ARG A CA 1
ATOM 2502 C C . ARG A 1 321 ? -2.797 5.098 -29.917 1.00 96.56 321 ARG A C 1
ATOM 2504 O O . ARG A 1 321 ? -2.174 5.203 -30.964 1.00 96.56 321 ARG A O 1
ATOM 2511 N N . THR A 1 322 ? -4.026 5.601 -29.794 1.00 96.19 322 THR A N 1
ATOM 2512 C CA . THR A 1 322 ? -4.653 6.382 -30.880 1.00 96.19 322 THR A CA 1
ATOM 2513 C C . THR A 1 322 ? -4.106 7.803 -31.002 1.00 96.19 322 THR A C 1
ATOM 2515 O O . THR A 1 322 ? -4.377 8.473 -31.994 1.00 96.19 322 THR A O 1
ATOM 2518 N N . MET A 1 323 ? -3.347 8.267 -30.007 1.00 94.88 323 MET A N 1
ATOM 2519 C CA . MET A 1 323 ? -2.853 9.641 -29.907 1.00 94.88 323 MET A CA 1
ATOM 2520 C C . MET A 1 323 ? -1.364 9.782 -30.238 1.00 94.88 323 MET A C 1
ATOM 2522 O O . MET A 1 323 ? -0.891 10.903 -30.403 1.00 94.88 323 MET A O 1
ATOM 2526 N N . THR A 1 324 ? -0.619 8.679 -30.331 1.00 95.25 324 THR A N 1
ATOM 2527 C CA . THR A 1 324 ? 0.815 8.693 -30.636 1.00 95.25 324 THR A CA 1
ATOM 2528 C C . THR A 1 324 ? 1.210 7.532 -31.536 1.00 95.25 324 THR A C 1
ATOM 2530 O O . THR A 1 324 ? 0.641 6.449 -31.456 1.00 95.25 324 THR A O 1
ATOM 2533 N N . THR A 1 325 ? 2.225 7.750 -32.369 1.00 95.56 325 THR A N 1
ATOM 2534 C CA . THR A 1 325 ? 2.933 6.688 -33.100 1.00 95.56 325 THR A CA 1
ATOM 2535 C C . THR A 1 325 ? 4.294 6.367 -32.474 1.00 95.56 325 THR A C 1
ATOM 2537 O O . THR A 1 325 ? 5.020 5.525 -32.993 1.00 95.56 325 THR A O 1
ATOM 2540 N N . ASP A 1 326 ? 4.682 7.066 -31.400 1.00 97.06 326 ASP A N 1
ATOM 2541 C CA . ASP A 1 326 ? 5.904 6.779 -30.643 1.00 97.06 326 ASP A CA 1
ATOM 2542 C C . ASP A 1 326 ? 5.657 5.568 -29.729 1.00 97.06 326 ASP A C 1
ATOM 2544 O O . ASP A 1 326 ? 5.089 5.699 -28.642 1.00 97.06 326 ASP A O 1
ATOM 2548 N N . GLU A 1 327 ? 6.097 4.389 -30.176 1.00 96.81 327 GLU A N 1
ATOM 2549 C CA . GLU A 1 327 ? 5.988 3.131 -29.425 1.00 96.81 327 GLU A CA 1
ATOM 2550 C C . GLU A 1 327 ? 6.656 3.221 -28.045 1.00 96.81 327 GLU A C 1
ATOM 2552 O O . GLU A 1 327 ? 6.164 2.638 -27.083 1.00 96.81 327 GLU A O 1
ATOM 2557 N N . THR A 1 328 ? 7.727 4.014 -27.901 1.00 97.44 328 THR A N 1
ATOM 2558 C CA . THR A 1 328 ? 8.409 4.186 -26.606 1.00 97.44 328 THR A CA 1
ATOM 2559 C C . THR A 1 328 ? 7.550 4.990 -25.632 1.00 97.44 328 THR A C 1
ATOM 2561 O O . THR A 1 328 ? 7.551 4.703 -24.433 1.00 97.44 328 THR A O 1
ATOM 2564 N N . ALA A 1 329 ? 6.799 5.978 -26.128 1.00 97.62 329 ALA A N 1
ATOM 2565 C CA . ALA A 1 329 ? 5.859 6.740 -25.310 1.00 97.62 329 ALA A CA 1
ATOM 2566 C C . ALA A 1 329 ? 4.644 5.887 -24.907 1.00 97.62 329 ALA A C 1
ATOM 2568 O O . ALA A 1 329 ? 4.244 5.925 -23.742 1.00 97.62 329 ALA A O 1
ATOM 2569 N N . GLU A 1 330 ? 4.090 5.087 -25.830 1.00 97.62 330 GLU A N 1
ATOM 2570 C CA . GLU A 1 330 ? 3.009 4.138 -25.515 1.00 97.62 330 GLU A CA 1
ATOM 2571 C C . GLU A 1 330 ? 3.464 3.120 -24.459 1.00 97.62 330 GLU A C 1
ATOM 2573 O O . GLU A 1 330 ? 2.785 2.933 -23.445 1.00 97.62 330 GLU A O 1
ATOM 2578 N N . ASP A 1 331 ? 4.620 2.486 -24.664 1.00 97.19 331 ASP A N 1
ATOM 2579 C CA . ASP A 1 331 ? 5.172 1.501 -23.735 1.00 97.19 331 ASP A CA 1
ATOM 2580 C C . ASP A 1 331 ? 5.514 2.127 -22.384 1.00 97.19 331 ASP A C 1
ATOM 2582 O O . ASP A 1 331 ? 5.249 1.525 -21.341 1.00 97.19 331 ASP A O 1
ATOM 2586 N N . GLY A 1 332 ? 6.059 3.346 -22.385 1.00 97.81 332 GLY A N 1
ATOM 2587 C CA . GLY A 1 332 ? 6.330 4.116 -21.176 1.00 97.81 332 GLY A CA 1
ATOM 2588 C C . GLY A 1 332 ? 5.062 4.408 -20.374 1.00 97.81 332 GLY A C 1
ATOM 2589 O O . GLY A 1 332 ? 5.043 4.173 -19.164 1.00 97.81 332 GLY A O 1
ATOM 2590 N N . PHE A 1 333 ? 3.991 4.845 -21.042 1.00 98.38 333 PHE A N 1
ATOM 2591 C CA . PHE A 1 333 ? 2.686 5.079 -20.419 1.00 98.38 333 PHE A CA 1
ATOM 2592 C C . PHE A 1 333 ? 2.070 3.783 -19.881 1.00 98.38 333 PHE A C 1
ATOM 2594 O O . PHE A 1 333 ? 1.638 3.720 -18.729 1.00 98.38 333 PHE A O 1
ATOM 2601 N N . ARG A 1 334 ? 2.058 2.717 -20.694 1.00 98.31 334 ARG A N 1
ATOM 2602 C CA . ARG A 1 334 ? 1.536 1.400 -20.305 1.00 98.31 334 ARG A CA 1
ATOM 2603 C C . ARG A 1 334 ? 2.257 0.866 -19.079 1.00 98.31 334 ARG A C 1
ATOM 2605 O O . ARG A 1 334 ? 1.599 0.380 -18.157 1.00 98.31 334 ARG A O 1
ATOM 2612 N N . TRP A 1 335 ? 3.586 0.907 -19.084 1.00 97.88 335 TRP A N 1
ATOM 2613 C CA . TRP A 1 335 ? 4.402 0.337 -18.020 1.00 97.88 335 TRP A CA 1
ATOM 2614 C C . TRP A 1 335 ? 4.182 1.073 -16.696 1.00 97.88 335 TRP A C 1
ATOM 2616 O O . TRP A 1 335 ? 3.861 0.422 -15.699 1.00 97.88 335 TRP A O 1
ATOM 2626 N N . SER A 1 336 ? 4.251 2.409 -16.684 1.00 98.25 336 SER A N 1
ATOM 2627 C CA . SER A 1 336 ? 4.069 3.173 -15.444 1.00 98.25 336 SER A CA 1
ATOM 2628 C C . SER A 1 336 ? 2.634 3.098 -14.929 1.00 98.25 336 SER A C 1
ATOM 2630 O O . SER A 1 336 ? 2.436 2.871 -13.737 1.00 98.25 336 SER A O 1
ATOM 2632 N N . LEU A 1 337 ? 1.624 3.166 -15.803 1.00 98.44 337 LEU A N 1
ATOM 2633 C CA . LEU A 1 337 ? 0.229 2.995 -15.390 1.00 98.44 337 LEU A CA 1
ATOM 2634 C C . LEU A 1 337 ? -0.044 1.584 -14.841 1.00 98.44 337 LEU A C 1
ATOM 2636 O O . LEU A 1 337 ? -0.780 1.430 -13.866 1.00 98.44 337 LEU A O 1
ATOM 2640 N N . SER A 1 338 ? 0.588 0.555 -15.412 1.00 97.94 338 SER A N 1
ATOM 2641 C CA . SER A 1 338 ? 0.497 -0.819 -14.899 1.00 97.94 338 SER A CA 1
ATOM 2642 C C . SER A 1 338 ? 1.161 -0.972 -13.530 1.00 97.94 338 SER A C 1
ATOM 2644 O O . SER A 1 338 ? 0.638 -1.697 -12.683 1.00 97.94 338 SER A O 1
ATOM 2646 N N . LEU A 1 339 ? 2.293 -0.300 -13.291 1.00 98.06 339 LEU A N 1
ATOM 2647 C CA . LEU A 1 339 ? 2.948 -0.276 -11.981 1.00 98.06 339 LEU A CA 1
ATOM 2648 C C . LEU A 1 339 ? 2.069 0.428 -10.939 1.00 98.06 339 LEU A C 1
ATOM 2650 O O . LEU A 1 339 ? 1.820 -0.139 -9.877 1.00 98.06 339 LEU A O 1
ATOM 2654 N N . ILE A 1 340 ? 1.519 1.601 -11.272 1.00 98.31 340 ILE A N 1
ATOM 2655 C CA . ILE A 1 340 ? 0.576 2.342 -10.416 1.00 98.31 340 ILE A CA 1
ATOM 2656 C C . ILE A 1 340 ? -0.620 1.459 -10.042 1.00 98.31 340 ILE A C 1
ATOM 2658 O O . ILE A 1 340 ? -0.963 1.335 -8.866 1.00 98.31 340 ILE A O 1
ATOM 2662 N N . ALA A 1 341 ? -1.233 0.803 -11.029 1.00 98.00 341 ALA A N 1
ATOM 2663 C CA . ALA A 1 341 ? -2.360 -0.094 -10.800 1.00 98.00 341 ALA A CA 1
ATOM 2664 C C . ALA A 1 341 ? -1.987 -1.283 -9.901 1.00 98.00 341 ALA A C 1
ATOM 2666 O O . ALA A 1 341 ? -2.779 -1.666 -9.043 1.00 98.00 341 ALA A O 1
ATOM 2667 N N . ARG A 1 342 ? -0.784 -1.850 -10.051 1.00 96.88 342 ARG A N 1
ATOM 2668 C CA . ARG A 1 342 ? -0.310 -2.960 -9.212 1.00 96.88 342 ARG A CA 1
ATOM 2669 C C . ARG A 1 342 ? -0.133 -2.538 -7.754 1.00 96.88 342 ARG A C 1
ATOM 2671 O O . ARG A 1 342 ? -0.635 -3.241 -6.879 1.00 96.88 342 ARG A O 1
ATOM 2678 N N . ILE A 1 343 ? 0.481 -1.376 -7.516 1.00 97.12 343 ILE A N 1
ATOM 2679 C CA . ILE A 1 343 ? 0.641 -0.798 -6.172 1.00 97.12 343 ILE A CA 1
ATOM 2680 C C . ILE A 1 343 ? -0.742 -0.560 -5.543 1.00 97.12 343 ILE A C 1
ATOM 2682 O O . ILE A 1 343 ? -0.969 -0.959 -4.402 1.00 97.12 343 ILE A O 1
ATOM 2686 N N . LEU A 1 344 ? -1.697 0.017 -6.291 1.00 96.81 344 LEU A N 1
ATOM 2687 C CA . LEU A 1 344 ? -3.074 0.217 -5.812 1.00 96.81 344 LEU A CA 1
ATOM 2688 C C . LEU A 1 344 ? -3.750 -1.103 -5.450 1.00 96.81 344 LEU A C 1
ATOM 2690 O O . LEU A 1 344 ? -4.276 -1.235 -4.349 1.00 96.81 344 LEU A O 1
ATOM 2694 N N . VAL A 1 345 ? -3.723 -2.087 -6.350 1.00 96.81 345 VAL A N 1
ATOM 2695 C CA . VAL A 1 345 ? -4.355 -3.396 -6.136 1.00 96.81 345 VAL A CA 1
ATOM 2696 C C . VAL A 1 345 ? -3.749 -4.112 -4.933 1.00 96.81 345 VAL A C 1
ATOM 2698 O O . VAL A 1 345 ? -4.495 -4.665 -4.124 1.00 96.81 345 VAL A O 1
ATOM 2701 N N . ARG A 1 346 ? -2.421 -4.084 -4.777 1.00 94.94 346 ARG A N 1
ATOM 2702 C CA . ARG A 1 346 ? -1.747 -4.633 -3.597 1.00 94.94 346 ARG A CA 1
ATOM 2703 C C . ARG A 1 346 ? -2.266 -3.967 -2.330 1.00 94.94 346 ARG A C 1
ATOM 2705 O O . ARG A 1 346 ? -2.737 -4.667 -1.437 1.00 94.94 346 ARG A O 1
ATOM 2712 N N . THR A 1 347 ? -2.237 -2.638 -2.276 1.00 96.19 347 THR A N 1
ATOM 2713 C CA . THR A 1 347 ? -2.698 -1.909 -1.095 1.00 96.19 347 THR A CA 1
ATOM 2714 C C . THR A 1 347 ? -4.169 -2.165 -0.797 1.00 96.19 347 THR A C 1
ATOM 2716 O O . THR A 1 347 ? -4.541 -2.307 0.366 1.00 96.19 347 THR A O 1
ATOM 2719 N N . ILE A 1 348 ? -5.012 -2.284 -1.823 1.00 96.56 348 ILE A N 1
ATOM 2720 C CA . ILE A 1 348 ? -6.423 -2.620 -1.637 1.00 96.56 348 ILE A CA 1
ATOM 2721 C C . ILE A 1 348 ? -6.567 -4.021 -1.050 1.00 96.56 348 ILE A C 1
ATOM 2723 O O . ILE A 1 348 ? -7.323 -4.201 -0.100 1.00 96.56 348 ILE A O 1
ATOM 2727 N N . ASN A 1 349 ? -5.839 -5.008 -1.567 1.00 94.38 349 ASN A N 1
ATOM 2728 C CA . ASN A 1 349 ? -5.900 -6.377 -1.060 1.00 94.38 349 ASN A CA 1
ATOM 2729 C C . ASN A 1 349 ? -5.421 -6.474 0.395 1.00 94.38 349 ASN A C 1
ATOM 2731 O O . ASN A 1 349 ? -6.070 -7.138 1.202 1.00 94.38 349 ASN A O 1
ATOM 2735 N N . GLU A 1 350 ? -4.326 -5.793 0.737 1.00 92.38 350 GLU A N 1
ATOM 2736 C CA . GLU A 1 350 ? -3.768 -5.767 2.095 1.00 92.38 350 GLU A CA 1
ATOM 2737 C C . GLU A 1 350 ? -4.666 -4.981 3.068 1.00 92.38 350 GLU A C 1
ATOM 2739 O O . GLU A 1 350 ? -4.885 -5.412 4.200 1.00 92.38 350 GLU A O 1
ATOM 2744 N N . GLY A 1 351 ? -5.250 -3.866 2.621 1.00 94.06 351 GLY A N 1
ATOM 2745 C CA . GLY A 1 351 ? -6.104 -3.013 3.448 1.00 94.06 351 GLY A CA 1
ATOM 2746 C C . GLY A 1 351 ? -7.565 -3.470 3.560 1.00 94.06 351 GLY A C 1
ATOM 2747 O O . GLY A 1 351 ? -8.248 -3.073 4.505 1.00 94.06 351 GLY A O 1
ATOM 2748 N N . SER A 1 352 ? -8.063 -4.323 2.655 1.00 93.88 352 SER A N 1
ATOM 2749 C CA . SER A 1 352 ? -9.454 -4.827 2.629 1.00 93.88 352 SER A CA 1
ATOM 2750 C C . SER A 1 352 ? -9.739 -5.886 3.697 1.00 93.88 352 SER A C 1
ATOM 2752 O O . SER A 1 352 ? -10.181 -7.007 3.412 1.00 93.88 352 SER A O 1
ATOM 2754 N N . THR A 1 353 ? -9.517 -5.516 4.955 1.00 94.19 353 THR A N 1
ATOM 2755 C CA . THR A 1 353 ? -9.805 -6.344 6.124 1.00 94.19 353 THR A CA 1
ATOM 2756 C C . THR A 1 353 ? -11.304 -6.611 6.264 1.00 94.19 353 THR A C 1
ATOM 2758 O O . THR A 1 353 ? -12.160 -5.920 5.702 1.00 94.19 353 THR A O 1
ATOM 2761 N N . ILE A 1 354 ? -11.653 -7.619 7.064 1.00 94.56 354 ILE A N 1
ATOM 2762 C CA . ILE A 1 354 ? -13.058 -7.924 7.361 1.00 94.56 354 ILE A CA 1
ATOM 2763 C C . ILE A 1 354 ? -13.773 -6.785 8.106 1.00 94.56 354 ILE A C 1
ATOM 2765 O O . ILE A 1 354 ? -14.987 -6.652 7.973 1.00 94.56 354 ILE A O 1
ATOM 2769 N N . VAL A 1 355 ? -13.030 -5.931 8.821 1.00 95.31 355 VAL A N 1
ATOM 2770 C CA . VAL A 1 355 ? -13.559 -4.708 9.446 1.00 95.31 355 VAL A CA 1
ATOM 2771 C C . VAL A 1 355 ? -13.934 -3.681 8.377 1.00 95.31 355 VAL A C 1
ATOM 2773 O O . VAL A 1 355 ? -15.067 -3.209 8.373 1.00 95.31 355 VAL A O 1
ATOM 2776 N N . MET A 1 356 ? -13.050 -3.405 7.412 1.00 95.50 356 MET A N 1
ATOM 2777 C CA . MET A 1 356 ? -13.358 -2.470 6.317 1.00 95.50 356 MET A CA 1
ATOM 2778 C C . MET A 1 356 ? -14.535 -2.939 5.464 1.00 95.50 356 MET A C 1
ATOM 2780 O O . MET A 1 356 ? -15.403 -2.144 5.121 1.00 95.50 356 MET A O 1
ATOM 2784 N N . LYS A 1 357 ? -14.636 -4.242 5.182 1.00 94.25 357 LYS A N 1
ATOM 2785 C CA . LYS A 1 357 ? -15.790 -4.803 4.457 1.00 94.25 357 LYS A CA 1
ATOM 2786 C C . LYS A 1 357 ? -17.112 -4.594 5.208 1.00 94.25 357 LYS A C 1
ATOM 2788 O O . LYS A 1 357 ? -18.133 -4.301 4.586 1.00 94.25 357 LYS A O 1
ATOM 2793 N N . ALA A 1 358 ? -17.098 -4.713 6.536 1.00 95.88 358 ALA A N 1
ATOM 2794 C CA . ALA A 1 358 ? -18.272 -4.439 7.360 1.00 95.88 358 ALA A CA 1
ATOM 2795 C C . ALA A 1 358 ? -18.640 -2.944 7.380 1.00 95.88 358 ALA A C 1
ATOM 2797 O O . ALA A 1 358 ? -19.825 -2.613 7.353 1.00 95.88 358 ALA A O 1
ATOM 2798 N N . ILE A 1 359 ? -17.640 -2.054 7.370 1.00 96.50 359 ILE A N 1
ATOM 2799 C CA . ILE A 1 359 ? -17.842 -0.601 7.258 1.00 96.50 359 ILE A CA 1
ATOM 2800 C C . ILE A 1 359 ? -18.459 -0.247 5.902 1.00 96.50 359 ILE A C 1
ATOM 2802 O O . ILE A 1 359 ? -19.473 0.436 5.867 1.00 96.50 359 ILE A O 1
ATOM 2806 N N . ASN A 1 360 ? -17.940 -0.794 4.800 1.00 94.12 360 ASN A N 1
ATOM 2807 C CA . ASN A 1 360 ? -18.444 -0.519 3.447 1.00 94.12 360 ASN A CA 1
ATOM 2808 C C . ASN A 1 360 ? -19.912 -0.945 3.244 1.00 94.12 360 ASN A C 1
ATOM 2810 O O . ASN A 1 360 ? -20.588 -0.439 2.353 1.00 94.12 360 ASN A O 1
ATOM 2814 N N . THR A 1 361 ? -20.414 -1.877 4.062 1.00 94.69 361 THR A N 1
ATOM 2815 C CA . THR A 1 361 ? -21.827 -2.300 4.071 1.00 94.69 361 THR A CA 1
ATOM 2816 C C . THR A 1 361 ? -22.645 -1.657 5.197 1.00 94.69 361 THR A C 1
ATOM 2818 O O . THR A 1 361 ? -23.814 -2.003 5.365 1.00 94.69 361 THR A O 1
ATOM 2821 N N . ASN A 1 362 ? -22.034 -0.749 5.970 1.00 96.44 362 ASN A N 1
ATOM 2822 C CA . ASN A 1 362 ? -22.575 -0.071 7.149 1.00 96.44 362 ASN A CA 1
ATOM 2823 C C . ASN A 1 362 ? -23.387 -1.007 8.066 1.00 96.44 362 ASN A C 1
ATOM 2825 O O . ASN A 1 362 ? -24.528 -0.723 8.431 1.00 96.44 362 ASN A O 1
ATOM 2829 N N . SER A 1 363 ? -22.827 -2.179 8.388 1.00 95.69 363 SER A N 1
ATOM 2830 C CA . SER A 1 363 ? -23.550 -3.237 9.099 1.00 95.69 363 SER A CA 1
ATOM 2831 C C . SER A 1 363 ? -22.941 -3.535 10.467 1.00 95.69 363 SER A C 1
ATOM 2833 O O . SER A 1 363 ? -21.925 -4.227 10.566 1.00 95.69 363 SER A O 1
ATOM 2835 N N . GLU A 1 364 ? -23.627 -3.114 11.536 1.00 96.19 364 GLU A N 1
ATOM 2836 C CA . GLU A 1 364 ? -23.258 -3.419 12.930 1.00 96.19 364 GLU A CA 1
ATOM 2837 C C . GLU A 1 364 ? -23.019 -4.924 13.141 1.00 96.19 364 GLU A C 1
ATOM 2839 O O . GLU A 1 364 ? -21.994 -5.339 13.680 1.00 96.19 364 GLU A O 1
ATOM 2844 N N . LYS A 1 365 ? -23.932 -5.773 12.655 1.00 96.88 365 LYS A N 1
ATOM 2845 C CA . LYS A 1 365 ? -23.837 -7.230 12.827 1.00 96.88 365 LYS A CA 1
ATOM 2846 C C . LYS A 1 365 ? -22.608 -7.824 12.138 1.00 96.88 365 LYS A C 1
ATOM 2848 O O . LYS A 1 365 ? -21.995 -8.751 12.673 1.00 96.88 365 LYS A O 1
ATOM 2853 N N . GLN A 1 366 ? -22.264 -7.351 10.938 1.00 96.75 366 GLN A N 1
ATOM 2854 C CA . GLN A 1 366 ? -21.057 -7.820 10.251 1.00 96.75 366 GLN A CA 1
ATOM 2855 C C . GLN A 1 366 ? -19.801 -7.326 10.959 1.00 96.75 366 GLN A C 1
ATOM 2857 O O . GLN A 1 366 ? -18.855 -8.096 11.109 1.00 96.75 366 GLN A O 1
ATOM 2862 N N . LEU A 1 367 ? -19.817 -6.092 11.458 1.00 97.25 367 LEU A N 1
ATOM 2863 C CA . LEU A 1 367 ? -18.697 -5.514 12.183 1.00 97.25 367 LEU A CA 1
ATOM 2864 C C . LEU A 1 367 ? -18.432 -6.265 13.491 1.00 97.25 367 LEU A C 1
ATOM 2866 O O . LEU A 1 367 ? -17.306 -6.685 13.735 1.00 97.25 367 LEU A O 1
ATOM 2870 N N . GLN A 1 368 ? -19.463 -6.535 14.293 1.00 96.12 368 GLN A N 1
ATOM 2871 C CA . GLN A 1 368 ? -19.329 -7.321 15.525 1.00 96.12 368 GLN A CA 1
ATOM 2872 C C . GLN A 1 368 ? -18.716 -8.702 15.254 1.00 96.12 368 GLN A C 1
ATOM 2874 O O . GLN A 1 368 ? -17.839 -9.149 15.996 1.00 96.12 368 GLN A O 1
ATOM 2879 N N . ARG A 1 369 ? -19.129 -9.363 14.162 1.00 96.38 369 ARG A N 1
ATOM 2880 C CA . ARG A 1 369 ? -18.543 -10.639 13.715 1.00 96.38 369 ARG A CA 1
ATOM 2881 C C . ARG A 1 369 ? -17.090 -10.482 13.275 1.00 96.38 369 ARG A C 1
ATOM 2883 O O . ARG A 1 369 ? -16.267 -11.309 13.644 1.00 96.38 369 ARG A O 1
ATOM 2890 N N . ALA A 1 370 ? -16.778 -9.431 12.523 1.00 95.88 370 ALA A N 1
ATOM 2891 C CA . ALA A 1 370 ? -15.427 -9.144 12.061 1.00 95.88 370 ALA A CA 1
ATOM 2892 C C . ALA A 1 370 ? -14.466 -8.937 13.239 1.00 95.88 370 ALA A C 1
ATOM 2894 O O . ALA A 1 370 ? -13.430 -9.591 13.324 1.00 95.88 370 ALA A O 1
ATOM 2895 N N . VAL A 1 371 ? -14.838 -8.092 14.201 1.00 94.75 371 VAL A N 1
ATOM 2896 C CA . VAL A 1 371 ? -14.003 -7.810 15.375 1.00 94.75 371 VAL A CA 1
ATOM 2897 C C . VAL A 1 371 ? -13.942 -9.023 16.321 1.00 94.75 371 VAL A C 1
ATOM 2899 O O . VAL A 1 371 ? -12.934 -9.231 16.993 1.00 94.75 371 VAL A O 1
ATOM 2902 N N . ALA A 1 372 ? -14.962 -9.894 16.345 1.00 93.25 372 ALA A N 1
ATOM 2903 C CA . ALA A 1 372 ? -14.920 -11.172 17.071 1.00 93.25 372 ALA A CA 1
ATOM 2904 C C . ALA A 1 372 ? -13.825 -12.139 16.593 1.00 93.25 372 ALA A C 1
ATOM 2906 O O . ALA A 1 372 ? -13.397 -12.980 17.379 1.00 93.25 372 ALA A O 1
ATOM 2907 N N . CYS A 1 373 ? -13.342 -11.999 15.358 1.00 94.56 373 CYS A N 1
ATOM 2908 C CA . CYS A 1 373 ? -12.219 -12.785 14.847 1.00 94.56 373 CYS A CA 1
ATOM 2909 C C . CYS A 1 373 ? -10.846 -12.230 15.253 1.00 94.56 373 CYS A C 1
ATOM 2911 O O . CYS A 1 373 ? -9.839 -12.897 15.017 1.00 94.56 373 CYS A O 1
ATOM 2913 N N . ALA A 1 374 ? -10.778 -11.023 15.823 1.00 92.19 374 ALA A N 1
ATOM 2914 C CA . ALA A 1 374 ? -9.506 -10.426 16.201 1.00 92.19 374 ALA A CA 1
ATOM 2915 C C . ALA A 1 374 ? -8.840 -11.233 17.333 1.00 92.19 374 ALA A C 1
ATOM 2917 O O . ALA A 1 374 ? -9.529 -11.651 18.273 1.00 92.19 374 ALA A O 1
ATOM 2918 N N . PRO A 1 375 ? -7.505 -11.408 17.302 1.00 90.56 375 PRO A N 1
ATOM 2919 C CA . PRO A 1 375 ? -6.770 -11.967 18.429 1.00 90.56 375 PRO A CA 1
ATOM 2920 C C . PRO A 1 375 ? -7.035 -11.191 19.726 1.00 90.56 375 PRO A C 1
ATOM 2922 O O . PRO A 1 375 ? -7.368 -9.998 19.712 1.00 90.56 375 PRO A O 1
ATOM 2925 N N . ARG A 1 376 ? -6.854 -11.861 20.870 1.00 85.50 376 ARG A N 1
ATOM 2926 C CA . ARG A 1 376 ? -7.010 -11.231 22.190 1.00 85.50 376 ARG A CA 1
ATOM 2927 C C . ARG A 1 376 ? -6.117 -9.994 22.304 1.00 85.50 376 ARG A C 1
ATOM 2929 O O . ARG A 1 376 ? -4.993 -9.988 21.812 1.00 85.50 376 ARG A O 1
ATOM 2936 N N . GLY A 1 377 ? -6.650 -8.924 22.889 1.00 85.69 377 GLY A N 1
ATOM 2937 C CA . GLY A 1 377 ? -5.950 -7.640 23.012 1.00 85.69 377 GLY A CA 1
ATOM 2938 C C . GLY A 1 377 ? -5.718 -6.872 21.701 1.00 85.69 377 GLY A C 1
ATOM 2939 O O . GLY A 1 377 ? -5.194 -5.766 21.748 1.00 85.69 377 GLY A O 1
ATOM 2940 N N . LYS A 1 378 ? -6.114 -7.391 20.528 1.00 92.00 378 LYS A N 1
ATOM 2941 C CA . LYS A 1 378 ? -5.873 -6.736 19.223 1.00 92.00 378 LYS A CA 1
ATOM 2942 C C . LYS A 1 378 ? -7.123 -6.126 18.577 1.00 92.00 378 LYS A C 1
ATOM 2944 O O . LYS A 1 378 ? -7.017 -5.518 17.515 1.00 92.00 378 LYS A O 1
ATOM 2949 N N . ARG A 1 379 ? -8.295 -6.225 19.222 1.00 94.12 379 ARG A N 1
ATOM 2950 C CA . ARG A 1 379 ? -9.563 -5.643 18.726 1.00 94.12 379 ARG A CA 1
ATOM 2951 C C . ARG A 1 379 ? -9.449 -4.141 18.451 1.00 94.12 379 ARG A C 1
ATOM 2953 O O . ARG A 1 379 ? -9.873 -3.690 17.394 1.00 94.12 379 ARG A O 1
ATOM 2960 N N . ALA A 1 380 ? -8.851 -3.388 19.380 1.00 94.81 380 ALA A N 1
ATOM 2961 C CA . ALA A 1 380 ? -8.678 -1.944 19.230 1.00 94.81 380 ALA A CA 1
ATOM 2962 C C . ALA A 1 380 ? -7.806 -1.607 18.014 1.00 94.81 380 ALA A C 1
ATOM 2964 O O . ALA A 1 380 ? -8.192 -0.782 17.194 1.00 94.81 380 ALA A O 1
ATOM 2965 N N . MET A 1 381 ? -6.694 -2.327 17.830 1.00 94.44 381 MET A N 1
ATOM 2966 C CA . MET A 1 381 ? -5.826 -2.158 16.663 1.00 94.44 381 MET A CA 1
ATOM 2967 C C . MET A 1 381 ? -6.590 -2.382 15.351 1.00 94.44 381 MET A C 1
ATOM 2969 O O . MET A 1 381 ? -6.537 -1.525 14.479 1.00 94.44 381 MET A O 1
ATOM 2973 N N . TRP A 1 382 ? -7.393 -3.445 15.239 1.00 95.31 382 TRP A N 1
ATOM 2974 C CA . TRP A 1 382 ? -8.193 -3.710 14.032 1.00 95.31 382 TRP A CA 1
ATOM 2975 C C . TRP A 1 382 ? -9.222 -2.620 13.703 1.00 95.31 382 TRP A C 1
ATOM 2977 O O . TRP A 1 382 ? -9.600 -2.468 12.544 1.00 95.31 382 TRP A O 1
ATOM 2987 N N . MET A 1 383 ? -9.698 -1.890 14.711 1.00 96.81 383 MET A N 1
ATOM 2988 C CA . MET A 1 383 ? -10.689 -0.822 14.559 1.00 96.81 383 MET A CA 1
ATOM 2989 C C . MET A 1 383 ? -10.064 0.567 14.372 1.00 96.81 383 MET A C 1
ATOM 2991 O O . MET A 1 383 ? -10.716 1.461 13.839 1.00 96.81 383 MET A O 1
ATOM 2995 N N . LEU A 1 384 ? -8.814 0.763 14.789 1.00 97.25 384 LEU A N 1
ATOM 2996 C CA . LEU A 1 384 ? -8.173 2.081 14.840 1.00 97.25 384 LEU A CA 1
ATOM 2997 C C . LEU A 1 384 ? -6.994 2.231 13.878 1.00 97.25 384 LEU A C 1
ATOM 2999 O O . LEU A 1 384 ? -6.610 3.359 13.560 1.00 97.25 384 LEU A O 1
ATOM 3003 N N . ASN A 1 385 ? -6.422 1.121 13.409 1.00 95.88 385 ASN A N 1
ATOM 3004 C CA . ASN A 1 385 ? -5.242 1.143 12.562 1.00 95.88 385 ASN A CA 1
ATOM 3005 C C . ASN A 1 385 ? -5.220 -0.017 11.559 1.00 95.88 385 ASN A C 1
ATOM 3007 O O . ASN A 1 385 ? -5.050 -1.181 11.920 1.00 95.88 385 ASN A O 1
ATOM 3011 N N . ILE A 1 386 ? -5.319 0.324 10.279 1.00 93.12 386 ILE A N 1
ATOM 3012 C CA . ILE A 1 386 ? -4.929 -0.545 9.172 1.00 93.12 386 ILE A CA 1
ATOM 3013 C C . ILE A 1 386 ? -3.728 0.109 8.510 1.00 93.12 386 ILE A C 1
ATOM 3015 O O . ILE A 1 386 ? -3.841 1.223 8.002 1.00 93.12 386 ILE A O 1
ATOM 3019 N N . ALA A 1 387 ? -2.597 -0.587 8.514 1.00 90.56 387 ALA A N 1
ATOM 3020 C CA . ALA A 1 387 ? -1.361 -0.112 7.914 1.00 90.56 387 ALA A CA 1
ATOM 3021 C C . ALA A 1 387 ? -0.997 -0.953 6.689 1.00 90.56 387 ALA A C 1
ATOM 3023 O O . ALA A 1 387 ? -1.120 -2.178 6.704 1.00 90.56 387 ALA A O 1
ATOM 3024 N N . VAL A 1 388 ? -0.536 -0.276 5.641 1.00 86.50 388 VAL A N 1
ATOM 3025 C CA . VAL A 1 388 ? 0.036 -0.872 4.437 1.00 86.50 388 VAL A CA 1
ATOM 3026 C C . VAL A 1 388 ? 1.314 -0.109 4.097 1.00 86.50 388 VAL A C 1
ATOM 3028 O O . VAL A 1 388 ? 1.270 1.041 3.659 1.00 86.50 388 VAL A O 1
ATOM 3031 N N . GLY A 1 389 ? 2.466 -0.752 4.303 1.00 83.19 389 GLY A N 1
ATOM 3032 C CA . GLY A 1 389 ? 3.765 -0.085 4.212 1.00 83.19 389 GLY A CA 1
ATOM 3033 C C . GLY A 1 389 ? 3.879 1.046 5.239 1.00 83.19 389 GLY A C 1
ATOM 3034 O O . GLY A 1 389 ? 3.578 0.851 6.413 1.00 83.19 389 GLY A O 1
ATOM 3035 N N . THR A 1 390 ? 4.281 2.234 4.787 1.00 84.56 390 THR A N 1
ATOM 3036 C CA . THR A 1 390 ? 4.387 3.448 5.619 1.00 84.56 390 THR A CA 1
ATOM 3037 C C . THR A 1 390 ? 3.056 4.180 5.802 1.00 84.56 390 THR A C 1
ATOM 3039 O O . THR A 1 390 ? 2.973 5.131 6.576 1.00 84.56 390 THR A O 1
ATOM 3042 N N . GLN A 1 391 ? 2.004 3.753 5.101 1.00 91.00 391 GLN A N 1
ATOM 3043 C CA . GLN A 1 391 ? 0.702 4.409 5.117 1.00 91.00 391 GLN A CA 1
ATOM 3044 C C . GLN A 1 391 ? -0.239 3.715 6.096 1.00 91.00 391 GLN A C 1
ATOM 3046 O O . GLN A 1 391 ? -0.229 2.491 6.228 1.00 91.00 391 GLN A O 1
ATOM 3051 N N . SER A 1 392 ? -1.092 4.490 6.764 1.00 93.50 392 SER A N 1
ATOM 3052 C CA . SER A 1 392 ? -2.114 3.950 7.660 1.00 93.50 392 SER A CA 1
ATOM 3053 C C . SER A 1 392 ? -3.435 4.693 7.535 1.00 93.50 392 SER A C 1
ATOM 3055 O O . SER A 1 392 ? -3.474 5.883 7.231 1.00 93.50 392 SER A O 1
ATOM 3057 N N . ILE A 1 393 ? -4.525 3.982 7.799 1.00 94.81 393 ILE A N 1
ATOM 3058 C CA . ILE A 1 393 ? -5.878 4.525 7.871 1.00 94.81 393 ILE A CA 1
ATOM 3059 C C . ILE A 1 393 ? -6.539 4.065 9.168 1.00 94.81 393 ILE A C 1
ATOM 3061 O O . ILE A 1 393 ? -6.268 2.972 9.664 1.00 94.81 393 ILE A O 1
ATOM 3065 N N . SER A 1 394 ? -7.403 4.906 9.731 1.00 96.88 394 SER A N 1
ATOM 3066 C CA . SER A 1 394 ? -8.255 4.545 10.862 1.00 96.88 394 SER A CA 1
ATOM 3067 C C . SER A 1 394 ? -9.617 4.087 10.348 1.00 96.88 394 SER A C 1
ATOM 3069 O O . SER A 1 394 ? -10.363 4.919 9.827 1.00 96.88 394 SER A O 1
ATOM 3071 N N . PRO A 1 395 ? -9.984 2.802 10.508 1.00 97.25 395 PRO A N 1
ATOM 3072 C CA . PRO A 1 395 ? -11.322 2.331 10.156 1.00 97.25 395 PRO A CA 1
ATOM 3073 C C . PRO A 1 395 ? -12.422 3.110 10.887 1.00 97.25 395 PRO A C 1
ATOM 3075 O O . PRO A 1 395 ? -13.468 3.387 10.308 1.00 97.25 395 PRO A O 1
ATOM 3078 N N . PHE A 1 396 ? -12.168 3.527 12.132 1.00 98.00 396 PHE A N 1
ATOM 3079 C CA . PHE A 1 396 ? -13.121 4.304 12.918 1.00 98.00 396 PHE A CA 1
ATOM 3080 C C . PHE A 1 396 ? -13.377 5.688 12.309 1.00 98.00 396 PHE A C 1
ATOM 3082 O O . PHE A 1 396 ? -14.524 6.029 12.029 1.00 98.00 396 PHE A O 1
ATOM 3089 N N . TYR A 1 397 ? -12.325 6.457 12.018 1.00 97.38 397 TYR A N 1
ATOM 3090 C CA . TYR A 1 397 ? -12.483 7.770 11.377 1.00 97.38 397 TYR A CA 1
ATOM 3091 C C . TYR A 1 397 ? -13.049 7.634 9.967 1.00 97.38 397 TYR A C 1
ATOM 3093 O O . TYR A 1 397 ? -13.938 8.395 9.597 1.00 97.38 397 TYR A O 1
ATOM 3101 N N . TRP A 1 398 ? -12.639 6.605 9.221 1.00 96.81 398 TRP A N 1
ATOM 3102 C CA . TRP A 1 398 ? -13.227 6.326 7.917 1.00 96.81 398 TRP A CA 1
ATOM 3103 C C . TRP A 1 398 ? -14.732 6.053 8.003 1.00 96.81 398 TRP A C 1
ATOM 3105 O O . TRP A 1 398 ? -15.501 6.513 7.160 1.00 96.81 398 TRP A O 1
ATOM 3115 N N . SER A 1 399 ? -15.186 5.315 9.020 1.00 97.38 399 SER A N 1
ATOM 3116 C CA . SER A 1 399 ? -16.615 5.045 9.207 1.00 97.38 399 SER A CA 1
ATOM 3117 C C . SER A 1 399 ? -17.421 6.321 9.472 1.00 97.38 399 SER A C 1
ATOM 3119 O O . SER A 1 399 ? -18.538 6.435 8.976 1.00 97.38 399 SER A O 1
ATOM 3121 N N . ILE A 1 400 ? -16.834 7.310 10.155 1.00 97.12 400 ILE A N 1
ATOM 3122 C CA . ILE A 1 400 ? -17.435 8.636 10.355 1.00 97.12 400 ILE A CA 1
ATOM 3123 C C . ILE A 1 400 ? -17.454 9.411 9.032 1.00 97.12 400 ILE A C 1
ATOM 3125 O O . ILE A 1 400 ? -18.518 9.821 8.575 1.00 97.12 400 ILE A O 1
ATOM 3129 N N . GLU A 1 401 ? -16.302 9.535 8.370 1.00 94.69 401 GLU A N 1
ATOM 3130 C CA . GLU A 1 401 ? -16.133 10.281 7.113 1.00 94.69 401 GLU A CA 1
ATOM 3131 C C . GLU A 1 401 ? -17.013 9.765 5.972 1.00 94.69 401 GLU A C 1
ATOM 3133 O O . GLU A 1 401 ? -17.527 10.538 5.167 1.00 94.69 401 GLU A O 1
ATOM 3138 N N . SER A 1 402 ? -17.197 8.448 5.901 1.00 92.88 402 SER A N 1
ATOM 3139 C CA . SER A 1 402 ? -18.032 7.798 4.888 1.00 92.88 402 SER A CA 1
ATOM 3140 C C . SER A 1 402 ? -19.530 7.829 5.209 1.00 92.88 402 SER A C 1
ATOM 3142 O O . SER A 1 402 ? -20.329 7.388 4.383 1.00 92.88 402 SER A O 1
ATOM 3144 N N . GLY A 1 403 ? -19.933 8.315 6.388 1.00 94.88 403 GLY A N 1
ATOM 3145 C CA . GLY A 1 403 ? -21.330 8.284 6.830 1.00 94.88 403 GLY A CA 1
ATOM 3146 C C . GLY A 1 403 ? -21.807 6.906 7.312 1.00 94.88 403 GLY A C 1
ATOM 3147 O O . GLY A 1 403 ? -23.009 6.693 7.481 1.00 94.88 403 GLY A O 1
ATOM 3148 N N . SER A 1 404 ? -20.896 5.961 7.549 1.00 96.50 404 SER A N 1
ATOM 3149 C CA . SER A 1 404 ? -21.191 4.600 8.018 1.00 96.50 404 SER A CA 1
ATOM 3150 C C . SER A 1 404 ? -21.456 4.569 9.532 1.00 96.50 404 SER A C 1
ATOM 3152 O O . SER A 1 404 ? -20.742 3.923 10.305 1.00 96.50 404 SER A O 1
ATOM 3154 N N . MET A 1 405 ? -22.491 5.295 9.961 1.00 96.62 405 MET A N 1
ATOM 3155 C CA . MET A 1 405 ? -22.766 5.600 11.372 1.00 96.62 405 MET A CA 1
ATOM 3156 C C . MET A 1 405 ? -23.094 4.370 12.229 1.00 96.62 405 MET A C 1
ATOM 3158 O O . MET A 1 405 ? -22.751 4.347 13.409 1.00 96.62 405 MET A O 1
ATOM 3162 N N . GLU A 1 406 ? -23.700 3.325 11.656 1.00 97.38 406 GLU A N 1
ATOM 3163 C CA . GLU A 1 406 ? -23.998 2.086 12.391 1.00 97.38 406 GLU A CA 1
ATOM 3164 C C . GLU A 1 406 ? -22.716 1.310 12.698 1.00 97.38 406 GLU A C 1
ATOM 3166 O O . GLU A 1 406 ? -22.544 0.778 13.798 1.00 97.38 406 GLU A O 1
ATOM 3171 N N . ALA A 1 407 ? -21.778 1.290 11.747 1.00 97.56 407 ALA A N 1
ATOM 3172 C CA . ALA A 1 407 ? -20.453 0.742 11.987 1.00 97.56 407 ALA A CA 1
ATOM 3173 C C . ALA A 1 407 ? -19.701 1.583 13.031 1.00 97.56 407 ALA A C 1
ATOM 3175 O O . ALA A 1 407 ? -19.242 1.029 14.027 1.00 97.56 407 ALA A O 1
ATOM 3176 N N . ALA A 1 408 ? -19.651 2.910 12.872 1.00 98.06 408 ALA A N 1
ATOM 3177 C CA . ALA A 1 408 ? -18.972 3.814 13.806 1.00 98.06 408 ALA A CA 1
ATOM 3178 C C . ALA A 1 408 ? -19.471 3.645 15.253 1.00 98.06 408 ALA A C 1
ATOM 3180 O O . ALA A 1 408 ? -18.679 3.462 16.181 1.00 98.06 408 ALA A O 1
ATOM 3181 N N . LYS A 1 409 ? -20.796 3.615 15.441 1.00 98.06 409 LYS A N 1
ATOM 3182 C CA . LYS A 1 409 ? -21.454 3.341 16.725 1.00 98.06 409 LYS A CA 1
ATOM 3183 C C . LYS A 1 409 ? -21.007 2.015 17.331 1.00 98.06 409 LYS A C 1
ATOM 3185 O O . LYS A 1 409 ? -20.622 1.964 18.500 1.00 98.06 409 LYS A O 1
ATOM 3190 N N . ALA A 1 410 ? -21.058 0.943 16.548 1.00 97.94 410 ALA A N 1
ATOM 3191 C CA . ALA A 1 410 ? -20.671 -0.382 17.010 1.00 97.94 410 ALA A CA 1
ATOM 3192 C C . ALA A 1 410 ? -19.176 -0.460 17.366 1.00 97.94 410 ALA A C 1
ATOM 3194 O O . ALA A 1 410 ? -18.819 -1.170 18.305 1.00 97.94 410 ALA A O 1
ATOM 3195 N N . MET A 1 411 ? -18.311 0.301 16.686 1.00 98.12 411 MET A N 1
ATOM 3196 C CA . MET A 1 411 ? -16.889 0.408 17.033 1.00 98.12 411 MET A CA 1
ATOM 3197 C C . MET A 1 411 ? -16.679 1.111 18.374 1.00 98.12 411 MET A C 1
ATOM 3199 O O . MET A 1 411 ? -15.925 0.596 19.194 1.00 98.12 411 MET A O 1
ATOM 3203 N N . ILE A 1 412 ? -17.363 2.233 18.632 1.00 98.00 412 ILE A N 1
ATOM 3204 C CA . ILE A 1 412 ? -17.285 2.942 19.925 1.00 98.00 412 ILE A CA 1
ATOM 3205 C C . ILE A 1 412 ? -17.721 2.016 21.061 1.00 98.00 412 ILE A C 1
ATOM 3207 O O . ILE A 1 412 ? -16.992 1.849 22.039 1.00 98.00 412 ILE A O 1
ATOM 3211 N N . LEU A 1 413 ? -18.874 1.359 20.905 1.00 97.00 413 LEU A N 1
ATOM 3212 C CA . LEU A 1 413 ? -19.376 0.399 21.888 1.00 97.00 413 LEU A CA 1
ATOM 3213 C C . LEU A 1 413 ? -18.376 -0.737 22.125 1.00 97.00 413 LEU A C 1
ATOM 3215 O O . LEU A 1 413 ? -18.139 -1.123 23.270 1.00 97.00 413 LEU A O 1
ATOM 3219 N N . ASP A 1 414 ? -17.765 -1.274 21.066 1.00 96.62 414 ASP A N 1
ATOM 3220 C CA . ASP A 1 414 ? -16.805 -2.365 21.198 1.00 96.62 414 ASP A CA 1
ATOM 3221 C C . ASP A 1 414 ? -15.511 -1.923 21.887 1.00 96.62 414 ASP A C 1
ATOM 3223 O O . ASP A 1 414 ? -15.061 -2.613 22.807 1.00 96.62 414 ASP A O 1
ATOM 3227 N N . LEU A 1 415 ? -14.948 -0.782 21.479 1.00 96.62 415 LEU A N 1
ATOM 3228 C CA . LEU A 1 415 ? -13.733 -0.193 22.045 1.00 96.62 415 LEU A CA 1
ATOM 3229 C C . LEU A 1 415 ? -13.905 0.105 23.535 1.00 96.62 415 LEU A C 1
ATOM 3231 O O . LEU A 1 415 ? -13.030 -0.236 24.330 1.00 96.62 415 LEU A O 1
ATOM 3235 N N . LEU A 1 416 ? -15.043 0.683 23.918 1.00 95.88 416 LEU A N 1
ATOM 3236 C CA . LEU A 1 416 ? -15.309 1.117 25.290 1.00 95.88 416 LEU A CA 1
ATOM 3237 C C . LEU A 1 416 ? -15.967 0.037 26.164 1.00 95.88 416 LEU A C 1
ATOM 3239 O O . LEU A 1 416 ? -16.244 0.250 27.341 1.00 95.88 416 LEU A O 1
ATOM 3243 N N . THR A 1 417 ? -16.168 -1.172 25.640 1.00 93.56 417 THR A N 1
ATOM 3244 C CA . THR A 1 417 ? -16.577 -2.304 26.476 1.00 93.56 417 THR A CA 1
ATOM 3245 C C . THR A 1 417 ? -15.376 -2.848 27.249 1.00 93.56 417 THR A C 1
ATOM 3247 O O . THR A 1 417 ? -14.453 -3.422 26.665 1.00 93.56 417 THR A O 1
ATOM 3250 N N . ILE A 1 418 ? -15.426 -2.747 28.579 1.00 91.19 418 ILE A N 1
ATOM 3251 C CA . ILE A 1 418 ? -14.447 -3.380 29.469 1.00 91.19 418 ILE A CA 1
ATOM 3252 C C . ILE A 1 418 ? -14.622 -4.899 29.413 1.00 91.19 418 ILE A C 1
ATOM 3254 O O . ILE A 1 418 ? -15.691 -5.437 29.717 1.00 91.19 418 ILE A O 1
ATOM 3258 N N . ARG A 1 419 ? -13.554 -5.599 29.039 1.00 89.69 419 ARG A N 1
ATOM 3259 C CA . ARG A 1 419 ? -13.468 -7.064 29.033 1.00 89.69 419 ARG A CA 1
ATOM 3260 C C . ARG A 1 419 ? -12.331 -7.496 29.945 1.00 89.69 419 ARG A C 1
ATOM 3262 O O . ARG A 1 419 ? -11.412 -6.726 3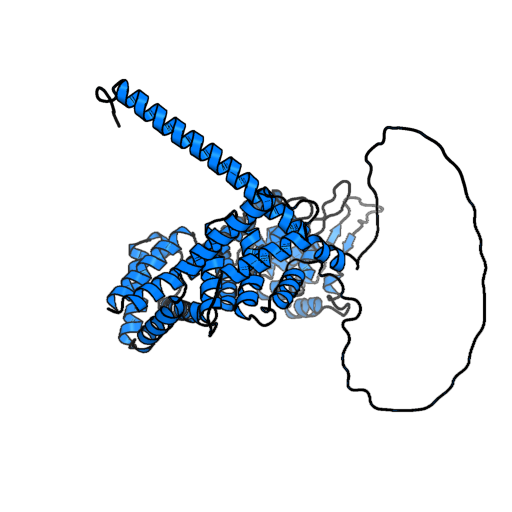0.188 1.00 89.69 419 ARG A O 1
ATOM 3269 N N . ALA A 1 420 ? -12.391 -8.721 30.436 1.00 88.00 420 ALA A N 1
ATOM 3270 C CA . ALA A 1 420 ? -11.327 -9.302 31.237 1.00 88.00 420 ALA A CA 1
ATOM 3271 C C . ALA A 1 420 ? -11.137 -10.763 30.843 1.00 88.00 420 ALA A C 1
ATOM 3273 O O . ALA A 1 420 ? -12.113 -11.439 30.496 1.00 88.00 420 ALA A O 1
ATOM 3274 N N . ASP A 1 421 ? -9.904 -11.243 30.908 1.00 84.62 421 ASP A N 1
ATOM 3275 C CA . ASP A 1 421 ? -9.605 -12.665 31.001 1.00 84.62 421 ASP A CA 1
ATOM 3276 C C . ASP A 1 421 ? -8.837 -12.968 32.297 1.00 84.62 421 ASP A C 1
ATOM 3278 O O . ASP A 1 421 ? -8.930 -12.204 33.258 1.00 84.62 421 ASP A O 1
ATOM 3282 N N . ARG A 1 422 ? -8.186 -14.134 32.381 1.00 83.56 422 ARG A N 1
ATOM 3283 C CA . ARG A 1 422 ? -7.468 -14.539 33.598 1.00 83.56 422 ARG A CA 1
ATOM 3284 C C . ARG A 1 422 ? -6.275 -13.635 33.899 1.00 83.56 422 ARG A C 1
ATOM 3286 O O . ARG A 1 422 ? -5.940 -13.488 35.069 1.00 83.56 422 ARG A O 1
ATOM 3293 N N . ASP A 1 423 ? -5.694 -13.038 32.864 1.00 81.31 423 ASP A N 1
ATOM 3294 C CA . ASP A 1 423 ? -4.390 -12.396 32.946 1.00 81.31 423 ASP A CA 1
ATOM 3295 C C . ASP A 1 423 ? -4.505 -10.877 32.771 1.00 81.31 423 ASP A C 1
ATOM 3297 O O . ASP A 1 423 ? -3.685 -10.140 33.309 1.00 81.31 423 ASP A O 1
ATOM 3301 N N . ASN A 1 424 ? -5.520 -10.381 32.044 1.00 85.50 424 ASN A N 1
ATOM 3302 C CA . ASN A 1 424 ? -5.602 -8.970 31.662 1.00 85.50 424 ASN A CA 1
ATOM 3303 C C . ASN A 1 424 ? -7.028 -8.401 31.610 1.00 85.50 424 ASN A C 1
ATOM 3305 O O . ASN A 1 424 ? -8.010 -9.099 31.348 1.00 85.50 424 ASN A O 1
ATOM 3309 N N . TYR A 1 425 ? -7.120 -7.076 31.767 1.00 87.62 425 TYR A N 1
ATOM 3310 C CA . TYR A 1 425 ? -8.300 -6.280 31.427 1.00 87.62 425 TYR A CA 1
ATOM 3311 C C . TYR A 1 425 ? -8.079 -5.560 30.095 1.00 87.62 425 TYR A C 1
ATOM 3313 O O . TYR A 1 425 ? -7.015 -5.003 29.842 1.00 87.62 425 TYR A O 1
ATOM 3321 N N . TYR A 1 426 ? -9.107 -5.536 29.255 1.00 89.56 426 TYR A N 1
ATOM 3322 C CA . TYR A 1 426 ? -9.099 -4.883 27.953 1.00 89.56 426 TYR A CA 1
ATOM 3323 C C . TYR A 1 426 ? -10.146 -3.778 27.928 1.00 89.56 426 TYR A C 1
ATOM 3325 O O . TYR A 1 426 ? -11.345 -4.041 28.042 1.00 89.56 426 TYR A O 1
ATOM 3333 N N . TYR A 1 427 ? -9.682 -2.550 27.741 1.00 93.44 427 TYR A N 1
ATOM 3334 C CA . TYR A 1 427 ? -10.513 -1.366 27.591 1.00 93.44 427 TYR A CA 1
ATOM 3335 C C . TYR A 1 427 ? -9.833 -0.432 26.589 1.00 93.44 427 TYR A C 1
ATOM 3337 O O . TYR A 1 427 ? -8.739 0.061 26.835 1.00 93.44 427 TYR A O 1
ATOM 3345 N N . GLY A 1 428 ? -10.447 -0.243 25.422 1.00 94.44 428 GLY A N 1
ATOM 3346 C CA . GLY A 1 428 ? -9.834 0.425 24.272 1.00 94.44 428 GLY A CA 1
ATOM 3347 C C . GLY A 1 428 ? -9.832 1.950 24.336 1.00 94.44 428 GLY A C 1
ATOM 3348 O O . GLY A 1 428 ? -9.515 2.574 23.328 1.00 94.44 428 GLY A O 1
ATOM 3349 N N . SER A 1 429 ? -10.199 2.553 25.473 1.00 94.88 429 SER A N 1
ATOM 3350 C CA . SER A 1 429 ? -10.241 4.011 25.629 1.00 94.88 429 SER A CA 1
ATOM 3351 C C . SER A 1 429 ? -8.877 4.642 25.382 1.00 94.88 429 SER A C 1
ATOM 3353 O O . SER A 1 429 ? -8.792 5.584 24.606 1.00 94.88 429 SER A O 1
ATOM 3355 N N . ASP A 1 430 ? -7.810 4.121 25.991 1.00 94.31 430 ASP A N 1
ATOM 3356 C CA . ASP A 1 430 ? -6.473 4.695 25.807 1.00 94.31 430 ASP A CA 1
ATOM 3357 C C . ASP A 1 430 ? -6.042 4.621 24.340 1.00 94.31 430 ASP A C 1
ATOM 3359 O O . ASP A 1 430 ? -5.676 5.638 23.765 1.00 94.31 430 ASP A O 1
ATOM 3363 N N . SER A 1 431 ? -6.214 3.465 23.691 1.00 95.62 431 SER A N 1
ATOM 3364 C CA . SER A 1 431 ? -5.898 3.310 22.266 1.00 95.62 431 SER A CA 1
ATOM 3365 C C . SER A 1 431 ? -6.710 4.244 21.365 1.00 95.62 431 SER A C 1
ATOM 3367 O O . SER A 1 431 ? -6.190 4.717 20.356 1.00 95.62 431 SER A O 1
ATOM 3369 N N . LEU A 1 432 ? -7.984 4.493 21.697 1.00 96.94 432 LEU A N 1
ATOM 3370 C CA . LEU A 1 432 ? -8.840 5.411 20.948 1.00 96.94 432 LEU A CA 1
ATOM 3371 C C . LEU A 1 432 ? -8.294 6.838 21.014 1.00 96.94 432 LEU A C 1
ATOM 3373 O O . LEU A 1 432 ? -8.082 7.432 19.964 1.00 96.94 432 LEU A O 1
ATOM 3377 N N . PHE A 1 433 ? -8.045 7.363 22.214 1.00 95.38 433 PHE A N 1
ATOM 3378 C CA . PHE A 1 433 ? -7.587 8.744 22.398 1.00 95.38 433 PHE A CA 1
ATOM 3379 C C . PHE A 1 433 ? -6.116 8.953 22.031 1.00 95.38 433 PHE A C 1
ATOM 3381 O O . PHE A 1 433 ? -5.758 10.030 21.574 1.00 95.38 433 PHE A O 1
ATOM 3388 N N . GLU A 1 434 ? -5.268 7.935 22.168 1.00 94.69 434 GLU A N 1
ATOM 3389 C CA . GLU A 1 434 ? -3.881 7.990 21.697 1.00 94.69 434 GLU A CA 1
ATOM 3390 C C . GLU A 1 434 ? -3.825 8.092 20.171 1.00 94.69 434 GLU A C 1
ATOM 3392 O O . GLU A 1 434 ? -3.085 8.904 19.617 1.00 94.69 434 GLU A O 1
ATOM 3397 N N . ARG A 1 435 ? -4.643 7.295 19.471 1.00 95.75 435 ARG A N 1
ATOM 3398 C CA . ARG A 1 435 ? -4.718 7.367 18.010 1.00 95.75 435 ARG A CA 1
ATOM 3399 C C . ARG A 1 435 ? -5.442 8.628 17.533 1.00 95.75 435 ARG A C 1
ATOM 3401 O O . ARG A 1 435 ? -5.072 9.154 16.486 1.00 95.75 435 ARG A O 1
ATOM 3408 N N . HIS A 1 436 ? -6.454 9.067 18.279 1.00 96.25 436 HIS A N 1
ATOM 3409 C CA . HIS A 1 436 ? -7.371 10.150 17.922 1.00 96.25 436 HIS A CA 1
ATOM 3410 C C . HIS A 1 436 ? -7.583 11.122 19.092 1.00 96.25 436 HIS A C 1
ATOM 3412 O O . HIS A 1 436 ? -8.647 11.104 19.723 1.00 96.25 436 HIS A O 1
ATOM 3418 N N . PRO A 1 437 ? -6.601 11.990 19.398 1.00 94.44 437 PRO A N 1
ATOM 3419 C CA . PRO A 1 437 ? -6.728 12.967 20.484 1.00 94.44 437 PRO A CA 1
ATOM 3420 C C . PRO A 1 437 ? -7.879 13.961 20.266 1.00 94.44 437 PRO A C 1
ATOM 3422 O O . PRO A 1 437 ? -8.442 14.495 21.218 1.00 94.44 437 PRO A O 1
ATOM 3425 N N . ASP A 1 438 ? -8.250 14.175 19.004 1.00 94.69 438 ASP A N 1
ATOM 3426 C CA . ASP A 1 438 ? -9.302 15.070 18.527 1.00 94.69 438 ASP A CA 1
ATOM 3427 C C . ASP A 1 438 ? -10.668 14.377 18.359 1.00 94.69 438 ASP A C 1
ATOM 3429 O O . ASP A 1 438 ? -11.598 14.976 17.818 1.00 94.69 438 ASP A O 1
ATOM 3433 N N . VAL A 1 439 ? -10.840 13.133 18.833 1.00 96.31 439 VAL A N 1
ATOM 3434 C CA . VAL A 1 439 ? -12.075 12.354 18.604 1.00 96.31 439 VAL A CA 1
ATOM 3435 C C . VAL A 1 439 ? -13.341 13.093 19.036 1.00 96.31 439 VAL A C 1
ATOM 3437 O O . VAL A 1 439 ? -14.359 13.022 18.352 1.00 96.31 439 VAL A O 1
ATOM 3440 N N . VAL A 1 440 ? -13.289 13.839 20.141 1.00 95.00 440 VAL A N 1
ATOM 3441 C CA . VAL A 1 440 ? -14.434 14.621 20.626 1.00 95.00 440 VAL A CA 1
ATOM 3442 C C . VAL A 1 440 ? -14.779 15.736 19.638 1.00 95.00 440 VAL A C 1
ATOM 3444 O O . VAL A 1 440 ? -15.942 15.862 19.262 1.00 95.00 440 VAL A O 1
ATOM 3447 N N . GLN A 1 441 ? -13.780 16.478 19.150 1.00 95.12 441 GLN A N 1
ATOM 3448 C CA . GLN A 1 441 ? -13.966 17.508 18.125 1.00 95.12 441 GLN A CA 1
ATOM 3449 C C . GLN A 1 441 ? -14.577 16.914 16.856 1.00 95.12 441 GLN A C 1
ATOM 3451 O O . GLN A 1 441 ? -15.550 17.443 16.314 1.00 95.12 441 GLN A O 1
ATOM 3456 N N . ARG A 1 442 ? -14.029 15.778 16.413 1.00 95.81 442 ARG A N 1
ATOM 3457 C CA . ARG A 1 442 ? -14.481 15.067 15.219 1.00 95.81 442 ARG A CA 1
ATOM 3458 C C . ARG A 1 442 ? -15.944 14.652 15.327 1.00 95.81 442 ARG A C 1
ATOM 3460 O O . ARG A 1 442 ? -16.710 14.854 14.387 1.00 95.81 442 ARG A O 1
ATOM 3467 N N . LEU A 1 443 ? -16.347 14.098 16.470 1.00 95.31 443 LEU A N 1
ATOM 3468 C CA . LEU A 1 443 ? -17.737 13.720 16.704 1.00 95.31 443 LEU A CA 1
ATOM 3469 C C . LEU A 1 443 ? -18.654 14.944 16.796 1.00 95.31 443 LEU A C 1
ATOM 3471 O O . LEU A 1 443 ? -19.740 14.893 16.231 1.00 95.31 443 LEU A O 1
ATOM 3475 N N . CYS A 1 444 ? -18.235 16.044 17.431 1.00 93.06 444 CYS A N 1
ATOM 3476 C CA . CYS A 1 444 ? -19.015 17.288 17.440 1.00 93.06 444 CYS A CA 1
ATOM 3477 C C . CYS A 1 444 ? -19.301 17.801 16.021 1.00 93.06 444 CYS A C 1
ATOM 3479 O O . CYS A 1 444 ? -20.428 18.206 15.743 1.00 93.06 444 CYS A O 1
ATOM 3481 N N . ALA A 1 445 ? -18.305 17.762 15.132 1.00 93.00 445 ALA A N 1
ATOM 3482 C CA . ALA A 1 445 ? -18.424 18.285 13.773 1.00 93.00 445 ALA A CA 1
ATOM 3483 C C . ALA A 1 445 ? -19.213 17.358 12.832 1.00 93.00 445 ALA A C 1
ATOM 3485 O O . ALA A 1 445 ? -20.117 17.815 12.134 1.00 93.00 445 ALA A O 1
ATOM 3486 N N . ASP A 1 446 ? -18.892 16.061 12.827 1.00 94.25 446 ASP A N 1
ATOM 3487 C CA . ASP A 1 446 ? -19.318 15.158 11.748 1.00 94.25 446 ASP A CA 1
ATOM 3488 C C . ASP A 1 446 ? -20.307 14.071 12.192 1.00 94.25 446 ASP A C 1
ATOM 3490 O O . ASP A 1 446 ? -20.968 13.453 11.355 1.00 94.25 446 ASP A O 1
ATOM 3494 N N . ALA A 1 447 ? -20.413 13.794 13.496 1.00 94.38 447 ALA A N 1
ATOM 3495 C CA . ALA A 1 447 ? -21.184 12.660 14.006 1.00 94.38 447 ALA A CA 1
ATOM 3496 C C . ALA A 1 447 ? -21.733 12.896 15.422 1.00 94.38 447 ALA A C 1
ATOM 3498 O O . ALA A 1 447 ? -21.581 12.051 16.309 1.00 94.38 447 ALA A O 1
ATOM 3499 N N . GLN A 1 448 ? -22.411 14.029 15.635 1.00 91.88 448 GLN A N 1
ATOM 3500 C CA . GLN A 1 448 ? -22.860 14.471 16.965 1.00 91.88 448 GLN A CA 1
ATOM 3501 C C . GLN A 1 448 ? -23.733 13.422 17.679 1.00 91.88 448 GLN A C 1
ATOM 3503 O O . GLN A 1 448 ? -23.662 13.260 18.895 1.00 91.88 448 GLN A O 1
ATOM 3508 N N . ALA A 1 449 ? -24.495 12.628 16.918 1.00 91.94 449 ALA A N 1
ATOM 3509 C CA . ALA A 1 449 ? -25.318 11.532 17.432 1.00 91.94 449 ALA A CA 1
ATOM 3510 C C . ALA A 1 449 ? -24.520 10.402 18.122 1.00 91.94 449 ALA A C 1
ATOM 3512 O O . ALA A 1 449 ? -25.099 9.615 18.871 1.00 91.94 449 ALA A O 1
ATOM 3513 N N . LEU A 1 450 ? -23.208 10.304 17.884 1.00 94.62 450 LEU A N 1
ATOM 3514 C CA . LEU A 1 450 ? -22.328 9.319 18.514 1.00 94.62 450 LEU A CA 1
ATOM 3515 C C . LEU A 1 450 ? -21.712 9.818 19.829 1.00 94.62 450 LEU A C 1
ATOM 3517 O O . LEU A 1 450 ? -21.196 8.998 20.588 1.00 94.62 450 LEU A O 1
ATOM 3521 N N . LEU A 1 451 ? -21.783 11.121 20.137 1.00 93.06 451 LEU A N 1
ATOM 3522 C CA . LEU A 1 451 ? -21.236 11.680 21.381 1.00 93.06 451 LEU A CA 1
ATOM 3523 C C . LEU A 1 451 ? -21.828 11.031 22.638 1.00 93.06 451 LEU A C 1
ATOM 3525 O O . LEU A 1 451 ? -21.038 10.623 23.488 1.00 93.06 451 LEU A O 1
ATOM 3529 N N . PRO A 1 452 ? -23.160 10.840 22.771 1.00 91.69 452 PRO A N 1
ATOM 3530 C CA . PRO A 1 452 ? -23.710 10.142 23.933 1.00 91.69 452 PRO A CA 1
ATOM 3531 C C . PRO A 1 452 ? -23.140 8.730 24.090 1.00 91.69 452 PRO A C 1
ATOM 3533 O O . PRO A 1 452 ? -22.852 8.297 25.195 1.00 91.69 452 PRO A O 1
ATOM 3536 N N . ILE A 1 453 ? -22.904 8.035 22.975 1.00 94.00 453 ILE A N 1
ATOM 3537 C CA . ILE A 1 453 ? -22.384 6.662 22.959 1.00 94.00 453 ILE A CA 1
ATOM 3538 C C . ILE A 1 453 ? -20.926 6.628 23.422 1.00 94.00 453 ILE A C 1
ATOM 3540 O O . ILE A 1 453 ? -20.545 5.743 24.190 1.00 94.00 453 ILE A O 1
ATOM 3544 N N . LEU A 1 454 ? -20.119 7.598 22.979 1.00 94.62 454 LEU A N 1
ATOM 3545 C CA . LEU A 1 454 ? -18.750 7.774 23.455 1.00 94.62 454 LEU A CA 1
ATOM 3546 C C . LEU A 1 454 ? -18.746 8.045 24.964 1.00 94.62 454 LEU A C 1
ATOM 3548 O O . LEU A 1 454 ? -18.085 7.329 25.709 1.00 94.62 454 LEU A O 1
ATOM 3552 N N . LEU A 1 455 ? -19.503 9.049 25.413 1.00 92.00 455 LEU A N 1
ATOM 3553 C CA . LEU A 1 455 ? -19.516 9.485 26.810 1.00 92.00 455 LEU A CA 1
ATOM 3554 C C . LEU A 1 455 ? -20.065 8.408 27.753 1.00 92.00 455 LEU A C 1
ATOM 3556 O O . LEU A 1 455 ? -19.471 8.175 28.803 1.00 92.00 455 LEU A O 1
ATOM 3560 N N . ASP A 1 456 ? -21.123 7.693 27.366 1.00 91.12 456 ASP A N 1
ATOM 3561 C CA . ASP A 1 456 ? -21.650 6.558 28.133 1.00 91.12 456 ASP A CA 1
ATOM 3562 C C . ASP A 1 456 ? -20.621 5.427 28.251 1.00 91.12 456 ASP A C 1
ATOM 3564 O O . ASP A 1 456 ? -20.507 4.798 29.305 1.00 91.12 456 ASP A O 1
ATOM 3568 N N . GLY A 1 457 ? -19.835 5.185 27.198 1.00 92.94 457 GLY A N 1
ATOM 3569 C CA . GLY A 1 457 ? -18.753 4.201 27.215 1.00 92.94 457 GLY A CA 1
ATOM 3570 C C . GLY A 1 457 ? -17.609 4.560 28.172 1.00 92.94 457 GLY A C 1
ATOM 3571 O O . GLY A 1 457 ? -16.918 3.664 28.651 1.00 92.94 457 GLY A O 1
ATOM 3572 N N . LEU A 1 458 ? -17.448 5.843 28.516 1.00 93.44 458 LEU A N 1
ATOM 3573 C CA . LEU A 1 458 ? -16.487 6.322 29.519 1.00 93.44 458 LEU A CA 1
ATOM 3574 C C . LEU A 1 458 ? -17.008 6.203 30.959 1.00 93.44 458 LEU A C 1
ATOM 3576 O O . LEU A 1 458 ? -16.359 6.679 31.896 1.00 93.44 458 LEU A O 1
ATOM 3580 N N . ILE A 1 459 ? -18.159 5.562 31.168 1.00 91.56 459 ILE A N 1
ATOM 3581 C CA . ILE A 1 459 ? -18.765 5.362 32.482 1.00 91.56 459 ILE A CA 1
ATOM 3582 C C . ILE A 1 459 ? -18.918 3.866 32.744 1.00 91.56 459 ILE A C 1
ATOM 3584 O O . ILE A 1 459 ? -19.641 3.153 32.052 1.00 91.56 459 ILE A O 1
ATOM 3588 N N . TRP A 1 460 ? -18.321 3.381 33.831 1.00 91.56 460 TRP A N 1
ATOM 3589 C CA . TRP A 1 460 ? -18.594 2.036 34.330 1.00 91.56 460 TRP A CA 1
ATOM 3590 C C . TRP A 1 460 ? -19.515 2.081 35.544 1.00 91.56 460 TRP A C 1
ATOM 3592 O O . TRP A 1 460 ? -19.287 2.835 36.489 1.00 91.56 460 TRP A O 1
ATOM 3602 N N . ARG A 1 461 ? -20.545 1.230 35.550 1.00 90.00 461 ARG A N 1
ATOM 3603 C CA . ARG A 1 461 ? -21.521 1.122 36.643 1.00 90.00 461 ARG A CA 1
ATOM 3604 C C . ARG A 1 461 ? -21.483 -0.284 37.234 1.00 90.00 461 ARG A C 1
ATOM 3606 O O . ARG A 1 461 ? -21.640 -1.270 36.513 1.00 90.00 461 ARG A O 1
ATOM 3613 N N . SER A 1 462 ? -21.339 -0.380 38.553 1.00 89.06 462 SER A N 1
ATOM 3614 C CA . SER A 1 462 ? -21.420 -1.660 39.262 1.00 89.06 462 SER A CA 1
ATOM 3615 C C . SER A 1 462 ? -22.805 -2.286 39.101 1.00 89.06 462 SER A C 1
ATOM 3617 O O . SER A 1 462 ? -23.822 -1.597 39.135 1.00 89.06 462 SER A O 1
ATOM 3619 N N . ARG A 1 463 ? -22.867 -3.615 38.980 1.00 88.75 463 ARG A N 1
ATOM 3620 C CA . ARG A 1 463 ? -24.144 -4.350 39.021 1.00 88.75 463 ARG A CA 1
ATOM 3621 C C . ARG A 1 463 ? -24.695 -4.483 40.443 1.00 88.75 463 ARG A C 1
ATOM 3623 O O . ARG A 1 463 ? -25.880 -4.751 40.613 1.00 88.75 463 ARG A O 1
ATOM 3630 N N . LEU A 1 464 ? -23.846 -4.296 41.452 1.00 92.00 464 LEU A N 1
ATOM 3631 C CA . LEU A 1 464 ? -24.209 -4.408 42.860 1.00 92.00 464 LEU A CA 1
ATOM 3632 C C . LEU A 1 464 ? -24.627 -3.048 43.415 1.00 92.00 464 LEU A C 1
ATOM 3634 O O . LEU A 1 464 ? -24.015 -2.020 43.117 1.00 92.00 464 LEU A O 1
ATOM 3638 N N . THR A 1 465 ? -25.665 -3.073 44.244 1.00 92.62 465 THR A N 1
ATOM 3639 C CA . THR A 1 465 ? -26.163 -1.907 44.978 1.00 92.62 465 THR A CA 1
ATOM 3640 C C . THR A 1 465 ? -25.924 -2.159 46.462 1.00 92.62 465 THR A C 1
ATOM 3642 O O . THR A 1 465 ? -26.278 -3.224 46.964 1.00 92.62 465 THR A O 1
ATOM 3645 N N . GLN A 1 466 ? -25.317 -1.204 47.158 1.00 92.50 466 GLN A N 1
ATOM 3646 C CA . GLN A 1 466 ? -25.028 -1.278 48.588 1.00 92.50 466 GLN A CA 1
ATOM 3647 C C . GLN A 1 466 ? -25.602 -0.029 49.259 1.00 92.50 466 GLN A C 1
ATOM 3649 O O . GLN A 1 466 ? -25.323 1.087 48.832 1.00 92.50 466 GLN A O 1
ATOM 3654 N N . GLY A 1 467 ? -26.464 -0.208 50.265 1.00 91.06 467 GLY A N 1
ATOM 3655 C CA . GLY A 1 467 ? -27.121 0.917 50.948 1.00 91.06 467 GLY A CA 1
ATOM 3656 C C . GLY A 1 467 ? -28.002 1.781 50.033 1.00 91.06 467 GLY A C 1
ATOM 3657 O O . GLY A 1 467 ? -28.073 2.989 50.219 1.00 91.06 467 GLY A O 1
ATOM 3658 N N . GLY A 1 468 ? -28.618 1.191 49.001 1.00 91.81 468 GLY A N 1
ATOM 3659 C CA . GLY A 1 468 ? -29.399 1.930 47.998 1.00 91.81 468 GLY A CA 1
ATOM 3660 C C . GLY A 1 468 ? -28.559 2.724 46.989 1.00 91.81 468 GLY A C 1
ATOM 3661 O O . GLY A 1 468 ? -29.121 3.350 46.096 1.00 91.81 468 GLY A O 1
ATOM 3662 N N . GLN A 1 469 ? -27.227 2.672 47.086 1.00 89.69 469 GLN A N 1
ATOM 3663 C CA . GLN A 1 469 ? -26.301 3.358 46.188 1.00 89.69 469 GLN A CA 1
ATOM 3664 C C . GLN A 1 469 ? -25.546 2.368 45.297 1.00 89.69 469 GLN A C 1
ATOM 3666 O O . GLN A 1 469 ? -25.330 1.207 45.651 1.00 89.69 469 GLN A O 1
ATOM 3671 N N . ARG A 1 470 ? -25.120 2.831 44.120 1.00 90.75 470 ARG A N 1
ATOM 3672 C CA . ARG A 1 470 ? -24.360 2.046 43.141 1.00 90.75 470 ARG A CA 1
ATOM 3673 C C . ARG A 1 470 ? -23.025 2.727 42.873 1.00 90.75 470 ARG A C 1
ATOM 3675 O O . ARG A 1 470 ? -22.989 3.926 42.623 1.00 90.75 470 ARG A O 1
ATOM 3682 N N . ARG A 1 471 ? -21.932 1.958 42.874 1.00 91.06 471 ARG A N 1
ATOM 3683 C CA . ARG A 1 471 ? -20.615 2.479 42.481 1.00 91.06 471 ARG A CA 1
ATOM 3684 C C . ARG A 1 471 ? -20.601 2.805 40.989 1.00 91.06 471 ARG A C 1
ATOM 3686 O O . ARG A 1 471 ? -20.973 1.958 40.173 1.00 91.06 471 ARG A O 1
ATOM 3693 N N . VAL A 1 472 ? -20.113 3.996 40.662 1.00 90.44 472 VAL A N 1
ATOM 3694 C CA . VAL A 1 472 ? -19.895 4.471 39.294 1.00 90.44 472 VAL A CA 1
ATOM 3695 C C . VAL A 1 472 ? -18.455 4.968 39.186 1.00 90.44 472 VAL A C 1
ATOM 3697 O O . VAL A 1 472 ? -18.003 5.707 40.057 1.00 90.44 472 VAL A O 1
ATOM 3700 N N . ASN A 1 473 ? -17.732 4.539 38.153 1.00 91.25 473 ASN A N 1
ATOM 3701 C CA . ASN A 1 473 ? -16.395 5.035 37.831 1.00 91.25 473 ASN A CA 1
ATOM 3702 C C . ASN A 1 473 ? -16.469 5.816 36.512 1.00 91.25 473 ASN A C 1
ATOM 3704 O O . ASN A 1 473 ? -17.049 5.322 35.546 1.00 91.25 473 ASN A O 1
ATOM 3708 N N . PHE A 1 474 ? -15.851 6.994 36.474 1.00 91.06 474 PHE A N 1
ATOM 3709 C CA . PHE A 1 474 ? -15.763 7.841 35.286 1.00 91.06 474 PHE A CA 1
ATOM 3710 C C . PHE A 1 474 ? -14.331 7.829 34.741 1.00 91.06 474 PHE A C 1
ATOM 3712 O O . PHE A 1 474 ? -13.384 8.121 35.473 1.00 91.06 474 PHE A O 1
ATOM 3719 N N . TYR A 1 475 ? -14.171 7.518 33.458 1.00 92.44 475 TYR A N 1
ATOM 3720 C CA . TYR A 1 475 ? -12.887 7.474 32.757 1.00 92.44 475 TYR A CA 1
ATOM 3721 C C . TYR A 1 475 ? -12.662 8.774 31.981 1.00 92.44 475 TYR A C 1
ATOM 3723 O O . TYR A 1 475 ? -12.730 8.813 30.759 1.00 92.44 475 TYR A O 1
ATOM 3731 N N . ILE A 1 476 ? -12.406 9.860 32.712 1.00 90.38 476 ILE A N 1
ATOM 3732 C CA . ILE A 1 476 ? -12.327 11.222 32.151 1.00 90.38 476 ILE A CA 1
ATOM 3733 C C . ILE A 1 476 ? -10.903 11.694 31.851 1.00 90.38 476 ILE A C 1
ATOM 3735 O O . ILE A 1 476 ? -10.734 12.845 31.465 1.00 90.38 476 ILE A O 1
ATOM 3739 N N . LYS A 1 477 ? -9.880 10.840 32.027 1.00 92.50 477 LYS A N 1
ATOM 3740 C CA . LYS A 1 477 ? -8.462 11.209 31.847 1.00 92.50 477 LYS A CA 1
ATOM 3741 C C . LYS A 1 477 ? -8.257 11.991 30.549 1.00 92.50 477 LYS A C 1
ATOM 3743 O O . LYS A 1 477 ? -7.823 13.129 30.606 1.00 92.50 477 LYS A O 1
ATOM 3748 N N . HIS A 1 478 ? -8.663 11.417 29.419 1.00 92.06 478 HIS A N 1
ATOM 3749 C CA . HIS A 1 478 ? -8.483 12.021 28.095 1.00 92.06 478 HIS A CA 1
ATOM 3750 C C . HIS A 1 478 ? -9.464 13.151 27.772 1.00 92.06 478 HIS A C 1
ATOM 3752 O O . HIS A 1 478 ? -9.298 13.822 26.766 1.00 92.06 478 HIS A O 1
ATOM 3758 N N . LEU A 1 479 ? -10.487 13.380 28.602 1.00 90.44 479 LEU A N 1
ATOM 3759 C CA . LEU A 1 479 ? -11.362 14.553 28.477 1.00 90.44 479 LEU A CA 1
ATOM 3760 C C . LEU A 1 479 ? -10.805 15.767 29.223 1.00 90.44 479 LEU A C 1
ATOM 3762 O O . LEU A 1 479 ? -11.177 16.896 28.921 1.00 90.44 479 LEU A O 1
ATOM 3766 N N . VAL A 1 480 ? -9.951 15.533 30.220 1.00 90.31 480 VAL A N 1
ATOM 3767 C CA . VAL A 1 480 ? -9.388 16.578 31.084 1.00 90.31 480 VAL A CA 1
ATOM 3768 C C . VAL A 1 480 ? -7.929 16.843 30.749 1.00 90.31 480 VAL A C 1
ATOM 3770 O O . VAL A 1 480 ? -7.494 17.984 30.849 1.00 90.31 480 VAL A O 1
ATOM 3773 N N . GLN A 1 481 ? -7.183 15.814 30.352 1.00 92.00 481 GLN A N 1
ATOM 3774 C CA . GLN A 1 481 ? -5.747 15.858 30.121 1.00 92.00 481 GLN A CA 1
ATOM 3775 C C . GLN A 1 481 ? -5.403 15.437 28.685 1.00 92.00 481 GLN A C 1
ATOM 3777 O O . GLN A 1 481 ? -5.981 14.482 28.161 1.00 92.00 481 GLN A O 1
ATOM 3782 N N . ASP A 1 482 ? -4.497 16.164 28.037 1.00 88.44 482 ASP A N 1
ATOM 3783 C CA . ASP A 1 482 ? -3.936 15.807 26.732 1.00 88.44 482 ASP A CA 1
ATOM 3784 C C . ASP A 1 482 ? -2.705 14.884 26.867 1.00 88.44 482 ASP A C 1
ATOM 3786 O O . ASP A 1 482 ? -2.324 14.470 27.966 1.00 88.44 482 ASP A O 1
ATOM 3790 N N . ALA A 1 483 ? -2.077 14.544 25.738 1.00 85.50 483 ALA A N 1
ATOM 3791 C CA . ALA A 1 483 ? -0.889 13.690 25.708 1.00 85.50 483 ALA A CA 1
ATOM 3792 C C . ALA A 1 483 ? 0.343 14.314 26.400 1.00 85.50 483 ALA A C 1
ATOM 3794 O O . ALA A 1 483 ? 1.184 13.577 26.913 1.00 85.50 483 ALA A O 1
ATOM 3795 N N . ASP A 1 484 ? 0.427 15.648 26.468 1.00 88.25 484 ASP A N 1
ATOM 3796 C CA . ASP A 1 484 ? 1.510 16.388 27.133 1.00 88.25 484 ASP A CA 1
ATOM 3797 C C . ASP A 1 484 ? 1.275 16.553 28.643 1.00 88.25 484 ASP A C 1
ATOM 3799 O O . ASP A 1 484 ? 2.098 17.135 29.357 1.00 88.25 484 ASP A O 1
ATOM 3803 N N . GLY A 1 485 ? 0.130 16.097 29.145 1.00 87.62 485 GLY A N 1
ATOM 3804 C CA . GLY A 1 485 ? -0.263 16.279 30.530 1.00 87.62 485 GLY A CA 1
ATOM 3805 C C . GLY A 1 485 ? -0.938 17.624 30.835 1.00 87.62 485 GLY A C 1
ATOM 3806 O O . GLY A 1 485 ? -1.190 17.902 32.013 1.00 87.62 485 GLY A O 1
ATOM 3807 N N . LYS A 1 486 ? -1.241 18.449 29.826 1.00 90.81 486 LYS A N 1
ATOM 3808 C CA . LYS A 1 486 ? -1.938 19.744 29.954 1.00 90.81 486 LYS A CA 1
ATOM 3809 C C . LYS A 1 486 ? -3.454 19.555 29.886 1.00 90.81 486 LYS A C 1
ATOM 3811 O O . LYS A 1 486 ? -3.935 18.454 29.652 1.00 90.81 486 LYS A O 1
ATOM 3816 N N . PHE A 1 487 ? -4.217 20.629 30.101 1.00 90.88 487 PHE A N 1
ATOM 3817 C CA . PHE A 1 487 ? -5.674 20.581 29.970 1.00 90.88 487 PHE A CA 1
ATOM 3818 C C . PHE A 1 487 ? -6.104 20.299 28.527 1.00 90.88 487 PHE A C 1
ATOM 3820 O O . PHE A 1 487 ? -5.670 20.982 27.602 1.00 90.88 487 PHE A O 1
ATOM 3827 N N . ASN A 1 488 ? -6.980 19.311 28.353 1.00 89.94 488 ASN A N 1
ATOM 3828 C CA . ASN A 1 488 ? -7.542 18.950 27.057 1.00 89.94 488 ASN A CA 1
ATOM 3829 C C . ASN A 1 488 ? -8.641 19.946 26.635 1.00 89.94 488 ASN A C 1
ATOM 3831 O O . ASN A 1 488 ? -9.455 20.369 27.456 1.00 89.94 488 ASN A O 1
ATOM 3835 N N . GLN A 1 489 ? -8.703 20.268 25.342 1.00 92.81 489 GLN A N 1
ATOM 3836 C CA . GLN A 1 489 ? -9.723 21.142 24.743 1.00 92.81 489 GLN A CA 1
ATOM 3837 C C . GLN A 1 489 ? -11.088 20.461 24.548 1.00 92.81 489 GLN A C 1
ATOM 3839 O O . GLN A 1 489 ? -12.057 21.118 24.175 1.00 92.81 489 GLN A O 1
ATOM 3844 N N . ALA A 1 490 ? -11.212 19.163 24.838 1.00 89.62 490 ALA A N 1
ATOM 3845 C CA . ALA A 1 490 ? -12.448 18.399 24.681 1.00 89.62 490 ALA A CA 1
ATOM 3846 C C . ALA A 1 490 ? -13.676 19.063 25.323 1.00 89.62 490 ALA A C 1
ATOM 3848 O O . ALA A 1 490 ? -14.755 19.055 24.733 1.00 89.62 490 ALA A O 1
ATOM 3849 N N . LEU A 1 491 ? -13.522 19.662 26.507 1.00 85.50 491 LEU A N 1
ATOM 3850 C CA . LEU A 1 491 ? -14.615 20.377 27.170 1.00 85.50 491 LEU A CA 1
ATOM 3851 C C . LEU A 1 491 ? -15.017 21.656 26.426 1.00 85.50 491 LEU A C 1
ATOM 3853 O O . LEU A 1 491 ? -16.207 21.950 26.349 1.00 85.50 491 LEU A O 1
ATOM 3857 N N . GLU A 1 492 ? -14.060 22.386 25.850 1.00 89.12 492 GLU A N 1
ATOM 3858 C CA . GLU A 1 492 ? -14.337 23.576 25.036 1.00 89.12 492 GLU A CA 1
ATOM 3859 C C . GLU A 1 492 ? -15.133 23.185 23.786 1.00 89.12 492 GLU A C 1
ATOM 3861 O O . GLU A 1 492 ? -16.189 23.761 23.530 1.00 89.12 492 GLU A O 1
ATOM 3866 N N . TRP A 1 493 ? -14.722 22.121 23.087 1.00 92.31 493 TRP A N 1
ATOM 3867 C CA . TRP A 1 493 ? -15.439 21.617 21.908 1.00 92.31 493 TRP A CA 1
ATOM 3868 C C . TRP A 1 493 ? -16.869 21.159 22.222 1.00 92.31 493 TRP A C 1
ATOM 3870 O O . TRP A 1 493 ? -17.775 21.337 21.406 1.00 92.31 493 TRP A O 1
ATOM 3880 N N . LEU A 1 494 ? -17.099 20.568 23.399 1.00 87.62 494 LEU A N 1
ATOM 3881 C CA . LEU A 1 494 ? -18.442 20.180 23.842 1.00 87.62 494 LEU A CA 1
ATOM 3882 C C . LEU A 1 494 ? -19.321 21.399 24.154 1.00 87.62 494 LEU A C 1
ATOM 3884 O O . LEU A 1 494 ? -20.515 21.380 23.855 1.00 87.62 494 LEU A O 1
ATOM 3888 N N . VAL A 1 495 ? -18.745 22.453 24.740 1.00 86.75 495 VAL A N 1
ATOM 3889 C CA . VAL A 1 495 ? -19.454 23.714 25.003 1.00 86.75 495 VAL A CA 1
ATOM 3890 C C . VAL A 1 495 ? -19.816 24.410 23.690 1.00 86.75 495 VAL A C 1
ATOM 3892 O O . VAL A 1 495 ? -20.958 24.842 23.530 1.00 86.75 495 VAL A O 1
ATOM 3895 N N . GLU A 1 496 ? -18.888 24.469 22.735 1.00 87.81 496 GLU A N 1
ATOM 3896 C CA . GLU A 1 496 ? -19.115 25.049 21.404 1.00 87.81 496 GLU A CA 1
ATOM 3897 C C . GLU A 1 496 ? -20.200 24.310 20.612 1.00 87.81 496 GLU A C 1
ATOM 3899 O O . GLU A 1 496 ? -20.991 24.945 19.915 1.00 87.81 496 GLU A O 1
ATOM 3904 N N . ALA A 1 497 ? -20.292 22.984 20.757 1.00 84.31 497 ALA A N 1
ATOM 3905 C CA . ALA A 1 497 ? -21.333 22.180 20.116 1.00 84.31 497 ALA A CA 1
ATOM 3906 C C . ALA A 1 497 ? -22.757 22.515 20.609 1.00 84.31 497 ALA A C 1
ATOM 3908 O O . ALA A 1 497 ? -23.735 22.176 19.939 1.00 84.31 497 ALA A O 1
ATOM 3909 N N . GLY A 1 498 ? -22.890 23.177 21.765 1.00 80.69 498 GLY A N 1
ATOM 3910 C CA . GLY A 1 498 ? -24.130 23.822 22.199 1.00 80.69 498 GLY A CA 1
ATOM 3911 C C . GLY A 1 498 ? -25.289 22.888 22.563 1.00 80.69 498 GLY A C 1
ATOM 3912 O O . GLY A 1 498 ? -26.416 23.368 22.692 1.00 80.69 498 GLY A O 1
ATOM 3913 N N . ASP A 1 499 ? -25.054 21.582 22.742 1.00 80.25 499 ASP A N 1
ATOM 3914 C CA . ASP A 1 499 ? -26.093 20.639 23.176 1.00 80.25 499 ASP A CA 1
ATOM 3915 C C . ASP A 1 499 ? -26.029 20.406 24.699 1.00 80.25 499 ASP A C 1
ATOM 3917 O O . ASP A 1 499 ? -25.199 19.628 25.186 1.00 80.25 499 ASP A O 1
ATOM 3921 N N . PRO A 1 500 ? -26.932 21.025 25.484 1.00 74.06 500 PRO A N 1
ATOM 3922 C CA . PRO A 1 500 ? -26.926 20.887 26.934 1.00 74.06 500 PRO A CA 1
ATOM 3923 C C . PRO A 1 500 ? -27.225 19.455 27.394 1.00 74.06 500 PRO A C 1
ATOM 3925 O O . PRO A 1 500 ? -26.879 19.108 28.523 1.00 74.06 500 PRO A O 1
ATOM 3928 N N . LYS A 1 501 ? -27.837 18.599 26.561 1.00 76.19 501 LYS A N 1
ATOM 3929 C CA . LYS A 1 501 ? -28.127 17.205 26.934 1.00 76.19 501 LYS A CA 1
ATOM 3930 C C . LYS A 1 501 ? -26.873 16.339 26.979 1.00 76.19 501 LYS A C 1
ATOM 3932 O O . LYS A 1 501 ? -26.861 15.368 27.724 1.00 76.19 501 LYS A O 1
ATOM 3937 N N . ILE A 1 502 ? -25.835 16.693 26.221 1.00 75.00 502 ILE A N 1
ATOM 3938 C CA . ILE A 1 502 ? -24.576 15.936 26.143 1.00 75.00 502 ILE A CA 1
ATOM 3939 C C . ILE A 1 502 ? -23.740 16.119 27.418 1.00 75.00 502 ILE A C 1
ATOM 3941 O O . ILE A 1 502 ? -23.085 15.186 27.873 1.00 75.00 502 ILE A O 1
ATOM 3945 N N . LEU A 1 503 ? -23.793 17.309 28.024 1.00 65.75 503 LEU A N 1
ATOM 3946 C CA . LEU A 1 503 ? -23.049 17.652 29.243 1.00 65.75 503 LEU A CA 1
ATOM 3947 C C . LEU A 1 503 ? -23.772 17.250 30.539 1.00 65.75 503 LEU A C 1
ATOM 3949 O O . LEU A 1 503 ? -23.191 17.318 31.623 1.00 65.75 503 LEU A O 1
ATOM 3953 N N . CYS A 1 504 ? -25.038 16.844 30.448 1.00 66.19 504 CYS A N 1
ATOM 3954 C CA . CYS A 1 504 ? -25.825 16.435 31.603 1.00 66.19 504 CYS A CA 1
ATOM 3955 C C . CYS A 1 504 ? -25.697 14.924 31.822 1.00 66.19 504 CYS A C 1
ATOM 3957 O O . CYS A 1 504 ? -25.917 14.136 30.907 1.00 66.19 504 CYS A O 1
ATOM 3959 N N . HIS A 1 505 ? -25.393 14.505 33.053 1.00 55.69 505 HIS A N 1
ATOM 3960 C CA . HIS A 1 505 ? -25.374 13.085 33.400 1.00 55.69 505 HIS A CA 1
ATOM 3961 C C . HIS A 1 505 ? -26.753 12.453 33.113 1.00 55.69 505 HIS A C 1
ATOM 3963 O O . HIS A 1 505 ? -27.757 12.994 33.587 1.00 55.69 505 HIS A O 1
ATOM 3969 N N . PRO A 1 506 ? -26.840 11.316 32.394 1.00 58.84 506 PRO A N 1
ATOM 3970 C CA . PRO A 1 506 ? -28.110 10.625 32.196 1.00 58.84 506 PRO A CA 1
ATOM 3971 C C . PRO A 1 506 ? -28.636 10.154 33.557 1.00 58.84 506 PRO A C 1
ATOM 3973 O O . PRO A 1 506 ? -27.974 9.366 34.238 1.00 58.84 506 PRO A O 1
ATOM 3976 N N . VAL A 1 507 ? -29.768 10.721 33.981 1.00 46.78 507 VAL A N 1
ATOM 3977 C CA . VAL A 1 507 ? -30.439 10.433 35.263 1.00 46.78 507 VAL A CA 1
ATOM 3978 C C . VAL A 1 507 ? -30.950 9.000 35.298 1.00 46.78 507 VAL A C 1
ATOM 3980 O O . VAL A 1 507 ? -31.556 8.569 34.290 1.00 46.78 507 VAL A O 1
#

Secondary structure (DSSP, 8-state):
---GGG--HHHHHHHHHHHHHHHHHHHHHHHHHHHHHHHHHHHHHHHHHHHHHHHSSSS------------------------------------------------------SHHHHHHHHHHHTT-TT-HHHHHHHHHHHHHHHTTT-HHHHHHHHHHHHHHHHT--S---HHHHHHHHHHHHHHHSTTT--HHHHHHHHHHHHHHHHHHHHHTTHHHHHHHHHHHHHHH--HHHHHHHHHHHHHHHHHH-GGGGGG--S-HHHHHHHHHHHHHHHHHHHH-HHHHHHHHHHHHHHHHHTT--GGGHHHHHHHHHHHHHHH---HHHHHHHHHHHHHHHHHHHHHHHHH--HHHHHHHTT-HHHHHHHHHTSPTT-HHHHHH-EEETTEEE-HHHHHHHTT-HHHHHHHHHHHT--EE-SS-EE-THHHHHHH-TTHHHHHHHH-GGGHHHHHHHTEEEEEEEETTEEEEEE--HHHHB-TTSSB-THHHHHHHTT-HHHHS---

Radius of gyration: 31.56 Å; chains: 1; bounding box: 84×73×84 Å

pLDDT: mean 85.38, std 21.58, range [23.05, 98.44]

InterPro domains:
  IPR009050 Globin-like superfamily [SSF46458] (243-343)
  IPR012292 Globin/Protoglobin [G3DSA:1.10.490.10] (222-350)
  IPR044399 Myoglobin-like, M family globin domain [cd01040] (243-330)

Sequence (507 aa):
MELGSRFTSNAKGGWRSILNYVGGAYIYVRREYAGRLKIIASSWATANKKANELDEAAGEGGEGGEEVVEGGEAAGEANEAKEGGMGGEKSQARGASGEKASNKTVNSMNVPTTFNEMFMFNGAVMGFGNSIWMQEVLQSFDNIVLNVANSYRLQEECDTLSLCLAKYKGSINLSEFKAVMLASLRSLVPKDWNSAHEVAWTWLWENVERMLRSLMGKPALQEKALERLIMSLTEESQNYLRKELYRRFFALAPAGQDYFKQSTTRLYFIADKVVEMTIEMYRDPKKMVEDISALGLRHVGYGIPTEFFAPYVSGAVEVVRTMTTDETAEDGFRWSLSLIARILVRTINEGSTIVMKAINTNSEKQLQRAVACAPRGKRAMWMLNIAVGTQSISPFYWSIESGSMEAAKAMILDLLTIRADRDNYYYGSDSLFERHPDVVQRLCADAQALLPILLDGLIWRSRLTQGGQRRVNFYIKHLVQDADGKFNQALEWLVEAGDPKILCHPV

Foldseek 3Di:
DDCDPVCDPVVVVVVVVVVVVVVVVVVVCVVLVVLLLVLLVVLLCLQAVVVVVVVVVPDDDDDDDDDDDDDDDDDDDDDDDDDDDDDDDDDDDDDDDDDDDPPPDPPDDPQDAHLLRQLLVLCVVVVNNPPPLLVLCVVLVVQCSVCVVPPLSNLLSLLLSLLVNQPDDDDDDLVSSLVSSVSSSCVRVVPPDDPSSVVSSVVSSVVSVVSSVVRHPLLVLQLVLQVVLVVPQDPVNLVQLLVQLVVQLCVLPVVVVVLPPDDSVVSSVVSVVLSVLLNVCSVPVVVSLVVLLQVLLVCLLSVDDLVSLVSSLVRSLVSVVVRDPPPSNSVSSSSSSVSSSSSSSVSNVQNNAQCSVCLNVLHLVSNVVRLVPDPPLCSLCVQQWRDDPPDIDHNLLSSLVVVSLSSNLSSLLVQLDWDDDPPDIHHNPVVCCVSPLCVLLSCLVRNVVSLLSNQVSQKDWDPDDDPNHTDIDGNCCSVQAHPVRHGRCSVVSVVVSPDPVSVDDDD

Organism: Polarella glacialis (NCBI:txid89957)